Protein AF-A0A948TFH7-F1 (afdb_monomer_lite)

pLDDT: mean 73.13, std 20.04, range [22.73, 95.88]

Secondary structure (DSSP, 8-state):
--------HHHHHHT-SSHHHHHHHHTT--GGG-SEEEE-SSEEEEEE--SSSSPEEEEEE--SS--EEEESS--SSSS-HHHHHHHHHHHH-GGG-EE-PPPHHHHHHHHHHHHHHHHHHHHHHHHHHHHHHHHHHHHHHHHHHHHHHHHHHHHHHHHHHHHHHHHHHHHHHHHHHHHHH-HHHHTTTHHHHHHHHHHHHHHTT-HHHHHHHHTTTS--TTSHHHHHHHHHHHHHHHHHHHHHTTGGGS-HHHHHHHHHHHTPPPPHHHHHHHHHHHTTTPPPPPEEEEEEEEEEEEETTEEEEEEEEEETTTTEEEEEEEEEESSHHHHTTSPPPPPTTEEEEEEEEEPSS-TTS-BEEEEEEEEEEEPPPPTT---------------S-TTS-TTTHHHHHHHHHHHHHHHHHHHTPPPHHHHHHHHHHHHHH-TTS-SS----S--------SS--S------TT-PPP-----SS---TTSS---EE------SS-----EE-SSS-------BTTB------TTTT--

Structure (mmCIF, N/CA/C/O backbone):
data_AF-A0A948TFH7-F1
#
_entry.id   AF-A0A948TFH7-F1
#
loop_
_atom_site.group_PDB
_atom_site.id
_atom_site.type_symbol
_atom_site.label_atom_id
_atom_site.label_alt_id
_atom_site.label_comp_id
_atom_site.label_asym_id
_atom_site.label_entity_id
_atom_site.label_seq_id
_atom_site.pdbx_PDB_ins_code
_atom_site.Cartn_x
_atom_site.Cartn_y
_atom_site.Cartn_z
_atom_site.occupancy
_atom_site.B_iso_or_equiv
_atom_site.auth_seq_id
_atom_site.auth_comp_id
_atom_site.auth_asym_id
_atom_site.auth_atom_id
_atom_site.pdbx_PDB_model_num
ATOM 1 N N . MET A 1 1 ? -53.990 -19.645 54.280 1.00 26.75 1 MET A N 1
ATOM 2 C CA . MET A 1 1 ? -53.167 -19.583 55.508 1.00 26.75 1 MET A CA 1
ATOM 3 C C . MET A 1 1 ? -52.376 -18.294 55.412 1.00 26.75 1 MET A C 1
ATOM 5 O O . MET A 1 1 ? -51.740 -18.104 54.383 1.00 26.75 1 MET A O 1
ATOM 9 N N . GLY A 1 2 ? -52.537 -17.375 56.366 1.00 34.06 2 GLY A N 1
ATOM 10 C CA . GLY A 1 2 ? -51.956 -16.031 56.272 1.00 34.06 2 GLY A CA 1
ATOM 11 C C . GLY A 1 2 ? -50.432 -16.038 56.409 1.00 34.06 2 GLY A C 1
ATOM 12 O O . GLY A 1 2 ? -49.874 -16.880 57.112 1.00 34.06 2 GLY A O 1
ATOM 13 N N . SER A 1 3 ? -49.766 -15.099 55.739 1.00 37.50 3 SER A N 1
ATOM 14 C CA . SER A 1 3 ? -48.335 -14.841 55.902 1.00 37.50 3 SER A CA 1
ATOM 15 C C . SER A 1 3 ? -48.091 -14.106 57.221 1.00 37.50 3 SER A C 1
ATOM 17 O O . SER A 1 3 ? -48.150 -12.881 57.282 1.00 37.50 3 SER A O 1
ATOM 19 N N . GLU A 1 4 ? -47.855 -14.871 58.282 1.00 48.38 4 GLU A N 1
ATOM 20 C CA . GLU A 1 4 ? -47.583 -14.374 59.632 1.00 48.38 4 GLU A CA 1
ATOM 21 C C . GLU A 1 4 ? -46.324 -13.480 59.648 1.00 48.38 4 GLU A C 1
ATOM 23 O O . GLU A 1 4 ? -45.200 -13.963 59.491 1.00 48.38 4 GLU A O 1
ATOM 28 N N . VAL A 1 5 ? -46.513 -12.163 59.806 1.00 57.09 5 VAL A N 1
ATOM 29 C CA . VAL A 1 5 ? -45.439 -11.153 59.742 1.00 57.09 5 VAL A CA 1
ATOM 30 C C . VAL A 1 5 ? -44.583 -11.204 61.013 1.00 57.09 5 VAL A C 1
ATOM 32 O O . VAL A 1 5 ? -44.781 -10.449 61.964 1.00 57.09 5 VAL A O 1
ATOM 35 N N . LYS A 1 6 ? -43.610 -12.118 61.025 1.00 63.22 6 LYS A N 1
ATOM 36 C CA . LYS A 1 6 ? -42.654 -12.329 62.124 1.00 63.22 6 LYS A CA 1
ATOM 37 C C . LYS A 1 6 ? -41.524 -11.298 62.123 1.00 63.22 6 LYS A C 1
ATOM 39 O O .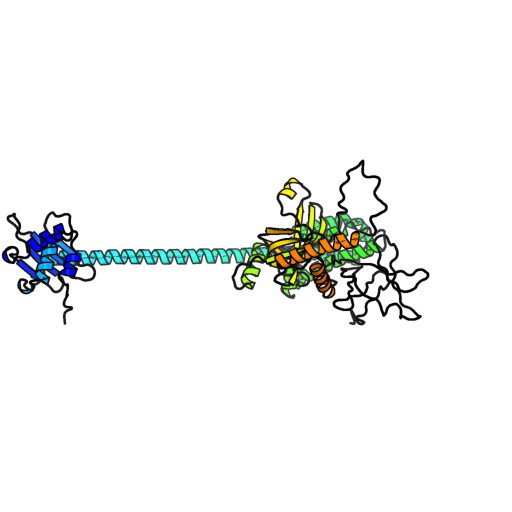 LYS A 1 6 ? -40.368 -11.637 61.904 1.00 63.22 6 LYS A O 1
ATOM 44 N N . LEU A 1 7 ? -41.880 -10.044 62.396 1.00 79.19 7 LEU A N 1
ATOM 45 C CA . LEU A 1 7 ? -40.920 -9.006 62.772 1.00 79.19 7 LEU A CA 1
ATOM 46 C C . LEU A 1 7 ? -40.423 -9.258 64.200 1.00 79.19 7 LEU A C 1
ATOM 48 O O . LEU A 1 7 ? -41.221 -9.429 65.120 1.00 79.19 7 LEU A O 1
ATOM 52 N N . THR A 1 8 ? -39.110 -9.248 64.398 1.00 84.44 8 THR A N 1
ATOM 53 C CA . THR A 1 8 ? -38.482 -9.278 65.725 1.00 84.44 8 THR A CA 1
ATOM 54 C C . THR A 1 8 ? -38.329 -7.865 66.290 1.00 84.44 8 THR A C 1
ATOM 56 O O . THR A 1 8 ? -38.239 -6.893 65.538 1.00 84.44 8 THR A O 1
ATOM 59 N N . SER A 1 9 ? -38.250 -7.724 67.621 1.00 83.38 9 SER A N 1
ATOM 60 C CA . SER A 1 9 ? -38.072 -6.399 68.243 1.00 83.38 9 SER A CA 1
ATOM 61 C C . SER A 1 9 ? -36.801 -5.714 67.713 1.00 83.38 9 SER A C 1
ATOM 63 O O . SER A 1 9 ? -36.864 -4.564 67.294 1.00 83.38 9 SER A O 1
ATOM 65 N N . ASN A 1 10 ? -35.694 -6.454 67.552 1.00 85.94 10 ASN A N 1
ATOM 66 C CA . ASN A 1 10 ? -34.440 -5.960 66.959 1.00 85.94 10 ASN A CA 1
ATOM 67 C C . ASN A 1 10 ? -34.611 -5.343 65.554 1.00 85.94 10 ASN A C 1
ATOM 69 O O . ASN A 1 10 ? -34.015 -4.305 65.263 1.00 85.94 10 ASN A O 1
ATOM 73 N N . GLU A 1 11 ? -35.419 -5.952 64.680 1.00 85.81 11 GLU A N 1
ATOM 74 C CA . GLU A 1 11 ? -35.705 -5.397 63.349 1.00 85.81 11 GLU A CA 1
ATOM 75 C C . GLU A 1 11 ? -36.528 -4.111 63.461 1.00 85.81 11 GLU A C 1
ATOM 77 O O . GLU A 1 11 ? -36.211 -3.122 62.801 1.00 85.81 11 GLU A O 1
ATOM 82 N N . VAL A 1 12 ? -37.512 -4.068 64.363 1.00 87.31 12 VAL A N 1
ATOM 83 C CA . VAL A 1 12 ? -38.279 -2.849 64.660 1.00 87.31 12 VAL A CA 1
ATOM 84 C C . VAL A 1 12 ? -37.384 -1.743 65.236 1.00 87.31 12 VAL A C 1
ATOM 86 O O . VAL A 1 12 ? -37.544 -0.578 64.872 1.00 87.31 12 VAL A O 1
ATOM 89 N N . GLU A 1 13 ? -36.399 -2.075 66.076 1.00 88.75 13 GLU A N 1
ATOM 90 C CA . GLU A 1 13 ? -35.433 -1.103 66.605 1.00 88.75 13 GLU A CA 1
ATOM 91 C C . GLU A 1 13 ? -34.531 -0.523 65.506 1.00 88.75 13 GLU A C 1
ATOM 93 O O . GLU A 1 13 ? -34.182 0.657 65.576 1.00 88.75 13 GLU A O 1
ATOM 98 N N . SER A 1 14 ? -34.218 -1.299 64.459 1.00 88.94 14 SER A N 1
ATOM 99 C CA . SER A 1 14 ? -33.457 -0.816 63.294 1.00 88.94 14 SER A CA 1
ATOM 100 C C . SER A 1 14 ? -34.201 0.252 62.477 1.00 88.94 14 SER A C 1
ATOM 102 O O . SER A 1 14 ? -33.567 1.081 61.826 1.00 88.94 14 SER A O 1
ATOM 104 N N . LEU A 1 15 ? -35.537 0.298 62.574 1.00 88.25 15 LEU A N 1
ATOM 105 C CA . LEU A 1 15 ? -36.373 1.331 61.955 1.00 88.25 15 LEU A CA 1
ATOM 106 C C . LEU A 1 15 ? -36.363 2.657 62.740 1.00 88.25 15 LEU A C 1
ATOM 108 O O . LEU A 1 15 ? -36.973 3.631 62.303 1.00 88.25 15 LEU A O 1
ATOM 112 N N . ALA A 1 16 ? -35.718 2.736 63.909 1.00 89.00 16 ALA A N 1
ATOM 113 C CA . ALA A 1 16 ? -35.682 3.966 64.694 1.00 89.00 16 ALA A CA 1
ATOM 114 C C . ALA A 1 16 ? -34.792 5.040 64.030 1.00 89.00 16 ALA A C 1
ATOM 116 O O . ALA A 1 16 ? -33.622 4.779 63.758 1.00 89.00 16 ALA A O 1
ATOM 117 N N . PRO A 1 17 ? -35.265 6.294 63.859 1.00 88.12 17 PRO A N 1
ATOM 118 C CA . PRO A 1 17 ? -34.472 7.338 63.202 1.00 88.12 17 PRO A CA 1
ATOM 119 C C . PRO A 1 17 ? -33.287 7.819 64.057 1.00 88.12 17 PRO A C 1
ATOM 121 O O . PRO A 1 17 ? -32.384 8.471 63.544 1.00 88.12 17 PRO A O 1
ATOM 124 N N . ASP A 1 18 ? -33.304 7.529 65.364 1.00 90.44 18 ASP A N 1
ATOM 125 C CA . ASP A 1 18 ? -32.166 7.635 66.278 1.00 90.44 18 ASP A CA 1
ATOM 126 C C . ASP A 1 18 ? -32.467 6.944 67.624 1.00 90.44 18 ASP A C 1
ATOM 128 O O . ASP A 1 18 ? -33.623 6.720 68.004 1.00 90.44 18 ASP A O 1
ATOM 132 N N . ALA A 1 19 ? -31.413 6.684 68.404 1.00 90.69 19 ALA A N 1
ATOM 133 C CA . ALA A 1 19 ? -31.504 6.056 69.723 1.00 90.69 19 ALA A CA 1
ATOM 134 C C . ALA A 1 19 ? -32.334 6.858 70.753 1.00 90.69 19 ALA A C 1
ATOM 136 O O . ALA A 1 19 ? -32.895 6.273 71.683 1.00 90.69 19 ALA A O 1
ATOM 137 N N . SER A 1 20 ? -32.464 8.186 70.603 1.00 90.44 20 SER A N 1
ATOM 138 C CA . SER A 1 20 ? -33.317 8.996 71.492 1.00 90.44 20 SER A CA 1
ATOM 139 C C . SER A 1 20 ? -34.804 8.727 71.239 1.00 90.44 20 SER A C 1
ATOM 141 O O . SER A 1 20 ? -35.597 8.641 72.178 1.00 90.44 20 SER A O 1
ATOM 143 N N . SER A 1 21 ? -35.161 8.517 69.972 1.00 90.38 21 SER A N 1
ATOM 144 C CA . SER A 1 21 ? -36.509 8.198 69.509 1.00 90.38 21 SER A CA 1
ATOM 145 C C . SER A 1 21 ? -36.898 6.774 69.903 1.00 90.38 21 SER A C 1
ATOM 147 O O . SER A 1 21 ? -38.015 6.571 70.377 1.00 90.38 21 SER A O 1
ATOM 149 N N . LEU A 1 22 ? -35.955 5.826 69.830 1.00 92.31 22 LEU A N 1
ATOM 150 C CA . LEU A 1 22 ? -36.119 4.462 70.342 1.00 92.31 22 LEU A CA 1
ATOM 151 C C . LEU A 1 22 ? -36.324 4.427 71.864 1.00 92.31 22 LEU A C 1
ATOM 153 O O . LEU A 1 22 ? -37.309 3.869 72.348 1.00 92.31 22 LEU A O 1
ATOM 157 N N . LYS A 1 23 ? -35.458 5.098 72.638 1.00 93.00 23 LYS A N 1
ATOM 158 C CA . LYS A 1 23 ? -35.606 5.204 74.101 1.00 93.00 23 LYS A CA 1
ATOM 159 C C . LYS A 1 23 ? -36.945 5.843 74.494 1.00 93.00 23 LYS A C 1
ATOM 161 O O . LYS A 1 23 ? -37.581 5.413 75.457 1.00 93.00 23 LYS A O 1
ATOM 166 N N . ALA A 1 24 ? -37.397 6.841 73.733 1.00 91.25 24 ALA A N 1
ATOM 167 C CA . ALA A 1 24 ? -38.697 7.473 73.930 1.00 91.25 24 ALA A CA 1
ATOM 168 C C . ALA A 1 24 ? -39.884 6.581 73.510 1.00 91.25 24 ALA A C 1
ATOM 170 O O . ALA A 1 24 ? -40.960 6.731 74.086 1.00 91.25 24 ALA A O 1
ATOM 171 N N . ALA A 1 25 ? -39.701 5.664 72.552 1.00 92.25 25 ALA A N 1
ATOM 172 C CA . ALA A 1 25 ? -40.701 4.678 72.139 1.00 92.25 25 ALA A CA 1
ATOM 173 C C . ALA A 1 25 ? -40.858 3.554 73.175 1.00 92.25 25 ALA A C 1
ATOM 175 O O . ALA A 1 25 ? -41.974 3.321 73.634 1.00 92.25 25 ALA A O 1
ATOM 176 N N . ARG A 1 26 ? -39.755 2.953 73.654 1.00 92.25 26 ARG A N 1
ATOM 177 C CA . ARG A 1 26 ? -39.782 1.975 74.764 1.00 92.25 26 ARG A CA 1
ATOM 178 C C . ARG A 1 26 ? -40.488 2.541 76.009 1.00 92.25 26 ARG A C 1
ATOM 180 O O . ARG A 1 26 ? -41.275 1.859 76.656 1.00 92.25 26 ARG A O 1
ATOM 187 N N . GLY A 1 27 ? -40.318 3.838 76.297 1.00 91.00 27 GLY A N 1
ATOM 188 C CA . GLY A 1 27 ? -41.038 4.551 77.367 1.00 91.00 27 GLY A CA 1
ATOM 189 C C . GLY A 1 27 ? -42.570 4.666 77.203 1.00 91.00 27 GLY A C 1
ATOM 190 O O . GLY A 1 27 ? -43.247 5.200 78.095 1.00 91.00 27 GLY A O 1
ATOM 191 N N . LEU A 1 28 ? -43.130 4.195 76.085 1.00 92.50 28 LEU A N 1
ATOM 192 C CA . LEU A 1 28 ? -44.564 4.131 75.780 1.00 92.50 28 LEU A CA 1
ATOM 193 C C . LEU A 1 28 ? -45.117 2.695 75.736 1.00 92.50 28 LEU A C 1
ATOM 195 O O . LEU A 1 28 ? -46.322 2.546 75.555 1.00 92.50 28 LEU A O 1
ATOM 199 N N . ILE A 1 29 ? -44.292 1.662 75.934 1.00 92.19 29 ILE A N 1
ATOM 200 C CA . ILE A 1 29 ? -44.726 0.255 76.007 1.00 92.19 29 ILE A CA 1
ATOM 201 C C . ILE A 1 29 ? -45.345 0.006 77.390 1.00 92.19 29 ILE A C 1
ATOM 203 O O . ILE A 1 29 ? -44.686 -0.424 78.334 1.00 92.19 29 ILE A O 1
ATOM 207 N N . LYS A 1 30 ? -46.602 0.443 77.543 1.00 91.25 30 LYS A N 1
ATOM 208 C CA . LYS A 1 30 ? -47.438 0.310 78.747 1.00 91.25 30 LYS A CA 1
ATOM 209 C C . LYS A 1 30 ? -48.905 0.336 78.326 1.00 91.25 30 LYS A C 1
ATOM 211 O O . LYS A 1 30 ? -49.364 1.384 77.878 1.00 91.25 30 LYS A O 1
ATOM 216 N N . GLN A 1 31 ? -49.651 -0.746 78.544 1.00 88.31 31 GLN A N 1
ATOM 217 C CA . GLN A 1 31 ? -51.062 -0.876 78.146 1.00 88.31 31 GLN A CA 1
ATOM 218 C C . GLN A 1 31 ? -51.929 0.331 78.568 1.00 88.31 31 GLN A C 1
ATOM 220 O O . GLN A 1 31 ? -52.667 0.885 77.763 1.00 88.31 31 GLN A O 1
ATOM 225 N N . ALA A 1 32 ? -51.743 0.849 79.789 1.00 89.50 32 ALA A N 1
ATOM 226 C CA . ALA A 1 32 ? -52.458 2.027 80.304 1.00 89.50 32 ALA A CA 1
ATOM 227 C C . ALA A 1 32 ? -52.202 3.354 79.545 1.00 89.50 32 ALA A C 1
ATOM 229 O O . ALA A 1 32 ? -52.895 4.341 79.787 1.00 89.50 32 ALA A O 1
ATOM 230 N N . LYS A 1 33 ? -51.211 3.415 78.642 1.00 90.75 33 LYS A N 1
ATOM 231 C CA . LYS A 1 33 ? -50.993 4.548 77.722 1.00 90.75 33 LYS A CA 1
ATOM 232 C C . LYS A 1 33 ? -51.716 4.390 76.384 1.00 90.75 33 LYS A C 1
ATOM 234 O O . LYS A 1 33 ? -51.700 5.340 75.603 1.00 90.75 33 LYS A O 1
ATOM 239 N N . TRP A 1 34 ? -52.342 3.246 76.119 1.00 94.25 34 TRP A N 1
ATOM 240 C CA . TRP A 1 34 ? -52.991 2.946 74.848 1.00 94.25 34 TRP A CA 1
ATOM 241 C C . TRP A 1 34 ? -54.450 2.515 75.047 1.00 94.25 34 TRP A C 1
ATOM 243 O O . TRP A 1 34 ? -54.738 1.321 75.081 1.00 94.25 34 TRP A O 1
ATOM 253 N N . PRO A 1 35 ? -55.402 3.466 75.147 1.00 91.38 35 PRO A N 1
ATOM 254 C CA . PRO A 1 35 ? -56.834 3.154 75.208 1.00 91.38 35 PRO A CA 1
ATOM 255 C C . PRO A 1 35 ? -57.393 2.375 74.003 1.00 91.38 35 PRO A C 1
ATOM 257 O O . PRO A 1 35 ? -58.523 1.901 74.072 1.00 91.38 35 PRO A O 1
ATOM 260 N N . LEU A 1 36 ? -56.635 2.265 72.906 1.00 93.88 36 LEU A N 1
ATOM 261 C CA . LEU A 1 36 ? -56.948 1.434 71.743 1.00 93.88 36 LEU A CA 1
ATOM 262 C C . LEU A 1 36 ? -55.645 0.901 71.127 1.00 93.88 36 LEU A C 1
ATOM 264 O O . LEU A 1 36 ? -54.719 1.686 70.895 1.00 93.88 36 LEU A O 1
ATOM 268 N N . LEU A 1 37 ? -55.616 -0.408 70.857 1.00 95.50 37 LEU A N 1
ATOM 269 C CA . LEU A 1 37 ? -54.600 -1.151 70.102 1.00 95.50 37 LEU A CA 1
ATOM 270 C C . LEU A 1 37 ? -55.327 -2.190 69.240 1.00 95.50 37 LEU A C 1
ATOM 272 O O . LEU A 1 37 ? -55.969 -3.101 69.767 1.00 95.50 37 LEU A O 1
ATOM 276 N N . GLU A 1 38 ? -55.267 -2.031 67.923 1.00 95.12 38 GLU A N 1
ATOM 277 C CA . GLU A 1 38 ? -56.043 -2.818 66.960 1.00 95.12 38 GLU A CA 1
ATOM 278 C C . GLU A 1 38 ? -55.220 -3.119 65.697 1.00 95.12 38 GLU A C 1
ATOM 280 O O . GLU A 1 38 ? -54.237 -2.428 65.404 1.00 95.12 38 GLU A O 1
ATOM 285 N N . TYR A 1 39 ? -55.589 -4.180 64.973 1.00 93.88 39 TYR A N 1
ATOM 286 C CA . TYR A 1 39 ? -54.878 -4.618 63.768 1.00 93.88 39 TYR A CA 1
ATOM 287 C C . TYR A 1 39 ? -55.762 -5.322 62.730 1.00 93.88 39 TYR A C 1
ATOM 289 O O . TYR A 1 39 ? -56.790 -5.924 63.056 1.00 93.88 39 TYR A O 1
ATOM 297 N N . SER A 1 40 ? -55.282 -5.293 61.488 1.00 91.50 40 SER A N 1
ATOM 298 C CA . SER A 1 40 ? -55.693 -6.124 60.354 1.00 91.50 40 SER A CA 1
ATOM 299 C C . SER A 1 40 ? -54.503 -6.967 59.862 1.00 91.50 40 SER A C 1
ATOM 301 O O . SER A 1 40 ? -53.389 -6.842 60.374 1.00 91.50 40 SER A O 1
ATOM 303 N N . ASP A 1 41 ? -54.702 -7.777 58.819 1.00 84.81 41 ASP A N 1
ATOM 304 C CA . ASP A 1 41 ? -53.613 -8.481 58.119 1.00 84.81 41 ASP A CA 1
ATOM 305 C C . ASP A 1 41 ? -52.636 -7.530 57.383 1.00 84.81 41 ASP A C 1
ATOM 307 O O . ASP A 1 41 ? -51.630 -7.977 56.826 1.00 84.81 41 ASP A O 1
ATOM 311 N N . HIS A 1 42 ? -52.934 -6.225 57.317 1.00 85.06 42 HIS A N 1
ATOM 312 C CA . HIS A 1 42 ? -52.191 -5.239 56.520 1.00 85.06 42 HIS A CA 1
ATOM 313 C C . HIS A 1 42 ? -51.725 -4.015 57.320 1.00 85.06 42 HIS A C 1
ATOM 315 O O . HIS A 1 42 ? -50.770 -3.355 56.909 1.00 85.06 42 HIS A O 1
ATOM 321 N N . ALA A 1 43 ? -52.346 -3.709 58.462 1.00 91.38 43 ALA A N 1
ATOM 322 C CA . ALA A 1 43 ? -52.026 -2.522 59.245 1.00 91.38 43 ALA A CA 1
ATOM 323 C C . ALA A 1 43 ? -52.214 -2.700 60.758 1.00 91.38 43 ALA A C 1
ATOM 325 O O . ALA A 1 43 ? -53.043 -3.475 61.229 1.00 91.38 43 ALA A O 1
ATOM 326 N N . LEU A 1 44 ? -51.475 -1.890 61.518 1.00 93.75 44 LEU A N 1
ATOM 327 C CA . LEU A 1 44 ? -51.684 -1.651 62.947 1.00 93.75 44 LEU A CA 1
ATOM 328 C C . LEU A 1 44 ? -52.237 -0.241 63.145 1.00 93.75 44 LEU A C 1
ATOM 330 O O . LEU A 1 44 ? -51.765 0.698 62.496 1.00 93.75 44 LEU A O 1
ATOM 334 N N . TRP A 1 45 ? -53.137 -0.041 64.104 1.00 95.50 45 TRP A N 1
ATOM 335 C CA . TRP A 1 45 ? -53.488 1.296 64.586 1.00 95.50 45 TRP A CA 1
ATOM 336 C C . TRP A 1 45 ? -53.670 1.328 66.102 1.00 95.50 45 TRP A C 1
ATOM 338 O O . TRP A 1 45 ? -53.996 0.340 66.757 1.00 95.50 45 TRP A O 1
ATOM 348 N N . GLY A 1 46 ? -53.410 2.494 66.687 1.00 94.62 46 GLY A N 1
ATOM 349 C CA . GLY A 1 46 ? -53.498 2.666 68.128 1.00 94.62 46 GLY A CA 1
ATOM 350 C C . GLY A 1 46 ? -53.572 4.122 68.557 1.00 94.62 46 GLY A C 1
ATOM 351 O O . GLY A 1 46 ? -53.083 5.031 67.880 1.00 94.62 46 GLY A O 1
ATOM 352 N N . HIS A 1 47 ? -54.184 4.341 69.714 1.00 94.88 47 HIS A N 1
ATOM 353 C CA . HIS A 1 47 ? -54.363 5.658 70.316 1.00 94.88 47 HIS A CA 1
ATOM 354 C C . HIS A 1 47 ? -53.398 5.830 71.490 1.00 94.88 47 HIS A C 1
ATOM 356 O O . HIS A 1 47 ? -53.675 5.366 72.588 1.00 94.88 47 HIS A O 1
ATOM 362 N N . CYS A 1 48 ? -52.274 6.521 71.288 1.00 93.81 48 CYS A N 1
ATOM 363 C CA . CYS A 1 48 ? -51.325 6.814 72.364 1.00 93.81 48 CYS A CA 1
ATOM 364 C C . CYS A 1 48 ? -51.799 8.031 73.169 1.00 93.81 48 CYS A C 1
ATOM 366 O O . CYS A 1 48 ? -51.794 9.159 72.663 1.00 93.81 48 CYS A O 1
ATOM 368 N N . GLN A 1 49 ? -52.144 7.840 74.440 1.00 91.00 49 GLN A N 1
ATOM 369 C CA . GLN A 1 49 ? -52.501 8.929 75.344 1.00 91.00 49 GLN A CA 1
ATOM 370 C C . GLN A 1 49 ? -51.295 9.855 75.572 1.00 91.00 49 GLN A C 1
ATOM 372 O O . GLN A 1 49 ? -50.239 9.441 76.056 1.00 91.00 49 GLN A O 1
ATOM 377 N N . GLY A 1 50 ? -51.455 11.123 75.192 1.00 82.50 50 GLY A N 1
ATOM 378 C CA . GLY A 1 50 ? -50.470 12.182 75.402 1.00 82.50 50 GLY A CA 1
ATOM 379 C C . GLY A 1 50 ? -50.782 13.043 76.628 1.00 82.50 50 GLY A C 1
ATOM 380 O O . GLY A 1 50 ? -51.669 12.737 77.420 1.00 82.50 50 GLY A O 1
ATOM 381 N N . SER A 1 51 ? -50.087 14.174 76.747 1.00 74.06 51 SER A N 1
ATOM 382 C CA . SER A 1 51 ? -50.385 15.234 77.726 1.00 74.06 51 SER A CA 1
ATOM 383 C C . SER A 1 51 ? -51.572 16.133 77.335 1.00 74.06 51 SER A C 1
ATOM 385 O O . SER A 1 51 ? -51.913 17.047 78.078 1.00 74.06 51 SER A O 1
ATOM 387 N N . GLY A 1 52 ? -52.179 15.911 76.164 1.00 77.56 52 GLY A N 1
ATOM 388 C CA . GLY A 1 52 ? -53.358 16.633 75.682 1.00 77.56 52 GLY A CA 1
ATOM 389 C C . GLY A 1 52 ? -54.655 15.839 75.861 1.00 77.56 52 GLY A C 1
ATOM 390 O O . GLY A 1 52 ? -54.632 14.631 76.089 1.00 77.56 52 GLY A O 1
ATOM 391 N N . LYS A 1 53 ? -55.797 16.523 75.702 1.00 77.69 53 LYS A N 1
ATOM 392 C CA . LYS A 1 53 ? -57.144 15.939 75.854 1.00 77.69 53 LYS A CA 1
ATOM 393 C C . LYS A 1 53 ? -57.439 14.791 74.875 1.00 77.69 53 LYS A C 1
ATOM 395 O O . LYS A 1 53 ? -58.185 13.885 75.223 1.00 77.69 53 LYS A O 1
ATOM 400 N N . ASN A 1 54 ? -56.850 14.827 73.679 1.00 85.12 54 ASN A N 1
ATOM 401 C CA . ASN A 1 54 ? -57.062 13.827 72.633 1.00 85.12 54 ASN A CA 1
ATOM 402 C C . ASN A 1 54 ? -55.793 12.960 72.476 1.00 85.12 54 ASN A C 1
ATOM 404 O O . ASN A 1 54 ? -54.696 13.530 72.415 1.00 85.12 54 ASN A O 1
ATOM 408 N N . PRO A 1 55 ? -55.905 11.622 72.371 1.00 90.12 55 PRO A N 1
ATOM 409 C CA . PRO A 1 55 ? -54.779 10.749 72.042 1.00 90.12 55 PRO A CA 1
ATOM 410 C C . PRO A 1 55 ? -54.144 11.058 70.679 1.00 90.12 55 PRO A C 1
ATOM 412 O O . PRO A 1 55 ? -54.799 11.554 69.760 1.00 90.12 55 PRO A O 1
ATOM 415 N N . TYR A 1 56 ? -52.873 10.690 70.515 1.00 91.62 56 TYR A N 1
ATOM 416 C CA . TYR A 1 56 ? -52.241 10.629 69.200 1.00 91.62 56 TYR A CA 1
ATOM 417 C C . TYR A 1 56 ? -52.624 9.326 68.503 1.00 91.62 56 TYR A C 1
ATOM 419 O O . TYR A 1 56 ? -52.311 8.245 69.001 1.00 91.62 56 TYR A O 1
ATOM 427 N N . VAL A 1 57 ? -53.239 9.428 67.327 1.00 93.25 57 VAL A N 1
ATOM 428 C CA . VAL A 1 57 ? -53.465 8.278 66.447 1.00 93.25 57 VAL A CA 1
ATOM 429 C C . VAL A 1 57 ? -52.126 7.921 65.813 1.00 93.25 57 VAL A C 1
ATOM 431 O O . VAL A 1 57 ? -51.508 8.766 65.159 1.00 93.25 57 VAL A O 1
ATOM 434 N N . ALA A 1 58 ? -51.664 6.695 66.020 1.00 93.88 58 ALA A N 1
ATOM 435 C CA . ALA A 1 58 ? -50.552 6.089 65.302 1.00 93.88 58 ALA A CA 1
ATOM 436 C C . ALA A 1 58 ? -51.095 4.966 64.411 1.00 93.88 58 ALA A C 1
ATOM 438 O O . ALA A 1 58 ? -52.045 4.281 64.783 1.00 93.88 58 ALA A O 1
ATOM 439 N N . MET A 1 59 ? -50.509 4.818 63.228 1.00 94.56 59 MET A N 1
ATOM 440 C CA . MET A 1 59 ? -50.844 3.814 62.224 1.00 94.56 59 MET A CA 1
ATOM 441 C C . MET A 1 59 ? -49.540 3.289 61.614 1.00 94.56 59 MET A C 1
ATOM 443 O O . MET A 1 59 ? -48.628 4.081 61.338 1.00 94.56 59 MET A O 1
ATOM 447 N N . VAL A 1 60 ? -49.462 1.978 61.403 1.00 93.06 60 VAL A N 1
ATOM 448 C CA . VAL A 1 60 ? -48.352 1.292 60.728 1.00 93.06 60 VAL A CA 1
ATOM 449 C C . VAL A 1 60 ? -48.927 0.483 59.575 1.00 93.06 60 VAL A C 1
ATOM 451 O O . VAL A 1 60 ? -49.922 -0.209 59.753 1.00 93.06 60 VAL A O 1
ATOM 454 N N . ASP A 1 61 ? -48.304 0.587 58.412 1.00 90.94 61 ASP A N 1
ATOM 455 C CA . ASP A 1 61 ? -48.550 -0.252 57.244 1.00 90.94 61 ASP A CA 1
ATOM 456 C C . ASP A 1 61 ? -47.534 -1.400 57.277 1.00 90.94 61 ASP A C 1
ATOM 458 O O . ASP A 1 61 ? -46.329 -1.142 57.329 1.00 90.94 61 ASP A O 1
ATOM 462 N N . LEU A 1 62 ? -48.023 -2.641 57.301 1.00 87.44 62 LEU A N 1
ATOM 463 C CA . LEU A 1 62 ? -47.220 -3.865 57.373 1.00 87.44 62 LEU A CA 1
ATOM 464 C C . LEU A 1 62 ? -46.905 -4.457 55.988 1.00 87.44 62 LEU A C 1
ATOM 466 O O . LEU A 1 62 ? -46.240 -5.494 55.910 1.00 87.44 62 LEU A O 1
ATOM 470 N N . THR A 1 63 ? -47.371 -3.839 54.896 1.00 81.31 63 THR A N 1
ATOM 471 C CA . THR A 1 63 ? -47.140 -4.357 53.543 1.00 81.31 63 THR A CA 1
ATOM 472 C C . THR A 1 63 ? -45.662 -4.256 53.152 1.00 81.31 63 THR A C 1
ATOM 474 O O . THR A 1 63 ? -45.065 -3.183 53.056 1.00 81.31 63 THR A O 1
ATOM 477 N N . GLN A 1 64 ? -45.049 -5.421 52.942 1.00 65.38 64 GLN A N 1
ATOM 478 C CA . GLN A 1 64 ? -43.655 -5.550 52.520 1.00 65.38 64 GLN A CA 1
ATOM 479 C C . GLN A 1 64 ? -43.485 -5.106 51.052 1.00 65.38 64 GLN A C 1
ATOM 481 O O . GLN A 1 64 ? -44.388 -5.341 50.245 1.00 65.38 64 GLN A O 1
ATOM 486 N N . PRO A 1 65 ? -42.338 -4.512 50.663 1.00 64.00 65 PRO A N 1
ATOM 487 C CA . PRO A 1 65 ? -41.116 -4.326 51.460 1.00 64.00 65 PRO A CA 1
ATOM 488 C C . PRO A 1 65 ? -41.059 -3.027 52.293 1.00 64.00 65 PRO A C 1
ATOM 490 O O . PRO A 1 65 ? -40.206 -2.903 53.167 1.00 64.00 65 PRO A O 1
ATOM 493 N N . ASP A 1 66 ? -41.940 -2.054 52.041 1.00 74.81 66 ASP A N 1
ATOM 494 C CA . ASP A 1 66 ? -41.831 -0.685 52.576 1.00 74.81 66 ASP A CA 1
ATOM 495 C C . ASP A 1 66 ? -42.762 -0.448 53.788 1.00 74.81 66 ASP A C 1
ATOM 497 O O . ASP A 1 66 ? -43.744 0.301 53.682 1.00 74.81 66 ASP A O 1
ATOM 501 N N . ILE A 1 67 ? -42.432 -1.031 54.953 1.00 86.25 67 ILE A N 1
ATOM 502 C CA . ILE A 1 67 ? -43.132 -0.755 56.229 1.00 86.25 67 ILE A CA 1
ATOM 503 C C . ILE A 1 67 ? -43.170 0.760 56.473 1.00 86.25 67 ILE A C 1
ATOM 505 O O . ILE A 1 67 ? -42.131 1.424 56.540 1.00 86.25 67 ILE A O 1
ATOM 509 N N . ALA A 1 68 ? -44.367 1.321 56.644 1.00 88.69 68 ALA A N 1
ATOM 510 C CA . ALA A 1 68 ? -44.552 2.766 56.749 1.00 88.69 68 ALA A CA 1
ATOM 511 C C . ALA A 1 68 ? -45.348 3.185 57.981 1.00 88.69 68 ALA A C 1
ATOM 513 O O . ALA A 1 68 ? -46.139 2.432 58.534 1.00 88.69 68 ALA A O 1
ATOM 514 N N . PHE A 1 69 ? -45.154 4.437 58.399 1.00 91.31 69 PHE A N 1
ATOM 515 C CA . PHE A 1 69 ? -45.681 4.962 59.655 1.00 91.31 69 PHE A CA 1
ATOM 516 C C . PHE A 1 69 ? -46.379 6.304 59.427 1.00 91.31 69 PHE A C 1
ATOM 518 O O . PHE A 1 69 ? -45.800 7.227 58.849 1.00 91.31 69 PHE A O 1
ATOM 525 N N . LYS A 1 70 ? -47.598 6.450 59.949 1.00 91.88 70 LYS A N 1
ATOM 526 C CA . LYS A 1 70 ? -48.358 7.710 59.977 1.00 91.88 70 LYS A CA 1
ATOM 527 C C . LYS A 1 70 ? -48.808 7.974 61.408 1.00 91.88 70 LYS A C 1
ATOM 529 O O . LYS A 1 70 ? -49.329 7.092 62.079 1.00 91.88 70 LYS A O 1
ATOM 534 N N . CYS A 1 71 ? -48.623 9.195 61.901 1.00 93.12 71 CYS A N 1
ATOM 535 C CA . CYS A 1 71 ? -49.081 9.573 63.237 1.00 93.12 71 CYS A CA 1
ATOM 536 C C . CYS A 1 71 ? -49.573 11.021 63.257 1.00 93.12 71 CYS A C 1
ATOM 538 O O . CYS A 1 71 ? -48.986 11.872 62.594 1.00 93.12 71 CYS A O 1
ATOM 540 N N . SER A 1 72 ? -50.610 11.315 64.045 1.00 90.88 72 SER A N 1
ATOM 541 C CA . SER A 1 72 ? -51.155 12.673 64.201 1.00 90.88 72 SER A CA 1
ATOM 542 C C . SER A 1 72 ? -50.298 13.612 65.066 1.00 90.88 72 SER A C 1
ATOM 544 O O . SER A 1 72 ? -50.684 14.755 65.303 1.00 90.88 72 SER A O 1
ATOM 546 N N . CYS A 1 73 ? -49.139 13.165 65.566 1.00 89.69 73 CYS A N 1
ATOM 547 C CA . CYS A 1 73 ? -48.262 14.004 66.382 1.00 89.69 73 CYS A CA 1
ATOM 548 C C . CYS A 1 73 ? -47.381 14.950 65.539 1.00 89.69 73 CYS A C 1
ATOM 550 O O . CYS A 1 73 ? -46.898 14.540 64.484 1.00 89.69 73 CYS A O 1
ATOM 552 N N . PRO A 1 74 ? -47.048 16.159 66.032 1.00 86.44 74 PRO A N 1
ATOM 553 C CA . PRO A 1 74 ? -46.280 17.170 65.289 1.00 86.44 74 PRO A CA 1
ATOM 554 C C . PRO A 1 74 ? -44.763 16.884 65.208 1.00 86.44 74 PRO A C 1
ATOM 556 O O . PRO A 1 74 ? -43.950 17.805 65.137 1.00 86.44 74 PRO A O 1
ATOM 559 N N . SER A 1 75 ? -44.342 15.616 65.267 1.00 86.44 75 SER A N 1
ATOM 560 C CA . SER A 1 75 ? -42.924 15.258 65.168 1.00 86.44 75 SER A CA 1
ATOM 561 C C . SER A 1 75 ? -42.441 15.318 63.720 1.00 86.44 75 SER A C 1
ATOM 563 O O . SER A 1 75 ? -43.140 14.881 62.814 1.00 86.44 75 SER A O 1
ATOM 565 N N . ARG A 1 76 ? -41.215 15.812 63.513 1.00 85.31 76 ARG A N 1
ATOM 566 C CA . ARG A 1 76 ? -40.519 15.769 62.214 1.00 85.31 76 ARG A CA 1
ATOM 567 C C . ARG A 1 76 ? -39.622 14.532 62.048 1.00 85.31 76 ARG A C 1
ATOM 569 O O . ARG A 1 76 ? -38.992 14.390 61.009 1.00 85.31 76 ARG A O 1
ATOM 576 N N . LYS A 1 77 ? -39.546 13.660 63.063 1.00 83.88 77 LYS A N 1
ATOM 577 C CA . LYS A 1 77 ? -38.819 12.384 63.004 1.00 83.88 77 LYS A CA 1
ATOM 578 C C . LYS A 1 77 ? -39.794 11.267 62.637 1.00 83.88 77 LYS A C 1
ATOM 580 O O . LYS A 1 77 ? -40.813 11.111 63.312 1.00 83.88 77 LYS A O 1
ATOM 585 N N . PHE A 1 78 ? -39.468 10.505 61.599 1.00 82.44 78 PHE A N 1
ATOM 586 C CA . PHE A 1 78 ? -40.259 9.386 61.093 1.00 82.44 78 PHE A CA 1
ATOM 587 C C . PHE A 1 78 ? -39.342 8.165 60.924 1.00 82.44 78 PHE A C 1
ATOM 589 O O . PHE A 1 78 ? -38.313 8.320 60.271 1.00 82.44 78 PHE A O 1
ATOM 596 N N . PRO A 1 79 ? -39.680 6.988 61.486 1.00 90.12 79 PRO A N 1
ATOM 597 C CA . PRO A 1 79 ? -40.792 6.708 62.402 1.00 90.12 79 PRO A CA 1
ATOM 598 C C . PRO A 1 79 ? -40.760 7.557 63.682 1.00 90.12 79 PRO A C 1
ATOM 600 O O . PRO A 1 79 ? -39.720 7.743 64.310 1.00 90.12 79 PRO A O 1
ATOM 603 N N . CYS A 1 80 ? -41.908 8.108 64.083 1.00 93.31 80 CYS A N 1
ATOM 604 C CA . CYS A 1 80 ? -41.989 8.881 65.323 1.00 93.31 80 CYS A CA 1
ATOM 605 C C . CYS A 1 80 ? -42.103 7.938 66.530 1.00 93.31 80 CYS A C 1
ATOM 607 O O . CYS A 1 80 ? -42.545 6.797 66.389 1.00 93.31 80 CYS A O 1
ATOM 609 N N . LYS A 1 81 ? -41.806 8.427 67.745 1.00 92.75 81 LYS A N 1
ATOM 610 C CA . LYS A 1 81 ? -41.849 7.591 68.961 1.00 92.75 81 LYS A CA 1
ATOM 611 C C . LYS A 1 81 ? -43.178 6.854 69.190 1.00 92.75 81 LYS A C 1
ATOM 613 O O . LYS A 1 81 ? -43.164 5.808 69.817 1.00 92.75 81 LYS A O 1
ATOM 618 N N . HIS A 1 82 ? -44.309 7.382 68.706 1.00 94.50 82 HIS A N 1
ATOM 619 C CA . HIS A 1 82 ? -45.610 6.713 68.833 1.00 94.50 82 HIS A CA 1
ATOM 620 C C . HIS A 1 82 ? -45.785 5.605 67.783 1.00 94.50 82 HIS A C 1
ATOM 622 O O . HIS A 1 82 ? -46.245 4.530 68.129 1.00 94.50 82 HIS A O 1
ATOM 628 N N . GLY A 1 83 ? -45.388 5.832 66.524 1.00 92.75 83 GLY A N 1
ATOM 629 C CA . GLY A 1 83 ? -45.445 4.802 65.478 1.00 92.75 83 GLY A CA 1
ATOM 630 C C . GLY A 1 83 ? -44.476 3.648 65.748 1.00 92.75 83 GLY A C 1
ATOM 631 O O . GLY A 1 83 ? -44.861 2.489 65.655 1.00 92.75 83 GLY A O 1
ATOM 632 N N . LEU A 1 84 ? -43.254 3.973 66.179 1.00 92.25 84 LEU A N 1
ATOM 633 C CA . LEU A 1 84 ? -42.263 2.988 66.608 1.00 92.25 84 LEU A CA 1
ATOM 634 C C . LEU A 1 84 ? -42.746 2.206 67.841 1.00 92.25 84 LEU A C 1
ATOM 636 O O . LEU A 1 84 ? -42.660 0.985 67.863 1.00 92.25 84 LEU A O 1
ATOM 640 N N . ALA A 1 85 ? -43.322 2.888 68.838 1.00 93.69 85 ALA A N 1
ATOM 641 C CA . ALA A 1 85 ? -43.904 2.211 69.994 1.00 93.69 85 ALA A CA 1
ATOM 642 C C . ALA A 1 85 ? -45.098 1.324 69.617 1.00 93.69 85 ALA A C 1
ATOM 644 O O . ALA A 1 85 ? -45.215 0.245 70.179 1.00 93.69 85 ALA A O 1
ATOM 645 N N . LEU A 1 86 ? -45.968 1.732 68.687 1.00 94.94 86 LEU A N 1
ATOM 646 C CA . LEU A 1 86 ? -47.103 0.913 68.246 1.00 94.94 86 LEU A CA 1
ATOM 647 C C . LEU A 1 86 ? -46.629 -0.435 67.678 1.00 94.94 86 LEU A C 1
ATOM 649 O O . LEU A 1 86 ? -47.152 -1.472 68.071 1.00 94.94 86 LEU A O 1
ATOM 653 N N . LEU A 1 87 ? -45.593 -0.422 66.832 1.00 93.44 87 LEU A N 1
ATOM 654 C CA . LEU A 1 87 ? -45.014 -1.647 66.275 1.00 93.44 87 LEU A CA 1
ATOM 655 C C . LEU A 1 87 ? -44.273 -2.488 67.335 1.00 93.44 87 LEU A C 1
ATOM 657 O O . LEU A 1 87 ? -44.428 -3.705 67.351 1.00 93.44 87 LEU A O 1
ATOM 661 N N . LEU A 1 88 ? -43.549 -1.859 68.272 1.00 92.44 88 LEU A N 1
ATOM 662 C CA . LEU A 1 88 ? -42.917 -2.571 69.397 1.00 92.44 88 LEU A CA 1
ATOM 663 C C . LEU A 1 88 ? -43.949 -3.232 70.327 1.00 92.44 88 LEU A C 1
ATOM 665 O O . LEU A 1 88 ? -43.776 -4.392 70.683 1.00 92.44 88 LEU A O 1
ATOM 669 N N . ASN A 1 89 ? -45.050 -2.547 70.672 1.00 92.56 89 ASN A N 1
ATOM 670 C CA . ASN A 1 89 ? -46.129 -3.153 71.465 1.00 92.56 89 ASN A CA 1
ATOM 671 C C . ASN A 1 89 ? -46.724 -4.374 70.736 1.00 92.56 89 ASN A C 1
ATOM 673 O O . ASN A 1 89 ? -47.060 -5.343 71.400 1.00 92.56 89 ASN A O 1
ATOM 677 N N . PHE A 1 90 ? -46.850 -4.354 69.403 1.00 92.50 90 PHE A N 1
ATOM 678 C 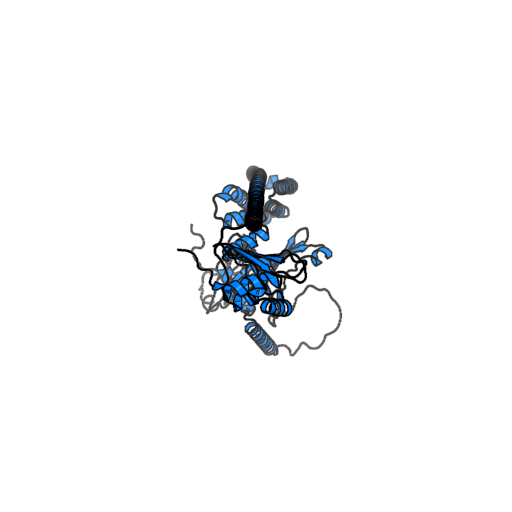CA . PHE A 1 90 ? -47.399 -5.490 68.648 1.00 92.50 90 PHE A CA 1
ATOM 679 C C . PHE A 1 90 ? -46.471 -6.710 68.646 1.00 92.50 90 PHE A C 1
ATOM 681 O O . PHE A 1 90 ? -46.945 -7.835 68.759 1.00 92.50 90 PHE A O 1
ATOM 688 N N . VAL A 1 91 ? -45.156 -6.491 68.557 1.00 91.38 91 VAL A N 1
ATOM 689 C CA . VAL A 1 91 ? -44.151 -7.569 68.562 1.00 91.38 91 VAL A CA 1
ATOM 690 C C . VAL A 1 91 ? -43.892 -8.126 69.968 1.00 91.38 91 VAL A C 1
ATOM 692 O O . VAL A 1 91 ? -43.655 -9.321 70.118 1.00 91.38 91 VAL A O 1
ATOM 695 N N . GLU A 1 92 ? -43.937 -7.286 71.005 1.00 90.25 92 GLU A N 1
ATOM 696 C CA . GLU A 1 92 ? -43.637 -7.696 72.388 1.00 90.25 92 GLU A CA 1
ATOM 697 C C . GLU A 1 92 ? -44.889 -8.140 73.169 1.00 90.25 92 GLU A C 1
ATOM 699 O O . GLU A 1 92 ? -44.789 -8.999 74.048 1.00 90.25 92 GLU A O 1
ATOM 704 N N . HIS A 1 93 ? -46.062 -7.585 72.843 1.00 90.44 93 HIS A N 1
ATOM 705 C CA . HIS A 1 93 ? -47.333 -7.755 73.563 1.00 90.44 93 HIS A CA 1
ATOM 706 C C . HIS A 1 93 ? -48.536 -7.826 72.598 1.00 90.44 93 HIS A C 1
ATOM 708 O O . HIS A 1 93 ? -49.497 -7.054 72.693 1.00 90.44 93 HIS A O 1
ATOM 714 N N . GLN A 1 94 ? -48.487 -8.755 71.637 1.00 87.50 94 GLN A N 1
ATOM 715 C CA . GLN A 1 94 ? -49.560 -8.972 70.654 1.00 87.50 94 GLN A CA 1
ATOM 716 C C . GLN A 1 94 ? -50.928 -9.256 71.315 1.00 87.50 94 GLN A C 1
ATOM 718 O O . GLN A 1 94 ? -51.971 -8.921 70.758 1.00 87.50 94 GLN A O 1
ATOM 723 N N . ASP A 1 95 ? -50.930 -9.805 72.533 1.00 89.62 95 ASP A N 1
ATOM 724 C CA . ASP A 1 95 ? -52.110 -10.055 73.370 1.00 89.62 95 ASP A CA 1
ATOM 725 C C . ASP A 1 95 ? -52.869 -8.780 73.786 1.00 89.62 95 ASP A C 1
ATOM 727 O O . ASP A 1 95 ? -54.041 -8.852 74.161 1.00 89.62 95 ASP A O 1
ATOM 731 N N . TRP A 1 96 ? -52.244 -7.600 73.694 1.00 92.56 96 TRP A N 1
ATOM 732 C CA . TRP A 1 96 ? -52.911 -6.319 73.959 1.00 92.56 96 TRP A CA 1
ATOM 733 C C . TRP A 1 96 ? -53.734 -5.814 72.766 1.00 92.56 96 TRP A C 1
ATOM 735 O O . TRP A 1 96 ? -54.509 -4.869 72.930 1.00 92.56 96 TRP A O 1
ATOM 745 N N . PHE A 1 97 ? -53.577 -6.416 71.582 1.00 93.12 97 PHE A N 1
ATOM 746 C CA . PHE A 1 97 ? -54.209 -5.974 70.341 1.00 93.12 97 PHE A CA 1
ATOM 747 C C . PHE A 1 97 ? -55.468 -6.777 70.017 1.00 93.12 97 PHE A C 1
ATOM 749 O O . PHE A 1 97 ? -55.532 -7.992 70.205 1.00 93.12 97 PHE A O 1
ATOM 756 N N . LYS A 1 98 ? -56.468 -6.102 69.447 1.00 92.94 98 LYS A N 1
ATOM 757 C CA . LYS A 1 98 ? -57.686 -6.743 68.934 1.00 92.94 98 LYS A CA 1
ATOM 758 C C . LYS A 1 98 ? -57.698 -6.735 67.412 1.00 92.94 98 LYS A C 1
ATOM 760 O O . LYS A 1 98 ? -57.438 -5.703 66.800 1.00 92.94 98 LYS A O 1
ATOM 765 N N . SER A 1 99 ? -58.022 -7.874 66.804 1.00 91.69 99 SER A N 1
ATOM 766 C CA . SER A 1 99 ? -58.294 -7.909 65.367 1.00 91.69 99 SER A CA 1
ATOM 767 C C . SER A 1 99 ? -59.612 -7.181 65.099 1.00 91.69 99 SER A C 1
ATOM 769 O O . SER A 1 99 ? -60.608 -7.431 65.785 1.00 91.69 99 SER A O 1
ATOM 771 N N . ALA A 1 100 ? -59.601 -6.248 64.151 1.00 91.00 100 ALA A N 1
ATOM 772 C CA . ALA A 1 100 ? -60.725 -5.371 63.842 1.00 91.00 100 ALA A CA 1
ATOM 773 C C . ALA A 1 100 ? -60.721 -4.997 62.345 1.00 91.00 100 ALA A C 1
ATOM 775 O O . ALA A 1 100 ? -59.668 -5.034 61.707 1.00 91.00 100 ALA A O 1
ATOM 776 N N . PRO A 1 101 ? -61.874 -4.629 61.755 1.00 88.31 101 PRO A N 1
ATOM 777 C CA . PRO A 1 101 ? -61.895 -4.034 60.423 1.00 88.31 101 PRO A CA 1
ATOM 778 C C . PRO A 1 101 ? -61.203 -2.666 60.444 1.00 88.31 101 PRO A C 1
ATOM 780 O O . PRO A 1 101 ? -61.335 -1.907 61.405 1.00 88.31 101 PRO A O 1
ATOM 783 N N . GLU A 1 102 ? -60.486 -2.337 59.372 1.00 89.25 102 GLU A N 1
ATOM 784 C CA . GLU A 1 102 ? -59.749 -1.077 59.278 1.00 89.25 102 GLU A CA 1
ATOM 785 C C . GLU A 1 102 ? -60.695 0.138 59.304 1.00 89.25 102 GLU A C 1
ATOM 787 O O . GLU A 1 102 ? -61.660 0.187 58.534 1.00 89.25 102 GLU A O 1
ATOM 792 N N . PRO A 1 103 ? -60.438 1.153 60.149 1.00 88.94 103 PRO A N 1
ATOM 793 C CA . PRO A 1 103 ? -61.210 2.385 60.128 1.00 88.94 103 PRO A CA 1
ATOM 794 C C . PRO A 1 103 ? -60.831 3.228 58.904 1.00 88.94 103 PRO A C 1
ATOM 796 O O . PRO A 1 103 ? -59.674 3.256 58.485 1.00 88.94 103 PRO A O 1
ATOM 799 N N . GLN A 1 104 ? -61.787 4.000 58.381 1.00 86.75 104 GLN A N 1
ATOM 800 C CA . GLN A 1 104 ? -61.663 4.789 57.143 1.00 86.75 104 GLN A CA 1
ATOM 801 C C . GLN A 1 104 ? -60.334 5.570 57.006 1.00 86.75 104 GLN A C 1
ATOM 803 O O . GLN A 1 104 ? -59.737 5.604 55.933 1.00 86.75 104 GLN A O 1
ATOM 808 N N . ASN A 1 105 ? -59.817 6.158 58.092 1.00 83.31 105 ASN A N 1
ATOM 809 C CA . ASN A 1 105 ? -58.563 6.929 58.100 1.00 83.31 105 ASN A CA 1
ATOM 810 C C . ASN A 1 105 ? -57.265 6.103 57.923 1.00 83.31 105 ASN A C 1
ATOM 812 O O . ASN A 1 105 ? -56.193 6.700 57.719 1.00 83.31 105 ASN A O 1
ATOM 816 N N . VAL A 1 106 ? -57.348 4.776 58.078 1.00 87.06 106 VAL A N 1
ATOM 817 C CA . VAL A 1 106 ? -56.313 3.783 57.747 1.00 87.06 106 VAL A CA 1
ATOM 818 C C . VAL A 1 106 ? -56.454 3.408 56.274 1.00 87.06 106 VAL A C 1
ATOM 820 O O . VAL A 1 106 ? -55.509 3.622 55.519 1.00 87.06 106 VAL A O 1
ATOM 823 N N . THR A 1 107 ? -57.645 2.991 55.839 1.00 86.81 107 THR A N 1
ATOM 824 C CA . THR A 1 107 ? -57.923 2.582 54.451 1.00 86.81 107 THR A CA 1
ATOM 825 C C . THR A 1 107 ? -57.573 3.685 53.442 1.00 86.81 107 THR A C 1
ATOM 827 O O . THR A 1 107 ? -56.724 3.480 52.577 1.00 86.81 107 THR A O 1
ATOM 830 N N . GLU A 1 108 ? -58.059 4.919 53.649 1.00 88.06 108 GLU A N 1
ATOM 831 C CA . GLU A 1 108 ? -57.722 6.096 52.821 1.00 88.06 108 GLU A CA 1
ATOM 832 C C . GLU A 1 108 ? -56.211 6.401 52.749 1.00 88.06 108 GLU A C 1
ATOM 834 O O . GLU A 1 108 ? -55.744 7.115 51.856 1.00 88.06 108 GLU A O 1
ATOM 839 N N . TRP A 1 109 ? -55.425 5.925 53.718 1.00 87.88 109 TRP A N 1
ATOM 840 C CA . TRP A 1 109 ? -53.975 6.097 53.739 1.00 87.88 109 TRP A CA 1
ATOM 841 C C . TRP A 1 109 ? -53.237 4.983 53.001 1.00 87.88 109 TRP A C 1
ATOM 843 O O . TRP A 1 109 ? -52.299 5.296 52.261 1.00 87.88 109 TRP A O 1
ATOM 853 N N . LEU A 1 110 ? -53.675 3.732 53.159 1.00 86.06 110 LEU A N 1
ATOM 854 C CA . LEU A 1 110 ? -53.144 2.580 52.430 1.00 86.06 110 LEU A CA 1
ATOM 855 C C . LEU A 1 110 ? -53.441 2.712 50.928 1.00 86.06 110 LEU A C 1
ATOM 857 O O . LEU A 1 110 ? -52.507 2.687 50.124 1.00 86.06 110 LEU A O 1
ATOM 861 N N . ASP A 1 111 ? -54.686 3.025 50.553 1.00 85.81 111 ASP A N 1
ATOM 862 C CA . ASP A 1 111 ? -55.092 3.303 49.165 1.00 85.81 111 ASP A CA 1
ATOM 863 C C . ASP A 1 111 ? -54.224 4.400 48.535 1.00 85.81 111 ASP A C 1
ATOM 865 O O . ASP A 1 111 ? -53.706 4.281 47.420 1.00 85.81 111 ASP A O 1
ATOM 869 N N . LYS A 1 112 ? -53.999 5.485 49.288 1.00 84.50 112 LYS A N 1
ATOM 870 C CA . LYS A 1 112 ? -53.168 6.610 48.854 1.00 84.50 112 LYS A CA 1
ATOM 871 C C . LYS A 1 112 ? -51.681 6.256 48.778 1.00 84.50 112 LYS A C 1
ATOM 873 O O . LYS A 1 112 ? -50.960 6.914 48.027 1.00 84.50 112 LYS A O 1
ATOM 878 N N . ARG A 1 113 ? -51.192 5.246 49.502 1.00 84.88 113 ARG A N 1
ATOM 879 C CA . ARG A 1 113 ? -49.834 4.708 49.320 1.00 84.88 113 ARG A CA 1
ATOM 880 C C . ARG A 1 113 ? -49.758 3.839 48.068 1.00 84.88 113 ARG A C 1
ATOM 882 O O . ARG A 1 113 ? -48.946 4.150 47.196 1.00 84.88 113 ARG A O 1
ATOM 889 N N . ALA A 1 114 ? -50.652 2.862 47.916 1.00 79.38 114 ALA A N 1
ATOM 890 C CA . ALA A 1 114 ? -50.714 1.978 46.750 1.00 79.38 114 ALA A CA 1
ATOM 891 C C . ALA A 1 114 ? -50.823 2.762 45.426 1.00 79.38 114 ALA A C 1
ATOM 893 O O . ALA A 1 114 ? -50.008 2.584 44.516 1.00 79.38 114 ALA A O 1
ATOM 894 N N . ALA A 1 115 ? -51.746 3.727 45.350 1.00 78.94 115 ALA A N 1
ATOM 895 C CA . ALA A 1 115 ? -51.948 4.560 44.163 1.00 78.94 115 ALA A CA 1
ATOM 896 C C . ALA A 1 115 ? -50.755 5.483 43.832 1.00 78.94 115 ALA A C 1
ATOM 898 O O . ALA A 1 115 ? -50.610 5.910 42.685 1.00 78.94 115 ALA A O 1
ATOM 899 N N . ASN A 1 116 ? -49.898 5.812 44.807 1.00 79.00 116 ASN A N 1
ATOM 900 C CA . ASN A 1 116 ? -48.668 6.575 44.570 1.00 79.00 116 ASN A CA 1
ATOM 901 C C . ASN A 1 116 ? -47.486 5.671 44.190 1.00 79.00 116 ASN A C 1
ATOM 903 O O . ASN A 1 116 ? -46.682 6.074 43.350 1.00 79.00 116 ASN A O 1
ATOM 907 N N . ALA A 1 117 ? -47.402 4.455 44.738 1.00 73.25 117 ALA A N 1
ATOM 908 C CA . ALA A 1 117 ? -46.410 3.458 44.336 1.00 73.25 117 ALA A CA 1
ATOM 909 C C . ALA A 1 117 ? -46.584 3.070 42.857 1.00 73.25 117 ALA A C 1
ATOM 911 O O . ALA A 1 117 ? -45.645 3.203 42.074 1.00 73.25 117 ALA A O 1
ATOM 912 N N . GLN A 1 118 ? -47.809 2.735 42.435 1.00 73.69 118 GLN A N 1
ATOM 913 C CA . GLN A 1 118 ? -48.123 2.416 41.033 1.00 73.69 118 GLN A CA 1
ATOM 914 C C . GLN A 1 118 ? -47.764 3.567 40.073 1.00 73.69 118 GLN A C 1
ATOM 916 O O . GLN A 1 118 ? -47.138 3.343 39.038 1.00 73.69 118 GLN A O 1
ATOM 921 N N . LYS A 1 119 ? -48.080 4.818 40.442 1.00 73.62 119 LYS A N 1
ATOM 922 C CA . LYS A 1 119 ? -47.732 6.015 39.648 1.00 73.62 119 LYS A CA 1
ATOM 923 C C . LYS A 1 119 ? -46.236 6.333 39.632 1.00 73.62 119 LYS A C 1
ATOM 925 O O . LYS A 1 119 ? -45.779 7.009 38.710 1.00 73.62 119 LYS A O 1
ATOM 930 N N . LYS A 1 120 ? -45.476 5.898 40.641 1.00 71.88 120 LYS A N 1
ATOM 931 C CA . LYS A 1 120 ? -44.010 5.973 40.636 1.00 71.88 120 LYS A CA 1
ATOM 932 C C . LYS A 1 120 ? -43.453 4.943 39.654 1.00 71.88 120 LYS A C 1
ATOM 934 O O . LYS A 1 120 ? -42.656 5.332 38.808 1.00 71.88 120 LYS A O 1
ATOM 939 N N . GLU A 1 121 ? -43.946 3.705 39.704 1.00 69.62 121 GLU A N 1
ATOM 940 C CA . GLU A 1 121 ? -43.421 2.609 38.884 1.00 69.62 121 GLU A CA 1
ATOM 941 C C . GLU A 1 121 ? -43.720 2.773 37.388 1.00 69.62 121 GLU A C 1
ATOM 943 O O . GLU A 1 121 ? -42.833 2.658 36.545 1.00 69.62 121 GLU A O 1
ATOM 948 N N . GLN A 1 122 ? -44.941 3.191 37.042 1.00 69.00 122 GLN A N 1
ATOM 949 C CA . GLN A 1 122 ? -45.283 3.562 35.663 1.00 69.00 122 GLN A CA 1
ATOM 950 C C . GLN A 1 122 ? -44.342 4.652 35.113 1.00 69.00 122 GLN A C 1
ATOM 952 O O . GLN A 1 122 ? -43.975 4.626 33.941 1.00 69.00 122 GLN A O 1
ATOM 957 N N . ARG A 1 123 ? -43.884 5.582 35.966 1.00 70.62 123 ARG A N 1
ATOM 958 C CA . ARG A 1 123 ? -42.963 6.668 35.592 1.00 70.62 123 ARG A CA 1
ATOM 959 C C . ARG A 1 123 ? -41.483 6.270 35.570 1.00 70.62 123 ARG A C 1
ATOM 961 O O . ARG A 1 123 ? -40.715 6.983 34.920 1.00 70.62 123 ARG A O 1
ATOM 968 N N . SER A 1 124 ? -41.056 5.200 36.246 1.00 66.75 124 SER A N 1
ATOM 969 C CA . SER A 1 124 ? -39.740 4.580 36.007 1.00 66.75 124 SER A CA 1
ATOM 970 C C . SER A 1 124 ? -39.764 3.815 34.692 1.00 66.75 124 SER A C 1
ATOM 972 O O . SER A 1 124 ? -38.923 4.078 33.833 1.00 66.75 124 SER A O 1
ATOM 974 N N . GLN A 1 125 ? -40.763 2.955 34.497 1.00 66.94 125 GLN A N 1
ATOM 975 C CA . GLN A 1 125 ? -40.871 2.115 33.309 1.00 66.94 125 GLN A CA 1
ATOM 976 C C . GLN A 1 125 ? -40.995 2.950 32.023 1.00 66.94 125 GLN A C 1
ATOM 978 O O . GLN A 1 125 ? -40.174 2.796 31.121 1.00 66.94 125 GLN A O 1
ATOM 983 N N . GLU A 1 126 ? -41.882 3.956 31.983 1.00 74.56 126 GLU A N 1
ATOM 984 C CA . GLU A 1 126 ? -41.972 4.896 30.851 1.00 74.56 126 GLU A CA 1
ATOM 985 C C . GLU A 1 126 ? -40.636 5.578 30.512 1.00 74.56 126 GLU A C 1
ATOM 987 O O . GLU A 1 126 ? -40.375 5.871 29.345 1.00 74.56 126 GLU A O 1
ATOM 992 N N . LYS A 1 127 ? -39.799 5.883 31.513 1.00 69.69 127 LYS A N 1
ATOM 993 C CA . LYS A 1 127 ? -38.486 6.507 31.289 1.00 69.69 127 LYS A CA 1
ATOM 994 C C . LYS A 1 127 ? -37.472 5.511 30.743 1.00 69.69 127 LYS A C 1
ATOM 996 O O . LYS A 1 127 ? -36.700 5.883 29.865 1.00 69.69 127 LYS A O 1
ATOM 1001 N N . ILE A 1 128 ? -37.480 4.276 31.242 1.00 70.94 128 ILE A N 1
ATOM 1002 C CA . ILE A 1 128 ? -36.619 3.190 30.760 1.00 70.94 128 ILE A CA 1
ATOM 1003 C C . ILE A 1 128 ? -36.958 2.868 29.301 1.00 70.94 128 ILE A C 1
ATOM 1005 O O . ILE A 1 128 ? -36.055 2.797 28.470 1.00 70.94 128 ILE A O 1
ATOM 1009 N N . ASP A 1 129 ? -38.241 2.769 28.961 1.00 75.19 129 ASP A N 1
ATOM 1010 C CA . ASP A 1 129 ? -38.674 2.433 27.602 1.00 75.19 129 ASP A CA 1
ATOM 1011 C C . ASP A 1 129 ? -38.442 3.590 26.620 1.00 75.19 129 ASP A C 1
ATOM 1013 O O . ASP A 1 129 ? -37.957 3.367 25.511 1.00 75.19 129 ASP A O 1
ATOM 1017 N N . LYS A 1 130 ? -38.657 4.847 27.043 1.00 74.75 130 LYS A N 1
ATOM 1018 C CA . LYS A 1 130 ? -38.265 6.028 26.249 1.00 74.75 130 LYS A CA 1
ATOM 1019 C C . LYS A 1 130 ? -36.745 6.122 26.059 1.00 74.75 130 LYS A C 1
ATOM 1021 O O . LYS A 1 130 ? -36.308 6.532 24.987 1.00 74.75 130 LYS A O 1
ATOM 1026 N N . ALA A 1 131 ? -35.941 5.722 27.047 1.00 66.75 131 ALA A N 1
ATOM 1027 C CA . ALA A 1 131 ? -34.483 5.680 26.923 1.00 66.75 131 ALA A CA 1
ATOM 1028 C C . ALA A 1 131 ? -34.007 4.564 25.975 1.00 66.75 131 ALA A C 1
ATOM 1030 O O . ALA A 1 131 ? -33.148 4.819 25.133 1.00 66.75 131 ALA A O 1
ATOM 1031 N N . LYS A 1 132 ? -34.600 3.363 26.048 1.00 71.44 132 LYS A N 1
ATOM 1032 C CA . LYS A 1 132 ? -34.334 2.261 25.106 1.00 71.44 132 LYS A CA 1
ATOM 1033 C C . LYS A 1 132 ? -34.697 2.642 23.672 1.00 71.44 132 LYS A C 1
ATOM 1035 O O . LYS A 1 132 ? -33.835 2.576 22.804 1.00 71.44 132 LYS A O 1
ATOM 1040 N N . ALA A 1 133 ? -35.912 3.142 23.444 1.00 75.19 133 ALA A N 1
ATOM 1041 C CA . ALA A 1 133 ? -36.359 3.559 22.114 1.00 75.19 133 ALA A CA 1
ATOM 1042 C C . ALA A 1 133 ? -35.517 4.717 21.539 1.00 75.19 133 ALA A C 1
ATOM 1044 O O . ALA A 1 133 ? -35.305 4.791 20.329 1.00 75.19 133 ALA A O 1
ATOM 1045 N N . ALA A 1 134 ? -35.003 5.618 22.387 1.00 71.75 134 ALA A N 1
ATOM 1046 C CA . ALA A 1 134 ? -34.056 6.648 21.965 1.00 71.75 134 ALA A CA 1
ATOM 1047 C C . ALA A 1 134 ? -32.684 6.063 21.578 1.00 71.75 134 ALA A C 1
ATOM 1049 O O . ALA A 1 134 ? -32.102 6.503 20.587 1.00 71.75 134 ALA A O 1
ATOM 1050 N N . LEU A 1 135 ? -32.188 5.064 22.319 1.00 68.00 135 LEU A N 1
ATOM 1051 C CA . LEU A 1 135 ? -30.924 4.381 22.033 1.00 68.00 135 LEU A CA 1
ATOM 1052 C C . LEU A 1 135 ? -30.998 3.553 20.741 1.00 68.00 135 LEU A C 1
ATOM 1054 O O . LEU A 1 135 ? -30.143 3.723 19.876 1.00 68.00 135 LEU A O 1
ATOM 1058 N N . GLU A 1 136 ? -32.039 2.736 20.566 1.00 73.25 136 GLU A N 1
ATOM 1059 C CA . GLU A 1 136 ? -32.268 1.963 19.335 1.00 73.25 136 GLU A CA 1
ATOM 1060 C C . GLU A 1 136 ? -32.388 2.885 18.117 1.00 73.25 136 GLU A C 1
ATOM 1062 O O . GLU A 1 136 ? -31.763 2.645 17.085 1.00 73.25 136 GLU A O 1
ATOM 1067 N N . LYS A 1 137 ? -33.129 3.995 18.240 1.00 73.69 137 LYS A N 1
ATOM 1068 C CA . LYS A 1 137 ? -33.274 4.969 17.152 1.00 73.69 137 LYS A CA 1
ATOM 1069 C C . LYS A 1 137 ? -31.965 5.699 16.834 1.00 73.69 137 LYS A C 1
ATOM 1071 O O . LYS A 1 137 ? -31.719 6.005 15.669 1.00 73.69 137 LYS A O 1
ATOM 1076 N N . ALA A 1 138 ? -31.114 5.956 17.829 1.00 65.75 138 ALA A N 1
ATOM 1077 C CA . ALA A 1 138 ? -29.777 6.507 17.610 1.00 65.75 138 ALA A CA 1
ATOM 1078 C C . ALA A 1 138 ? -28.843 5.495 16.920 1.00 65.75 138 ALA A C 1
ATOM 1080 O O . ALA A 1 138 ? -28.117 5.867 16.000 1.00 65.75 138 ALA A O 1
ATOM 1081 N N . GLN A 1 139 ? -28.904 4.216 17.306 1.00 64.81 139 GLN A N 1
ATOM 1082 C CA . GLN A 1 139 ? -28.148 3.130 16.672 1.00 64.81 139 GLN A CA 1
ATOM 1083 C C . GLN A 1 139 ? -28.582 2.914 15.214 1.00 64.81 139 GLN A C 1
ATOM 1085 O O . GLN A 1 139 ? -27.734 2.896 14.326 1.00 64.81 139 GLN A O 1
ATOM 1090 N N . GLN A 1 140 ? -29.890 2.856 14.943 1.00 67.88 140 GLN A N 1
ATOM 1091 C CA . GLN A 1 140 ? -30.432 2.759 13.582 1.00 67.88 140 GLN A CA 1
ATOM 1092 C C . GLN A 1 140 ? -30.049 3.970 12.720 1.00 67.88 140 GLN A C 1
ATOM 1094 O O . GLN A 1 140 ? -29.666 3.795 11.567 1.00 67.88 140 GLN A O 1
ATOM 1099 N N . ALA A 1 141 ? -30.090 5.190 13.269 1.00 65.94 141 ALA A N 1
ATOM 1100 C CA . ALA A 1 141 ? -29.664 6.390 12.547 1.00 65.94 141 ALA A CA 1
ATOM 1101 C C . ALA A 1 141 ? -28.155 6.385 12.233 1.00 65.94 141 ALA A C 1
ATOM 1103 O O . ALA A 1 141 ? -27.761 6.768 11.133 1.00 65.94 141 ALA A O 1
ATOM 1104 N N . ALA A 1 142 ? -27.313 5.918 13.161 1.00 62.97 142 ALA A N 1
ATOM 1105 C CA . ALA A 1 142 ? -25.877 5.761 12.930 1.00 62.97 142 ALA A CA 1
ATOM 1106 C C . ALA A 1 142 ? -25.579 4.688 11.868 1.00 62.97 142 ALA A C 1
ATOM 1108 O O . ALA A 1 142 ? -24.753 4.911 10.983 1.00 62.97 142 ALA A O 1
ATOM 1109 N N . GLN A 1 143 ? -26.294 3.560 11.906 1.00 63.50 143 GLN A N 1
ATOM 1110 C CA . GLN A 1 143 ? -26.157 2.489 10.922 1.00 63.50 143 GLN A CA 1
ATOM 1111 C C . GLN A 1 143 ? -26.610 2.937 9.522 1.00 63.50 143 GLN A C 1
ATOM 1113 O O . GLN A 1 143 ? -25.858 2.781 8.565 1.00 63.50 143 GLN A O 1
ATOM 1118 N N . GLN A 1 144 ? -27.770 3.592 9.399 1.00 63.75 144 GLN A N 1
ATOM 1119 C CA . GLN A 1 144 ? -28.242 4.152 8.124 1.00 63.75 144 GLN A CA 1
ATOM 1120 C C . GLN A 1 144 ? -27.313 5.250 7.582 1.00 63.75 144 GLN A C 1
ATOM 1122 O O . GLN A 1 144 ? -27.131 5.361 6.370 1.00 63.75 144 GLN A O 1
ATOM 1127 N N . ALA A 1 145 ? -26.680 6.042 8.456 1.00 58.06 145 ALA A N 1
ATOM 1128 C CA . ALA A 1 145 ? -25.663 7.007 8.045 1.00 58.06 145 ALA A CA 1
ATOM 1129 C C . ALA A 1 145 ? -24.398 6.318 7.499 1.00 58.06 145 ALA A C 1
ATOM 1131 O O . ALA A 1 145 ? -23.864 6.762 6.483 1.00 58.06 145 ALA A O 1
ATOM 1132 N N . ALA A 1 146 ? -23.947 5.222 8.118 1.00 59.00 146 ALA A N 1
ATOM 1133 C CA . ALA A 1 146 ? -22.824 4.424 7.622 1.00 59.00 146 ALA A CA 1
ATOM 1134 C C . ALA A 1 146 ? -23.154 3.734 6.284 1.00 59.00 146 ALA A C 1
ATOM 1136 O O . ALA A 1 146 ? -22.387 3.843 5.328 1.00 59.00 146 ALA A O 1
ATOM 1137 N N . GLU A 1 147 ? -24.324 3.101 6.170 1.00 58.66 147 GLU A N 1
ATOM 1138 C CA . GLU A 1 147 ? -24.810 2.474 4.933 1.00 58.66 147 GLU A CA 1
ATOM 1139 C C . GLU A 1 147 ? -24.943 3.502 3.795 1.00 58.66 147 GLU A C 1
ATOM 1141 O O . GLU A 1 147 ? -24.465 3.266 2.684 1.00 58.66 147 GLU A O 1
ATOM 1146 N N . GLY A 1 148 ? -25.493 4.688 4.080 1.00 54.56 148 GLY A N 1
ATOM 1147 C CA . GLY A 1 148 ? -25.570 5.801 3.130 1.00 54.56 148 GLY A CA 1
ATOM 1148 C C . GLY A 1 148 ? -24.197 6.327 2.694 1.00 54.56 148 GLY A C 1
ATOM 1149 O O . GLY A 1 148 ? -24.006 6.638 1.517 1.00 54.56 148 GLY A O 1
ATOM 1150 N N . GLN A 1 149 ? -23.210 6.371 3.596 1.00 57.72 149 GLN A N 1
ATOM 1151 C CA . GLN A 1 149 ? -21.825 6.723 3.254 1.00 57.72 149 GLN A CA 1
ATOM 1152 C C . GLN A 1 149 ? -21.157 5.654 2.376 1.00 57.72 149 GLN A C 1
ATOM 1154 O O . GLN A 1 149 ? -20.483 6.006 1.408 1.00 57.72 149 GLN A O 1
ATOM 1159 N N . VAL A 1 150 ? -21.382 4.362 2.640 1.00 58.88 150 VAL A N 1
ATOM 1160 C CA . VAL A 1 150 ? -20.882 3.253 1.801 1.00 58.88 150 VAL A CA 1
ATOM 1161 C C . VAL A 1 150 ? -21.518 3.280 0.403 1.00 58.88 150 VAL A C 1
ATOM 1163 O O . VAL A 1 150 ? -20.815 3.135 -0.603 1.00 58.88 150 VAL A O 1
ATOM 1166 N N . GLN A 1 151 ? -22.823 3.544 0.305 1.00 57.00 151 GLN A N 1
ATOM 1167 C CA . GLN A 1 151 ? -23.517 3.704 -0.980 1.00 57.00 151 GLN A CA 1
ATOM 1168 C C . GLN A 1 151 ? -23.033 4.947 -1.748 1.00 57.00 151 GLN A C 1
ATOM 1170 O O . GLN A 1 151 ? -22.756 4.869 -2.944 1.00 57.00 151 GLN A O 1
ATOM 1175 N N . ALA A 1 152 ? -22.831 6.084 -1.074 1.00 58.50 152 ALA A N 1
ATOM 1176 C CA . ALA A 1 152 ? -22.270 7.282 -1.700 1.00 58.50 152 ALA A CA 1
ATOM 1177 C C . ALA A 1 152 ? -20.813 7.079 -2.164 1.00 58.50 152 ALA A C 1
ATOM 1179 O O . ALA A 1 152 ? -20.443 7.525 -3.255 1.00 58.50 152 ALA A O 1
ATOM 1180 N N . LYS A 1 153 ? -19.991 6.368 -1.376 1.00 59.12 153 LYS A N 1
ATOM 1181 C CA . LYS A 1 153 ? -18.604 6.023 -1.724 1.00 59.12 153 LYS A CA 1
ATOM 1182 C C . LYS A 1 153 ? -18.554 5.105 -2.947 1.00 59.12 153 LYS A C 1
ATOM 1184 O O . LYS A 1 153 ? -17.857 5.430 -3.904 1.00 59.12 153 LYS A O 1
ATOM 1189 N N . SER A 1 154 ? -19.341 4.027 -2.975 1.00 61.59 154 SER A N 1
ATOM 1190 C CA . SER A 1 154 ? -19.411 3.110 -4.129 1.00 61.59 154 SER A CA 1
ATOM 1191 C C . SER A 1 154 ? -19.940 3.790 -5.399 1.00 61.59 154 SER A C 1
ATOM 1193 O O . SER A 1 154 ? -19.300 3.695 -6.444 1.00 61.59 154 SER A O 1
ATOM 1195 N N . ALA A 1 155 ? -21.012 4.586 -5.321 1.00 65.88 155 ALA A N 1
ATOM 1196 C CA . ALA A 1 155 ? -21.506 5.360 -6.468 1.00 65.88 155 ALA A CA 1
ATOM 1197 C C . ALA A 1 155 ? -20.489 6.403 -6.986 1.00 65.88 155 ALA A C 1
ATOM 1199 O O . ALA A 1 155 ? -20.501 6.756 -8.168 1.00 65.88 155 ALA A O 1
ATOM 1200 N N . THR A 1 156 ? -19.597 6.893 -6.120 1.00 71.62 156 THR A N 1
ATOM 1201 C CA . THR A 1 156 ? -18.487 7.784 -6.499 1.00 71.62 156 THR A CA 1
ATOM 1202 C C . THR A 1 156 ? -17.334 7.013 -7.150 1.00 71.62 156 THR A C 1
ATOM 1204 O O . THR A 1 156 ? -16.754 7.508 -8.117 1.00 71.62 156 THR A O 1
ATOM 1207 N N . LEU A 1 157 ? -17.035 5.796 -6.681 1.00 74.44 157 LEU A N 1
ATOM 1208 C CA . LEU A 1 157 ? -16.048 4.901 -7.296 1.00 74.44 157 LEU A CA 1
ATOM 1209 C C . LEU A 1 157 ? -16.475 4.490 -8.712 1.00 74.44 157 LEU A C 1
ATOM 1211 O O . LEU A 1 157 ? -15.719 4.742 -9.643 1.00 74.44 157 LEU A O 1
ATOM 1215 N N . VAL A 1 158 ? -17.716 4.030 -8.909 1.00 78.94 158 VAL A N 1
ATOM 1216 C CA . VAL A 1 158 ? -18.239 3.656 -10.242 1.00 78.94 158 VAL A CA 1
ATOM 1217 C C . VAL A 1 158 ? -18.164 4.828 -11.231 1.00 78.94 158 VAL A C 1
ATOM 1219 O O . VAL A 1 158 ? -17.711 4.668 -12.364 1.00 78.94 158 VAL A O 1
ATOM 1222 N N . LYS A 1 159 ? -18.531 6.047 -10.805 1.00 84.31 159 LYS A N 1
ATOM 1223 C CA . LYS A 1 159 ? -18.385 7.260 -11.638 1.00 84.31 159 LYS A CA 1
ATOM 1224 C C . LYS A 1 159 ? -16.927 7.584 -11.967 1.00 84.31 159 LYS A C 1
ATOM 1226 O O . LYS A 1 159 ? -16.649 8.089 -13.054 1.00 84.31 159 LYS A O 1
ATOM 1231 N N . ARG A 1 160 ? -15.999 7.317 -11.044 1.00 86.19 160 ARG A N 1
ATOM 1232 C CA . ARG A 1 160 ? -14.561 7.484 -11.277 1.00 86.19 160 ARG A CA 1
ATOM 1233 C C . ARG A 1 160 ? -14.039 6.445 -12.268 1.00 86.19 160 ARG A C 1
ATOM 1235 O O . ARG A 1 160 ? -13.293 6.812 -13.165 1.00 86.19 160 ARG A O 1
ATOM 1242 N N . GLU A 1 161 ? -14.416 5.183 -12.116 1.00 87.62 161 GLU A N 1
ATOM 1243 C CA . GLU A 1 161 ? -13.955 4.081 -12.964 1.00 87.62 161 GLU A CA 1
ATOM 1244 C C . GLU A 1 161 ? -14.480 4.221 -14.400 1.00 87.62 161 GLU A C 1
ATOM 1246 O O . GLU A 1 161 ? -13.707 4.050 -15.341 1.00 87.62 161 GLU A O 1
ATOM 1251 N N . ALA A 1 162 ? -15.725 4.681 -14.580 1.00 89.19 162 ALA A N 1
ATOM 1252 C CA . ALA A 1 162 ? -16.254 5.077 -15.887 1.00 89.19 162 ALA A CA 1
ATOM 1253 C C . ALA A 1 162 ? -15.460 6.240 -16.520 1.00 89.19 162 ALA A C 1
ATOM 1255 O O . ALA A 1 162 ? -15.047 6.149 -17.673 1.00 89.19 162 ALA A O 1
ATOM 1256 N N . ALA A 1 163 ? -15.169 7.305 -15.760 1.00 92.81 163 ALA A N 1
ATOM 1257 C CA . ALA A 1 163 ? -14.365 8.425 -16.262 1.00 92.81 163 ALA A CA 1
ATOM 1258 C C . ALA A 1 163 ? -12.936 7.999 -16.656 1.00 92.81 163 ALA A C 1
ATOM 1260 O O . ALA A 1 163 ? -12.411 8.474 -17.664 1.00 92.81 163 ALA A O 1
ATOM 1261 N N . ILE A 1 164 ? -12.329 7.081 -15.893 1.00 93.81 164 ILE A N 1
ATOM 1262 C CA . ILE A 1 164 ? -11.029 6.471 -16.205 1.00 93.81 164 ILE A CA 1
ATOM 1263 C C . ILE A 1 164 ? -11.114 5.669 -17.510 1.00 9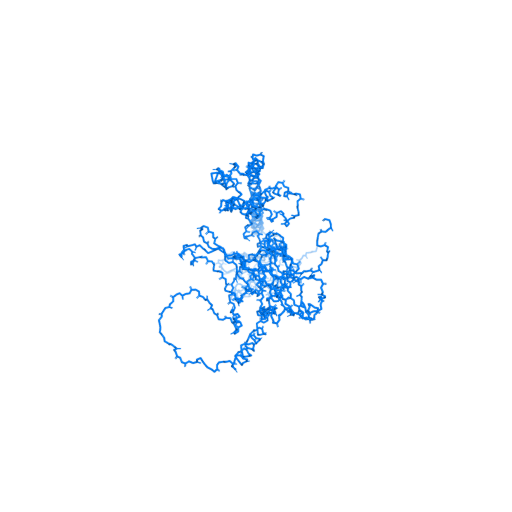3.81 164 ILE A C 1
ATOM 1265 O O . ILE A 1 164 ? -10.239 5.821 -18.363 1.00 93.81 164 ILE A O 1
ATOM 1269 N N . ALA A 1 165 ? -12.158 4.851 -17.685 1.00 93.56 165 ALA A N 1
ATOM 1270 C CA . ALA A 1 165 ? -12.368 4.048 -18.888 1.00 93.56 165 ALA A CA 1
ATOM 1271 C C . ALA A 1 165 ? -12.515 4.920 -20.150 1.00 93.56 165 ALA A C 1
ATOM 1273 O O . ALA A 1 165 ? -11.857 4.643 -21.152 1.00 93.56 165 ALA A O 1
ATOM 1274 N N . ASP A 1 166 ? -13.271 6.023 -20.085 1.00 93.75 166 ASP A N 1
ATOM 1275 C CA . ASP A 1 166 ? -13.390 7.001 -21.180 1.00 93.75 166 ASP A CA 1
ATOM 1276 C C . ASP A 1 166 ? -12.028 7.611 -21.570 1.00 93.75 166 ASP A C 1
ATOM 1278 O O . ASP A 1 166 ? -11.700 7.736 -22.754 1.00 93.75 166 ASP A O 1
ATOM 1282 N N . GLY A 1 167 ? -11.209 7.985 -20.578 1.00 94.50 167 GLY A N 1
ATOM 1283 C CA . GLY A 1 167 ? -9.858 8.509 -20.814 1.00 94.50 167 GLY A CA 1
ATOM 1284 C C . GLY A 1 167 ? -8.904 7.462 -21.402 1.00 94.50 167 GLY A C 1
ATOM 1285 O O . GLY A 1 167 ? -8.093 7.773 -22.276 1.00 94.50 167 GLY A O 1
ATOM 1286 N N . ILE A 1 168 ? -9.033 6.208 -20.961 1.00 95.50 168 ILE A N 1
ATOM 1287 C CA . ILE A 1 168 ? -8.293 5.052 -21.481 1.00 95.50 168 ILE A CA 1
ATOM 1288 C C . ILE A 1 168 ? -8.700 4.721 -22.922 1.00 95.50 168 ILE A C 1
ATOM 1290 O O . ILE A 1 168 ? -7.829 4.406 -23.734 1.00 95.50 168 ILE A O 1
ATOM 1294 N N . ALA A 1 169 ? -9.980 4.846 -23.277 1.00 95.38 169 ALA A N 1
ATOM 1295 C CA . ALA A 1 169 ? -10.464 4.624 -24.636 1.00 95.38 169 ALA A CA 1
ATOM 1296 C C . ALA A 1 169 ? -9.868 5.636 -25.634 1.00 95.38 169 ALA A C 1
ATOM 1298 O O . ALA A 1 169 ? -9.363 5.230 -26.684 1.00 95.38 169 ALA A O 1
ATOM 1299 N N . GLU A 1 170 ? -9.842 6.932 -25.292 1.00 94.88 170 GLU A N 1
ATOM 1300 C CA . GLU A 1 170 ? -9.206 7.968 -26.125 1.00 94.88 170 GLU A CA 1
ATOM 1301 C C . GLU A 1 170 ? -7.691 7.732 -26.265 1.00 94.88 170 GLU A C 1
ATOM 1303 O O . GLU A 1 170 ? -7.149 7.757 -27.374 1.00 94.88 170 GLU A O 1
ATOM 1308 N N . LEU A 1 171 ? -7.013 7.421 -25.154 1.00 95.56 171 LEU A N 1
ATOM 1309 C CA . LEU A 1 171 ? -5.591 7.070 -25.132 1.00 95.56 171 LEU A CA 1
ATOM 1310 C C . LEU A 1 171 ? -5.283 5.866 -26.037 1.00 95.56 171 LEU A C 1
ATOM 1312 O O . LEU A 1 171 ? -4.342 5.908 -26.829 1.00 95.56 171 LEU A O 1
ATOM 1316 N N . LYS A 1 172 ? -6.071 4.790 -25.943 1.00 95.12 172 LYS A N 1
ATOM 1317 C CA . LYS A 1 172 ? -5.870 3.566 -26.732 1.00 95.12 172 LYS A CA 1
ATOM 1318 C C . LYS A 1 172 ? -6.224 3.735 -28.206 1.00 95.12 172 LYS A C 1
ATOM 1320 O O . LYS A 1 172 ? -5.654 3.017 -29.027 1.00 95.12 172 LYS A O 1
ATOM 1325 N N . LEU A 1 173 ? -7.117 4.662 -28.556 1.00 93.69 173 LEU A N 1
ATOM 1326 C CA . LEU A 1 173 ? -7.345 5.050 -29.948 1.00 93.69 173 LEU A CA 1
ATOM 1327 C C . LEU A 1 173 ? -6.097 5.737 -30.519 1.00 93.69 173 LEU A C 1
ATOM 1329 O O . LEU A 1 173 ? -5.565 5.270 -31.524 1.00 93.69 173 LEU A O 1
ATOM 1333 N N . TRP A 1 174 ? -5.562 6.747 -29.823 1.00 92.94 174 TRP A N 1
ATOM 1334 C CA . TRP A 1 174 ? -4.326 7.424 -30.235 1.00 92.94 174 TRP A CA 1
ATOM 1335 C C . TRP A 1 174 ? -3.138 6.457 -30.341 1.00 92.94 174 TRP A C 1
ATOM 1337 O O . TRP A 1 174 ? -2.473 6.435 -31.371 1.00 92.94 174 TRP A O 1
ATOM 1347 N N . LEU A 1 175 ? -2.923 5.580 -29.351 1.00 92.88 175 LEU A N 1
ATOM 1348 C CA . LEU A 1 175 ? -1.852 4.569 -29.390 1.00 92.88 175 LEU A CA 1
ATOM 1349 C C . LEU A 1 175 ? -1.956 3.639 -30.615 1.00 92.88 175 LEU A C 1
ATOM 1351 O O . LEU A 1 175 ? -0.936 3.284 -31.206 1.00 92.88 175 LEU A O 1
ATOM 1355 N N . LYS A 1 176 ? -3.174 3.265 -31.033 1.00 91.00 176 LYS A N 1
ATOM 1356 C CA . LYS A 1 176 ? -3.400 2.487 -32.264 1.00 91.00 176 LYS A CA 1
ATOM 1357 C C . LYS A 1 176 ? -3.126 3.312 -33.520 1.00 91.00 176 LYS A C 1
ATOM 1359 O O . LYS A 1 176 ? -2.523 2.794 -34.458 1.00 91.00 176 LYS A O 1
ATOM 1364 N N . ASP A 1 177 ? -3.508 4.586 -33.537 1.00 88.75 177 ASP A N 1
ATOM 1365 C CA . ASP A 1 177 ? -3.199 5.490 -34.647 1.00 88.75 177 ASP A CA 1
ATOM 1366 C C . ASP A 1 177 ? -1.693 5.768 -34.777 1.00 88.75 177 ASP A C 1
ATOM 1368 O O . ASP A 1 177 ? -1.188 5.818 -35.898 1.00 88.75 177 ASP A O 1
ATOM 1372 N N . CYS A 1 178 ? -0.935 5.818 -33.676 1.00 86.12 178 CYS A N 1
ATOM 1373 C CA . CYS A 1 178 ? 0.531 5.890 -33.711 1.00 86.12 178 CYS A CA 1
ATOM 1374 C C . CYS A 1 178 ? 1.177 4.698 -34.428 1.00 86.12 178 CYS A C 1
ATOM 1376 O O . CYS A 1 178 ? 2.175 4.869 -35.130 1.00 86.12 178 CYS A O 1
ATOM 1378 N N . LEU A 1 179 ? 0.604 3.500 -34.281 1.00 85.50 179 LEU A N 1
ATOM 1379 C CA . LEU A 1 179 ? 1.052 2.301 -34.993 1.00 85.50 179 LEU A CA 1
ATOM 1380 C C . LEU A 1 179 ? 0.570 2.292 -36.454 1.00 85.50 179 LEU A C 1
ATOM 1382 O O . LEU A 1 179 ? 1.330 1.916 -37.341 1.00 85.50 179 LEU A O 1
ATOM 1386 N N . ARG A 1 180 ? -0.665 2.746 -36.717 1.00 86.31 180 ARG A N 1
ATOM 1387 C CA . ARG A 1 180 ? -1.290 2.772 -38.055 1.00 86.31 180 ARG A CA 1
ATOM 1388 C C . ARG A 1 180 ? -0.683 3.811 -39.002 1.00 86.31 180 ARG A C 1
ATOM 1390 O O . ARG A 1 180 ? -0.564 3.546 -40.193 1.00 86.31 180 ARG A O 1
ATOM 1397 N N . ILE A 1 181 ? -0.355 4.994 -38.486 1.00 84.19 181 ILE A N 1
ATOM 1398 C CA . ILE A 1 181 ? 0.243 6.112 -39.238 1.00 84.19 181 ILE A CA 1
ATOM 1399 C C . ILE A 1 181 ? 1.779 5.987 -39.250 1.00 84.19 181 ILE A C 1
ATOM 1401 O O . ILE A 1 181 ? 2.442 6.465 -40.166 1.00 84.19 181 ILE A O 1
ATOM 1405 N N . GLY A 1 182 ? 2.343 5.293 -38.259 1.00 81.69 182 GLY A N 1
ATOM 1406 C CA . GLY A 1 182 ? 3.776 5.087 -38.097 1.00 81.69 182 GLY A CA 1
ATOM 1407 C C . GLY A 1 182 ? 4.403 6.116 -37.156 1.00 81.69 182 GLY A C 1
ATOM 1408 O O . GLY A 1 182 ? 4.229 7.330 -37.299 1.00 81.69 182 GLY A O 1
ATOM 1409 N N . LEU A 1 183 ? 5.193 5.617 -36.201 1.00 75.00 183 LEU A N 1
ATOM 1410 C CA . LEU A 1 183 ? 5.789 6.407 -35.116 1.00 75.00 183 LEU A CA 1
ATOM 1411 C C . LEU A 1 183 ? 6.558 7.638 -35.627 1.00 75.00 183 LEU A C 1
ATOM 1413 O O . LEU A 1 183 ? 6.444 8.714 -35.045 1.00 75.00 183 LEU A O 1
ATOM 1417 N N . MET A 1 184 ? 7.281 7.505 -36.746 1.00 73.06 184 MET A N 1
ATOM 1418 C CA . MET A 1 184 ? 8.077 8.581 -37.356 1.00 73.06 184 MET A CA 1
ATOM 1419 C C . MET A 1 184 ? 7.259 9.802 -37.800 1.00 73.06 184 MET A C 1
ATOM 1421 O O . MET A 1 184 ? 7.802 10.903 -37.835 1.00 73.06 184 MET A O 1
ATOM 1425 N N . GLN A 1 185 ? 5.972 9.641 -38.120 1.00 72.12 185 GLN A N 1
ATOM 1426 C CA . GLN A 1 185 ? 5.108 10.763 -38.494 1.00 72.12 185 GLN A CA 1
ATOM 1427 C C . GLN A 1 185 ? 4.483 11.421 -37.254 1.00 72.12 185 GLN A C 1
ATOM 1429 O O . GLN A 1 185 ? 4.466 12.648 -37.152 1.00 72.12 185 GLN A O 1
ATOM 1434 N N . VAL A 1 186 ? 4.069 10.627 -36.256 1.00 71.25 186 VAL A N 1
ATOM 1435 C CA . VAL A 1 186 ? 3.567 11.146 -34.965 1.00 71.25 186 VAL A CA 1
ATOM 1436 C C . VAL A 1 186 ? 4.651 11.890 -34.178 1.00 71.25 186 VAL A C 1
ATOM 1438 O O . VAL A 1 186 ? 4.350 12.845 -33.465 1.00 71.25 186 VAL A O 1
ATOM 1441 N N . MET A 1 187 ? 5.925 11.528 -34.355 1.00 71.19 187 MET A N 1
ATOM 1442 C CA . MET A 1 187 ? 7.078 12.209 -33.750 1.00 71.19 187 MET A CA 1
ATOM 1443 C C . MET A 1 187 ? 7.062 13.736 -33.913 1.00 71.19 187 MET A C 1
ATOM 1445 O O . MET A 1 187 ? 7.467 14.435 -32.987 1.00 71.19 187 MET A O 1
ATOM 1449 N N . GLN A 1 188 ? 6.531 14.258 -35.025 1.00 77.19 188 GLN A N 1
ATOM 1450 C CA . GLN A 1 188 ? 6.428 15.702 -35.276 1.00 77.19 188 GLN A CA 1
ATOM 1451 C C . GLN A 1 188 ? 5.438 16.422 -34.341 1.00 77.19 188 GLN A C 1
ATOM 1453 O O . GLN A 1 188 ? 5.606 17.607 -34.071 1.00 77.19 188 GLN A O 1
ATOM 1458 N N . GLN A 1 189 ? 4.417 15.720 -33.834 1.00 82.12 189 GLN A N 1
ATOM 1459 C CA . GLN A 1 189 ? 3.383 16.274 -32.946 1.00 82.12 189 GLN A CA 1
ATOM 1460 C C . GLN A 1 189 ? 3.388 15.654 -31.538 1.00 82.12 189 GLN A C 1
ATOM 1462 O O . GLN A 1 189 ? 2.565 16.044 -30.702 1.00 82.12 189 GLN A O 1
ATOM 1467 N N . ARG A 1 190 ? 4.346 14.757 -31.234 1.00 82.94 190 ARG A N 1
ATOM 1468 C CA . ARG A 1 190 ? 4.480 14.041 -29.949 1.00 82.94 190 ARG A CA 1
ATOM 1469 C C . ARG A 1 190 ? 4.216 14.938 -28.747 1.00 82.94 190 ARG A C 1
ATOM 1471 O O . ARG A 1 190 ? 3.412 14.584 -27.893 1.00 82.94 190 ARG A O 1
ATOM 1478 N N . VAL A 1 191 ? 4.946 16.049 -28.631 1.00 85.62 191 VAL A N 1
ATOM 1479 C CA . VAL A 1 191 ? 4.950 16.858 -27.401 1.00 85.62 191 VAL A CA 1
ATOM 1480 C C . VAL A 1 191 ? 3.578 17.491 -27.165 1.00 85.62 191 VAL A C 1
ATOM 1482 O O . VAL A 1 191 ? 3.088 17.482 -26.037 1.00 85.62 191 VAL A O 1
ATOM 1485 N N . SER A 1 192 ? 2.917 17.975 -28.220 1.00 89.81 192 SER A N 1
ATOM 1486 C CA . SER A 1 192 ? 1.533 18.456 -28.162 1.00 89.81 192 SER A CA 1
ATOM 1487 C C . SER A 1 192 ? 0.546 17.347 -27.788 1.00 89.81 192 SER A C 1
ATOM 1489 O O . SER A 1 192 ? -0.266 17.557 -26.888 1.00 89.81 192 SER A O 1
ATOM 1491 N N . ASP A 1 193 ? 0.639 16.169 -28.410 1.00 90.25 193 ASP A N 1
ATOM 1492 C CA . ASP A 1 193 ? -0.281 15.056 -28.148 1.00 90.25 193 ASP A CA 1
ATOM 1493 C C . ASP A 1 193 ? -0.118 14.467 -26.744 1.00 90.25 193 ASP A C 1
ATOM 1495 O O . ASP A 1 193 ? -1.106 14.319 -26.029 1.00 90.25 193 ASP A O 1
ATOM 1499 N N . ILE A 1 194 ? 1.113 14.211 -26.298 1.00 92.25 194 ILE A N 1
ATOM 1500 C CA . ILE A 1 194 ? 1.394 13.726 -24.940 1.00 92.25 194 ILE A CA 1
ATOM 1501 C C . ILE A 1 194 ? 0.924 14.751 -23.899 1.00 92.25 194 ILE A C 1
ATOM 1503 O O . ILE A 1 194 ? 0.264 14.384 -22.929 1.00 92.25 194 ILE A O 1
ATOM 1507 N N . ASN A 1 195 ? 1.162 16.052 -24.109 1.00 93.12 195 ASN A N 1
ATOM 1508 C CA . ASN A 1 195 ? 0.637 17.090 -23.214 1.00 93.12 195 ASN A CA 1
ATOM 1509 C C . ASN A 1 195 ? -0.907 17.156 -23.217 1.00 93.12 195 ASN A C 1
ATOM 1511 O O . ASN A 1 195 ? -1.500 17.431 -22.172 1.00 93.12 195 ASN A O 1
ATOM 1515 N N . ARG A 1 196 ? -1.567 16.917 -24.360 1.00 95.31 196 ARG A N 1
ATOM 1516 C CA . ARG A 1 196 ? -3.037 16.889 -24.490 1.00 95.31 196 ARG A CA 1
ATOM 1517 C C . ARG A 1 196 ? -3.635 15.671 -23.780 1.00 95.31 196 ARG A C 1
ATOM 1519 O O . ARG A 1 196 ? -4.539 15.822 -22.961 1.00 95.31 196 ARG A O 1
ATOM 1526 N N . LEU A 1 197 ? -3.099 14.485 -24.053 1.00 95.12 197 LEU A N 1
ATOM 1527 C CA . LEU A 1 197 ? -3.583 13.211 -23.526 1.00 95.12 197 LEU A CA 1
ATOM 1528 C C . LEU A 1 197 ? -3.272 13.043 -22.035 1.00 95.12 197 LEU A C 1
ATOM 1530 O O . LEU A 1 197 ? -4.144 12.602 -21.295 1.00 95.12 197 LEU A O 1
ATOM 1534 N N . SER A 1 198 ? -2.105 13.473 -21.541 1.00 95.12 198 SER A N 1
ATOM 1535 C CA . SER A 1 198 ? -1.834 13.462 -20.095 1.00 95.12 198 SER A CA 1
ATOM 1536 C C . SER A 1 198 ? -2.790 14.378 -19.322 1.00 95.12 198 SER A C 1
ATOM 1538 O O . SER A 1 198 ? -3.269 13.979 -18.264 1.00 95.12 198 SER A O 1
ATOM 1540 N N . LYS A 1 199 ? -3.142 15.564 -19.847 1.00 95.12 199 LYS A N 1
ATOM 1541 C CA . LYS A 1 199 ? -4.190 16.411 -19.237 1.00 95.12 199 LYS A CA 1
ATOM 1542 C C . LYS A 1 199 ? -5.534 15.684 -19.203 1.00 95.12 199 LYS A C 1
ATOM 1544 O O . LYS A 1 199 ? -6.114 15.530 -18.133 1.00 95.12 199 LYS A O 1
ATOM 1549 N N . ARG A 1 200 ? -5.956 15.135 -20.347 1.00 95.19 200 ARG A N 1
ATOM 1550 C CA . ARG A 1 200 ? -7.192 14.352 -20.482 1.00 95.19 200 ARG A CA 1
ATOM 1551 C C . ARG A 1 200 ? -7.259 13.168 -19.506 1.00 95.19 200 ARG A C 1
ATOM 1553 O O . ARG A 1 200 ? -8.317 12.922 -18.936 1.00 95.19 200 ARG A O 1
ATOM 1560 N N . LEU A 1 201 ? -6.141 12.478 -19.269 1.00 95.88 201 LEU A N 1
ATOM 1561 C CA . LEU A 1 201 ? -6.022 11.385 -18.297 1.00 95.88 201 LEU A CA 1
ATOM 1562 C C . LEU A 1 201 ? -6.111 11.870 -16.838 1.00 95.88 201 LEU A C 1
ATOM 1564 O O . LEU A 1 201 ? -6.731 11.201 -16.012 1.00 95.88 201 LEU A O 1
ATOM 1568 N N . VAL A 1 202 ? -5.559 13.043 -16.506 1.00 94.00 202 VAL A N 1
ATOM 1569 C CA . VAL A 1 202 ? -5.743 13.674 -15.182 1.00 94.00 202 VAL A CA 1
ATOM 1570 C C . VAL A 1 202 ? -7.207 14.075 -14.965 1.00 94.00 202 VAL A C 1
ATOM 1572 O O . VAL A 1 202 ? -7.774 13.780 -13.908 1.00 94.00 202 VAL A O 1
ATOM 1575 N N . ASP A 1 203 ? -7.856 14.665 -15.973 1.00 93.88 203 ASP A N 1
ATOM 1576 C CA . ASP A 1 203 ? -9.284 15.005 -15.930 1.00 93.88 203 ASP A CA 1
ATOM 1577 C C . ASP A 1 203 ? -10.142 13.748 -15.710 1.00 93.88 203 ASP A C 1
ATOM 1579 O O . ASP A 1 203 ? -10.991 13.732 -14.811 1.00 93.88 203 ASP A O 1
ATOM 1583 N N . ALA A 1 204 ? -9.820 12.674 -16.440 1.00 94.19 204 ALA A N 1
ATOM 1584 C CA . ALA A 1 204 ? -10.361 11.317 -16.332 1.00 94.19 204 ALA A CA 1
ATOM 1585 C C . ALA A 1 204 ? -9.978 10.559 -15.040 1.00 94.19 204 ALA A C 1
ATOM 1587 O O . ALA A 1 204 ? -10.376 9.415 -14.866 1.00 94.19 204 ALA A O 1
ATOM 1588 N N . LYS A 1 205 ? -9.249 11.175 -14.098 1.00 93.69 205 LYS A N 1
ATOM 1589 C CA . LYS A 1 205 ? -8.862 10.597 -12.789 1.00 93.69 205 LYS A CA 1
ATOM 1590 C C . LYS A 1 205 ? -7.883 9.410 -12.849 1.00 93.69 205 LYS A C 1
ATOM 1592 O O . LYS A 1 205 ? -7.795 8.652 -11.874 1.00 93.69 205 LYS A O 1
ATOM 1597 N N . ALA A 1 206 ? -7.092 9.330 -13.921 1.00 94.12 206 ALA A N 1
ATOM 1598 C CA . ALA A 1 206 ? -5.996 8.384 -14.158 1.00 94.12 206 ALA A CA 1
ATOM 1599 C C . ALA A 1 206 ? -4.592 9.060 -14.119 1.00 94.12 206 ALA A C 1
ATOM 1601 O O . ALA A 1 206 ? -3.847 9.016 -15.104 1.00 94.12 206 ALA A O 1
ATOM 1602 N N . PRO A 1 207 ? -4.196 9.735 -13.015 1.00 92.12 207 PRO A N 1
ATOM 1603 C CA . PRO A 1 207 ? -2.992 10.570 -12.987 1.00 92.12 207 PRO A CA 1
ATOM 1604 C C . PRO A 1 207 ? -1.674 9.782 -13.056 1.00 92.12 207 PRO A C 1
ATOM 1606 O O . PRO A 1 207 ? -0.685 10.312 -13.556 1.00 92.12 207 PRO A O 1
ATOM 1609 N N . ALA A 1 208 ? -1.627 8.526 -12.596 1.00 90.00 208 ALA A N 1
ATOM 1610 C CA . ALA A 1 208 ? -0.400 7.731 -12.692 1.00 90.00 208 ALA A CA 1
ATOM 1611 C C . ALA A 1 208 ? -0.145 7.289 -14.143 1.00 90.00 208 ALA A C 1
ATOM 1613 O O . ALA A 1 208 ? 0.982 7.386 -14.625 1.00 90.00 208 ALA A O 1
ATOM 1614 N N . LEU A 1 209 ? -1.205 6.939 -14.881 1.00 92.56 209 LEU A N 1
ATOM 1615 C CA . LEU A 1 209 ? -1.126 6.669 -16.319 1.00 92.56 209 LEU A CA 1
ATOM 1616 C C . LEU A 1 209 ? -0.781 7.939 -17.123 1.00 92.56 209 LEU A C 1
ATOM 1618 O O . LEU A 1 209 ? -0.019 7.874 -18.086 1.00 92.56 209 LEU A O 1
ATOM 1622 N N . ALA A 1 210 ? -1.268 9.110 -16.691 1.00 93.38 210 ALA A N 1
ATOM 1623 C CA . ALA A 1 210 ? -0.888 10.402 -17.268 1.00 93.38 210 ALA A CA 1
ATOM 1624 C C . ALA A 1 210 ? 0.614 10.705 -17.119 1.00 93.38 210 ALA A C 1
ATOM 1626 O O . ALA A 1 210 ? 1.231 11.186 -18.074 1.00 93.38 210 ALA A O 1
ATOM 1627 N N . ASN A 1 211 ? 1.193 10.406 -15.949 1.00 89.75 211 ASN A N 1
ATOM 1628 C CA . ASN A 1 211 ? 2.628 10.539 -15.680 1.00 89.75 211 ASN A CA 1
ATOM 1629 C C . ASN A 1 211 ? 3.445 9.515 -16.484 1.00 89.75 211 ASN A C 1
ATOM 1631 O O . ASN A 1 211 ? 4.431 9.889 -17.111 1.00 89.75 211 ASN A O 1
ATOM 1635 N N . MET A 1 212 ? 2.982 8.263 -16.565 1.00 89.75 212 MET A N 1
ATOM 1636 C CA . MET A 1 212 ? 3.610 7.216 -17.383 1.00 89.75 212 MET A CA 1
ATOM 1637 C C . MET A 1 212 ? 3.631 7.573 -18.880 1.00 89.75 212 MET A C 1
ATOM 1639 O O . MET A 1 212 ? 4.551 7.186 -19.599 1.00 89.75 212 MET A O 1
ATOM 1643 N N . LEU A 1 213 ? 2.660 8.359 -19.358 1.00 93.00 213 LEU A N 1
ATOM 1644 C CA . LEU A 1 213 ? 2.690 8.935 -20.705 1.00 93.00 213 LEU A CA 1
ATOM 1645 C C . LEU A 1 213 ? 3.641 10.146 -20.818 1.00 93.00 213 LEU A C 1
ATOM 1647 O O . LEU A 1 213 ? 4.276 10.306 -21.858 1.00 93.00 213 LEU A O 1
ATOM 1651 N N . GLN A 1 214 ? 3.796 10.971 -19.772 1.00 90.94 214 GLN A N 1
ATOM 1652 C CA . GLN A 1 214 ? 4.813 12.039 -19.753 1.00 90.94 214 GLN A CA 1
ATOM 1653 C C . GLN A 1 214 ? 6.244 11.476 -19.753 1.00 90.94 214 GLN A C 1
ATOM 1655 O O . GLN A 1 214 ? 7.087 12.057 -20.425 1.00 90.94 214 GLN A O 1
ATOM 1660 N N . GLU A 1 215 ? 6.518 10.327 -19.119 1.00 87.19 215 GLU A N 1
ATOM 1661 C CA . GLU A 1 215 ? 7.814 9.618 -19.233 1.00 87.19 215 GLU A CA 1
ATOM 1662 C C . GLU A 1 215 ? 8.223 9.385 -20.707 1.00 87.19 215 GLU A C 1
ATOM 1664 O O . GLU A 1 215 ? 9.405 9.382 -21.035 1.00 87.19 215 GLU A O 1
ATOM 1669 N N . ALA A 1 216 ? 7.257 9.238 -21.626 1.00 88.50 216 ALA A N 1
ATOM 1670 C CA . ALA A 1 216 ? 7.510 9.014 -23.052 1.00 88.50 216 ALA A CA 1
ATOM 1671 C C . ALA A 1 216 ? 7.856 10.296 -23.846 1.00 88.50 216 ALA A C 1
ATOM 1673 O O . ALA A 1 216 ? 8.174 10.232 -25.036 1.00 88.50 216 ALA A O 1
ATOM 1674 N N . LYS A 1 217 ? 7.751 11.474 -23.227 1.00 87.25 217 LYS A N 1
ATOM 1675 C CA . LYS A 1 217 ? 7.929 12.782 -23.872 1.00 87.25 217 LYS A CA 1
ATOM 1676 C C . LYS A 1 217 ? 9.390 13.063 -24.197 1.00 87.25 217 LYS A C 1
ATOM 1678 O O . LYS A 1 217 ? 9.704 13.350 -25.354 1.00 87.25 217 LYS A O 1
ATOM 1683 N N . ASP A 1 218 ? 10.244 12.897 -23.192 1.00 82.31 218 ASP A N 1
ATOM 1684 C CA . ASP A 1 218 ? 11.626 13.389 -23.165 1.00 82.31 218 ASP A CA 1
ATOM 1685 C C . ASP A 1 218 ? 12.646 12.373 -23.735 1.00 82.31 218 ASP A C 1
ATOM 1687 O O . ASP A 1 218 ? 13.846 12.627 -23.755 1.00 82.31 218 ASP A O 1
ATOM 1691 N N . ILE A 1 219 ? 12.170 11.229 -24.245 1.00 85.00 219 ILE A N 1
ATOM 1692 C CA . ILE A 1 219 ? 12.982 10.168 -24.866 1.00 85.00 219 ILE A CA 1
ATOM 1693 C C . ILE A 1 219 ? 13.490 10.606 -26.253 1.00 85.00 219 ILE A C 1
ATOM 1695 O O . ILE A 1 219 ? 12.694 10.679 -27.199 1.00 85.00 219 ILE A O 1
ATOM 1699 N N . ASP A 1 220 ? 14.797 10.832 -26.425 1.00 83.06 220 ASP A N 1
ATOM 1700 C CA . ASP A 1 220 ? 15.364 11.206 -27.731 1.00 83.06 220 ASP A CA 1
ATOM 1701 C C . ASP A 1 220 ? 15.288 10.068 -28.761 1.00 83.06 220 ASP A C 1
ATOM 1703 O O . ASP A 1 220 ? 16.029 9.091 -28.723 1.00 83.06 220 ASP A O 1
ATOM 1707 N N . CYS A 1 221 ? 14.428 10.247 -29.757 1.00 83.25 221 CYS A N 1
ATOM 1708 C CA . CYS A 1 221 ? 14.224 9.302 -30.849 1.00 83.25 221 CYS A CA 1
ATOM 1709 C C . CYS A 1 221 ? 14.966 9.664 -32.141 1.00 83.25 221 CYS A C 1
ATOM 1711 O O . CYS A 1 221 ? 14.621 9.134 -33.201 1.00 83.25 221 CYS A O 1
ATOM 1713 N N . SER A 1 222 ? 15.989 10.524 -32.076 1.00 82.56 222 SER A N 1
ATOM 1714 C CA . SER A 1 222 ? 16.993 10.637 -33.141 1.00 82.56 222 SER A CA 1
ATOM 1715 C C . SER A 1 222 ? 17.749 9.309 -33.319 1.00 82.56 222 SER A C 1
ATOM 1717 O O . SER A 1 222 ? 17.950 8.836 -34.445 1.00 82.56 222 SER A O 1
ATOM 1719 N N . THR A 1 223 ? 18.052 8.640 -32.203 1.00 83.62 223 THR A N 1
ATOM 1720 C CA . THR A 1 223 ? 18.740 7.347 -32.129 1.00 83.62 223 THR A CA 1
ATOM 1721 C C . THR A 1 223 ? 17.812 6.158 -32.412 1.00 83.62 223 THR A C 1
ATOM 1723 O O . THR A 1 223 ? 16.588 6.248 -32.299 1.00 83.62 223 THR A O 1
ATOM 1726 N N . ASN A 1 224 ? 18.390 5.004 -32.769 1.00 77.12 224 ASN A N 1
ATOM 1727 C CA . ASN A 1 224 ? 17.634 3.744 -32.830 1.00 77.12 224 ASN A CA 1
ATOM 1728 C C . ASN A 1 224 ? 17.152 3.290 -31.446 1.00 77.12 224 ASN A C 1
ATOM 1730 O O . ASN A 1 224 ? 16.082 2.690 -31.359 1.00 77.12 224 ASN A O 1
ATOM 1734 N N . GLU A 1 225 ? 17.915 3.579 -30.390 1.00 77.25 225 GLU A N 1
ATOM 1735 C CA . GLU A 1 225 ? 17.620 3.060 -29.057 1.00 77.25 225 GLU A CA 1
ATOM 1736 C C . GLU A 1 225 ? 16.512 3.842 -28.359 1.00 77.25 225 GLU A C 1
ATOM 1738 O O . GLU A 1 225 ? 15.533 3.249 -27.921 1.00 77.25 225 GLU A O 1
ATOM 1743 N N . GLY A 1 226 ? 16.526 5.175 -28.403 1.00 80.88 226 GLY A N 1
ATOM 1744 C CA . GLY A 1 226 ? 15.385 5.942 -27.905 1.00 80.88 226 GLY A CA 1
ATOM 1745 C C . GLY A 1 226 ? 14.088 5.641 -28.670 1.00 80.88 226 GLY A C 1
ATOM 1746 O O . GLY A 1 226 ? 13.013 5.648 -28.074 1.00 80.88 226 GLY A O 1
ATOM 1747 N N . ARG A 1 227 ? 14.153 5.259 -29.959 1.00 82.94 227 ARG A N 1
ATOM 1748 C CA . ARG A 1 227 ? 12.975 4.742 -30.692 1.00 82.94 227 ARG A CA 1
ATOM 1749 C C . ARG A 1 227 ? 12.437 3.432 -30.100 1.00 82.94 227 ARG A C 1
ATOM 1751 O O . ARG A 1 227 ? 11.216 3.275 -30.034 1.00 82.94 227 ARG A O 1
ATOM 1758 N N . ARG A 1 228 ? 13.309 2.526 -29.638 1.00 81.69 228 ARG A N 1
ATOM 1759 C CA . ARG A 1 228 ? 12.929 1.306 -28.898 1.00 81.69 228 ARG A CA 1
ATOM 1760 C C . ARG A 1 228 ? 12.356 1.664 -27.530 1.00 81.69 228 ARG A C 1
ATOM 1762 O O . ARG A 1 228 ? 11.216 1.296 -27.251 1.00 81.69 228 ARG A O 1
ATOM 1769 N N . GLN A 1 229 ? 13.073 2.472 -26.750 1.00 81.00 229 GLN A N 1
ATOM 1770 C CA . GLN A 1 229 ? 12.663 2.951 -25.428 1.00 81.00 229 GLN A CA 1
ATOM 1771 C C . GLN A 1 229 ? 11.288 3.648 -25.461 1.00 81.00 229 GLN A C 1
ATOM 1773 O O . GLN A 1 229 ? 10.452 3.421 -24.588 1.00 81.00 229 GLN A O 1
ATOM 1778 N N . TYR A 1 230 ? 11.002 4.438 -26.502 1.00 86.50 230 TYR A N 1
ATOM 1779 C CA . TYR A 1 230 ? 9.704 5.088 -26.698 1.00 86.50 230 TYR A CA 1
ATOM 1780 C C . TYR A 1 230 ? 8.586 4.095 -27.024 1.00 86.50 230 TYR A C 1
ATOM 1782 O O . TYR A 1 230 ? 7.526 4.154 -26.401 1.00 86.50 230 TYR A O 1
ATOM 1790 N N . LEU A 1 231 ? 8.809 3.155 -27.950 1.00 87.12 231 LEU A N 1
ATOM 1791 C CA . LEU A 1 231 ? 7.832 2.102 -28.253 1.00 87.12 231 LEU A CA 1
ATOM 1792 C C . LEU A 1 231 ? 7.550 1.233 -27.017 1.00 87.12 231 LEU A C 1
ATOM 1794 O O . LEU A 1 231 ? 6.391 0.950 -26.714 1.00 87.12 231 LEU A O 1
ATOM 1798 N N . LYS A 1 232 ? 8.590 0.873 -26.261 1.00 85.56 232 LYS A N 1
ATOM 1799 C CA . LYS A 1 232 ? 8.505 0.199 -24.960 1.00 85.56 232 LYS A CA 1
ATOM 1800 C C . LYS A 1 232 ? 7.677 1.002 -23.955 1.00 85.56 232 LYS A C 1
ATOM 1802 O O . LYS A 1 232 ? 6.792 0.438 -23.313 1.00 85.56 232 LYS A O 1
ATOM 1807 N N . GLN A 1 233 ? 7.896 2.311 -23.848 1.00 88.25 233 GLN A N 1
ATOM 1808 C CA . GLN A 1 233 ? 7.141 3.154 -22.922 1.00 88.25 233 GLN A CA 1
ATOM 1809 C C . GLN A 1 233 ? 5.663 3.274 -23.319 1.00 88.25 233 GLN A C 1
ATOM 1811 O O . GLN A 1 233 ? 4.783 3.103 -22.475 1.00 88.25 233 GLN A O 1
ATOM 1816 N N . LEU A 1 234 ? 5.368 3.477 -24.608 1.00 91.44 234 LEU A N 1
ATOM 1817 C CA . LEU A 1 234 ? 3.995 3.431 -25.118 1.00 91.44 234 LEU A CA 1
ATOM 1818 C C . LEU A 1 234 ? 3.353 2.045 -24.920 1.00 91.44 234 LEU A C 1
ATOM 1820 O O . LEU A 1 234 ? 2.151 1.961 -24.673 1.00 91.44 234 LEU A O 1
ATOM 1824 N N . SER A 1 235 ? 4.142 0.967 -24.956 1.00 91.06 235 SER A N 1
ATOM 1825 C CA . SER A 1 235 ? 3.680 -0.399 -24.675 1.00 91.06 235 SER A CA 1
ATOM 1826 C C . SER A 1 235 ? 3.370 -0.613 -23.188 1.00 91.06 235 SER A C 1
ATOM 1828 O O . SER A 1 235 ? 2.318 -1.170 -22.882 1.00 91.06 235 SER A O 1
ATOM 1830 N N . ARG A 1 236 ? 4.190 -0.096 -22.254 1.00 91.00 236 ARG A N 1
ATOM 1831 C CA . ARG A 1 236 ? 3.867 -0.027 -20.808 1.00 91.00 236 ARG A CA 1
ATOM 1832 C C . ARG A 1 236 ? 2.517 0.659 -20.586 1.00 91.00 236 ARG A C 1
ATOM 1834 O O . ARG A 1 236 ? 1.639 0.094 -19.935 1.00 91.00 236 ARG A O 1
ATOM 1841 N N . VAL A 1 237 ? 2.334 1.837 -21.187 1.00 93.75 237 VAL A N 1
ATOM 1842 C CA . VAL A 1 237 ? 1.082 2.609 -21.121 1.00 93.75 237 VAL A CA 1
ATOM 1843 C C . VAL A 1 237 ? -0.094 1.809 -21.704 1.00 93.75 237 VAL A C 1
ATOM 1845 O O . VAL A 1 237 ? -1.144 1.722 -21.068 1.00 93.75 237 VAL A O 1
ATOM 1848 N N . TYR A 1 238 ? 0.074 1.172 -22.869 1.00 94.62 238 TYR A N 1
ATOM 1849 C CA . TYR A 1 238 ? -0.966 0.351 -23.505 1.00 94.62 238 TYR A CA 1
ATOM 1850 C C . TYR A 1 238 ? -1.366 -0.873 -22.669 1.00 94.62 238 TYR A C 1
ATOM 1852 O O . TYR A 1 238 ? -2.554 -1.206 -22.598 1.00 94.62 238 TYR A O 1
ATOM 1860 N N . LEU A 1 239 ? -0.395 -1.543 -22.039 1.00 94.25 239 LEU A N 1
ATOM 1861 C CA . LEU A 1 239 ? -0.630 -2.705 -21.183 1.00 94.25 239 LEU A CA 1
ATOM 1862 C C . LEU A 1 239 ? -1.420 -2.307 -19.935 1.00 94.25 239 LEU A C 1
ATOM 1864 O O . LEU A 1 239 ? -2.484 -2.874 -19.709 1.00 94.25 239 LEU A O 1
ATOM 1868 N N . VAL A 1 240 ? -0.990 -1.282 -19.191 1.00 93.31 240 VAL A N 1
ATOM 1869 C CA . VAL A 1 240 ? -1.724 -0.790 -18.005 1.00 93.31 240 VAL A CA 1
ATOM 1870 C C . VAL A 1 240 ? -3.145 -0.349 -18.375 1.00 93.31 240 VAL A C 1
ATOM 1872 O O . VAL A 1 240 ? -4.105 -0.737 -17.709 1.00 93.31 240 VAL A O 1
ATOM 1875 N N . ALA A 1 241 ? -3.297 0.385 -19.481 1.00 94.12 241 ALA A N 1
ATOM 1876 C CA . ALA A 1 241 ? -4.599 0.805 -19.996 1.00 94.12 241 ALA A CA 1
ATOM 1877 C C . ALA A 1 241 ? -5.511 -0.389 -20.358 1.00 94.12 241 ALA A C 1
ATOM 1879 O O . ALA A 1 241 ? -6.709 -0.364 -20.089 1.00 94.12 241 ALA A O 1
ATOM 1880 N N . SER A 1 242 ? -4.954 -1.457 -20.938 1.00 93.94 242 SER A N 1
ATOM 1881 C CA . SER A 1 242 ? -5.710 -2.657 -21.335 1.00 93.94 242 SER A CA 1
ATOM 1882 C C . SER A 1 242 ? -5.987 -3.625 -20.183 1.00 93.94 242 SER A C 1
ATOM 1884 O O . SER A 1 242 ? -6.976 -4.354 -20.229 1.00 93.94 242 SER A O 1
ATOM 1886 N N . SER A 1 243 ? -5.151 -3.629 -19.144 1.00 93.12 243 SER A N 1
ATOM 1887 C CA . SER A 1 243 ? -5.398 -4.384 -17.914 1.00 93.12 243 SER A CA 1
ATOM 1888 C C . SER A 1 243 ? -6.522 -3.761 -17.085 1.00 93.12 243 SER A C 1
ATOM 1890 O O . SER A 1 243 ? -7.289 -4.495 -16.469 1.00 93.12 243 SER A O 1
ATOM 1892 N N . PHE A 1 244 ? -6.691 -2.431 -17.119 1.00 93.25 244 PHE A N 1
ATOM 1893 C CA . PHE A 1 244 ? -7.811 -1.761 -16.446 1.00 93.25 244 PHE A CA 1
ATOM 1894 C C . PHE A 1 244 ? -9.178 -2.192 -17.001 1.00 93.25 244 PHE A C 1
ATOM 1896 O O . PHE A 1 244 ? -10.061 -2.541 -16.224 1.00 93.25 244 PHE A O 1
ATOM 1903 N N . GLU A 1 245 ? -9.331 -2.275 -18.328 1.00 89.62 245 GLU A N 1
ATOM 1904 C CA . GLU A 1 245 ? -10.559 -2.770 -18.989 1.00 89.62 245 GLU A CA 1
ATOM 1905 C C . GLU A 1 245 ? -10.953 -4.203 -18.588 1.00 89.62 245 GLU A C 1
ATOM 1907 O O . GLU A 1 245 ? -12.099 -4.601 -18.769 1.00 89.62 245 GLU A O 1
ATOM 1912 N N . ARG A 1 246 ? -10.003 -4.997 -18.080 1.00 89.44 246 ARG A N 1
ATOM 1913 C CA . ARG A 1 246 ? -10.201 -6.403 -17.690 1.00 89.44 246 ARG A CA 1
ATOM 1914 C C . ARG A 1 246 ? -10.142 -6.616 -16.181 1.00 89.44 246 ARG A C 1
ATOM 1916 O O . ARG A 1 246 ? -10.215 -7.759 -15.734 1.00 89.44 246 ARG A O 1
ATOM 1923 N N . ARG A 1 247 ? -10.004 -5.539 -15.402 1.00 90.50 247 ARG A N 1
ATOM 1924 C CA . ARG A 1 247 ? -9.663 -5.572 -13.976 1.00 90.50 247 ARG A CA 1
ATOM 1925 C C . ARG A 1 247 ? -10.573 -6.498 -13.168 1.00 90.50 247 ARG A C 1
ATOM 1927 O O . ARG A 1 247 ? -10.064 -7.333 -12.435 1.00 90.50 247 ARG A O 1
ATOM 1934 N N . GLU A 1 248 ? -11.886 -6.415 -13.364 1.00 88.31 248 GLU A N 1
ATOM 1935 C CA . GLU A 1 248 ? -12.886 -7.225 -12.645 1.00 88.31 248 GLU A CA 1
ATOM 1936 C C . GLU A 1 248 ? -12.727 -8.746 -12.849 1.00 88.31 248 GLU A C 1
ATOM 1938 O O . GLU A 1 248 ? -13.151 -9.526 -12.002 1.00 88.31 248 GLU A O 1
ATOM 1943 N N . SER A 1 249 ? -12.089 -9.179 -13.945 1.00 89.81 249 SER A N 1
ATOM 1944 C CA . SER A 1 249 ? -11.828 -10.599 -14.245 1.00 89.81 249 SER A CA 1
ATOM 1945 C C . SER A 1 249 ? -10.522 -11.147 -13.649 1.00 89.81 249 SER A C 1
ATOM 1947 O O . SER A 1 249 ? -10.207 -12.321 -13.835 1.00 89.81 249 SER A O 1
ATOM 1949 N N . LEU A 1 250 ? -9.749 -10.306 -12.955 1.00 90.88 250 LEU A N 1
ATOM 1950 C CA . LEU A 1 250 ? -8.455 -10.648 -12.360 1.00 90.88 250 LEU A CA 1
ATOM 1951 C C . LEU A 1 250 ? -8.573 -10.810 -10.837 1.00 90.88 250 LEU A C 1
ATOM 1953 O O . LEU A 1 250 ? -9.567 -10.410 -10.230 1.00 90.88 250 LEU A O 1
ATOM 1957 N N . THR A 1 251 ? -7.554 -11.400 -10.210 1.00 89.75 251 THR A N 1
ATOM 1958 C CA . THR A 1 251 ? -7.539 -11.648 -8.759 1.00 89.75 251 THR A CA 1
ATOM 1959 C C . THR A 1 251 ? -7.484 -10.334 -7.955 1.00 89.75 251 THR A C 1
ATOM 1961 O O . THR A 1 251 ? -7.044 -9.316 -8.499 1.00 89.75 251 THR A O 1
ATOM 1964 N N . PRO A 1 252 ? -7.907 -10.305 -6.674 1.00 86.62 252 PRO A N 1
ATOM 1965 C CA . PRO A 1 252 ? -7.946 -9.076 -5.869 1.00 86.62 252 PRO A CA 1
ATOM 1966 C C . PRO A 1 252 ? -6.604 -8.330 -5.795 1.00 86.62 252 PRO A C 1
ATOM 1968 O O . PRO A 1 252 ? -6.572 -7.102 -5.827 1.00 86.62 252 PRO A O 1
ATOM 1971 N N . GLU A 1 253 ? -5.491 -9.062 -5.791 1.00 85.00 253 GLU A N 1
ATOM 1972 C CA . GLU A 1 253 ? -4.123 -8.533 -5.773 1.00 85.00 253 GLU A CA 1
ATOM 1973 C C . GLU A 1 253 ? -3.838 -7.737 -7.053 1.00 85.00 253 GLU A C 1
ATOM 1975 O O . GLU A 1 253 ? -3.389 -6.589 -7.002 1.00 85.00 253 GLU A O 1
ATOM 1980 N N . TRP A 1 254 ? -4.177 -8.315 -8.210 1.00 87.38 254 TRP A N 1
ATOM 1981 C CA . TRP A 1 254 ? -4.093 -7.640 -9.505 1.00 87.38 254 TRP A CA 1
ATOM 1982 C C . TRP A 1 254 ? -5.100 -6.495 -9.626 1.00 87.38 254 TRP A C 1
ATOM 1984 O O . TRP A 1 254 ? -4.769 -5.460 -10.205 1.00 87.38 254 TRP A O 1
ATOM 1994 N N . GLN A 1 255 ? -6.300 -6.619 -9.051 1.00 90.12 255 GLN A N 1
ATOM 1995 C CA . GLN A 1 255 ? -7.276 -5.528 -9.025 1.00 90.12 255 GLN A CA 1
ATOM 1996 C C . GLN A 1 255 ? -6.754 -4.303 -8.271 1.00 90.12 255 GLN A C 1
ATOM 1998 O O . GLN A 1 255 ? -6.961 -3.174 -8.733 1.00 90.12 255 GLN A O 1
ATOM 2003 N N . SER A 1 256 ? -6.071 -4.506 -7.145 1.00 87.75 256 SER A N 1
ATOM 2004 C CA . SER A 1 256 ? -5.438 -3.436 -6.371 1.00 87.75 256 SER A CA 1
ATOM 2005 C C . SER A 1 256 ? -4.195 -2.877 -7.066 1.00 87.75 256 SER A C 1
ATOM 2007 O O . SER A 1 256 ? -4.043 -1.658 -7.153 1.00 87.75 256 SER A O 1
ATOM 2009 N N . GLU A 1 257 ? -3.353 -3.733 -7.647 1.00 87.38 257 GLU A N 1
ATOM 2010 C CA . GLU A 1 257 ? -2.147 -3.309 -8.369 1.00 87.38 257 GLU A CA 1
ATOM 2011 C C . GLU A 1 257 ? -2.478 -2.500 -9.637 1.00 87.38 257 GLU A C 1
ATOM 2013 O O . GLU A 1 257 ? -1.907 -1.436 -9.872 1.00 87.38 257 GLU A O 1
ATOM 2018 N N . ILE A 1 258 ? -3.473 -2.919 -10.424 1.00 90.94 258 ILE A N 1
ATOM 2019 C CA . ILE A 1 258 ? -3.927 -2.174 -11.611 1.00 90.94 258 ILE A CA 1
ATOM 2020 C C . ILE A 1 258 ? -4.578 -0.843 -11.206 1.00 90.94 258 ILE A C 1
ATOM 2022 O O . ILE A 1 258 ? -4.337 0.181 -11.850 1.00 90.94 258 ILE A O 1
ATOM 2026 N N . ALA A 1 259 ? -5.351 -0.820 -10.115 1.00 89.88 259 ALA A N 1
ATOM 2027 C CA . ALA A 1 259 ? -5.898 0.419 -9.561 1.00 89.88 259 ALA A CA 1
ATOM 2028 C C . ALA A 1 259 ? -4.773 1.403 -9.174 1.00 89.88 259 ALA A C 1
ATOM 2030 O O . ALA A 1 259 ? -4.820 2.578 -9.560 1.00 89.88 259 ALA A O 1
ATOM 2031 N N . ARG A 1 260 ? -3.714 0.911 -8.513 1.00 88.25 260 ARG A N 1
ATOM 2032 C CA . ARG A 1 260 ? -2.505 1.674 -8.164 1.00 88.25 260 ARG A CA 1
ATOM 2033 C C . ARG A 1 260 ? -1.784 2.217 -9.402 1.00 88.25 260 ARG A C 1
ATOM 2035 O O . ARG A 1 260 ? -1.475 3.408 -9.439 1.00 88.25 260 ARG A O 1
ATOM 2042 N N . LEU A 1 261 ? -1.556 1.382 -10.420 1.00 89.19 261 LEU A N 1
ATOM 2043 C CA . LEU A 1 261 ? -0.850 1.742 -11.661 1.00 89.19 261 LEU A CA 1
ATOM 2044 C C . LEU A 1 261 ? -1.589 2.791 -12.508 1.00 89.19 261 LEU A C 1
ATOM 2046 O O . LEU A 1 261 ? -0.949 3.585 -13.197 1.00 89.19 261 LEU A O 1
ATOM 2050 N N . VAL A 1 262 ? -2.923 2.837 -12.439 1.00 91.31 262 VAL A N 1
ATOM 2051 C CA . VAL A 1 262 ? -3.737 3.876 -13.098 1.00 91.31 262 VAL A CA 1
ATOM 2052 C C . VAL A 1 262 ? -3.826 5.162 -12.257 1.00 91.31 262 VAL A C 1
ATOM 2054 O O . VAL A 1 262 ? -3.929 6.264 -12.806 1.00 91.31 262 VAL A O 1
ATOM 2057 N N . GLY A 1 263 ? -3.688 5.061 -10.932 1.00 88.06 263 GLY A N 1
ATOM 2058 C CA . GLY A 1 263 ? -3.648 6.199 -10.003 1.00 88.06 263 GLY A CA 1
ATOM 2059 C C . GLY A 1 263 ? -4.894 6.342 -9.126 1.00 88.06 263 GLY A C 1
ATOM 2060 O O . GLY A 1 263 ? -5.234 7.452 -8.702 1.00 88.06 263 GLY A O 1
ATOM 2061 N N . ILE A 1 264 ? -5.597 5.241 -8.862 1.00 88.69 264 ILE A N 1
ATOM 2062 C CA . ILE A 1 264 ? -6.608 5.145 -7.806 1.00 88.69 264 ILE A CA 1
ATOM 2063 C C . ILE A 1 264 ? -5.862 4.906 -6.477 1.00 88.69 264 ILE A C 1
ATOM 2065 O O . ILE A 1 264 ? -5.166 3.900 -6.354 1.00 88.69 264 ILE A O 1
ATOM 2069 N N . PRO A 1 265 ? -5.945 5.822 -5.493 1.00 84.12 265 PRO A N 1
ATOM 2070 C CA . PRO A 1 265 ? -5.268 5.667 -4.213 1.00 84.12 265 PRO A CA 1
ATOM 2071 C C . PRO A 1 265 ? -6.119 4.851 -3.233 1.00 84.12 265 PRO A C 1
ATOM 2073 O O . PRO A 1 265 ? -7.309 5.125 -3.072 1.00 84.12 265 PRO A O 1
ATOM 2076 N N . THR A 1 266 ? -5.491 3.918 -2.521 1.00 86.81 266 THR A N 1
ATOM 2077 C CA . THR A 1 266 ? -6.049 3.320 -1.299 1.00 86.81 266 THR A CA 1
ATOM 2078 C C . THR A 1 266 ? -5.839 4.296 -0.128 1.00 86.81 266 THR A C 1
ATOM 2080 O O . THR A 1 266 ? -4.694 4.706 0.087 1.00 86.81 266 THR A O 1
ATOM 2083 N N . PRO A 1 267 ? -6.885 4.705 0.616 1.00 87.75 267 PRO A N 1
ATOM 2084 C CA . PRO A 1 267 ? -6.738 5.542 1.813 1.00 87.75 267 PRO A CA 1
ATOM 2085 C C . PRO A 1 267 ? -5.958 4.827 2.928 1.00 87.75 267 PRO A C 1
ATOM 2087 O O . PRO A 1 267 ? -6.056 3.604 3.051 1.00 87.75 267 PRO A O 1
ATOM 2090 N N . LYS A 1 268 ? -5.227 5.569 3.775 1.00 88.56 268 LYS A N 1
ATOM 2091 C CA . LYS A 1 268 ? -4.480 4.985 4.910 1.00 88.56 268 LYS A CA 1
ATOM 2092 C C . LYS A 1 268 ? -5.407 4.212 5.850 1.00 88.56 268 LYS A C 1
ATOM 2094 O O . LYS A 1 268 ? -5.094 3.111 6.287 1.00 88.56 268 LYS A O 1
ATOM 2099 N N . GLU A 1 269 ? -6.564 4.799 6.120 1.00 88.06 269 GLU A N 1
ATOM 2100 C CA . GLU A 1 269 ? -7.605 4.315 7.021 1.00 88.06 269 GLU A CA 1
ATOM 2101 C C . GLU A 1 269 ? -8.172 2.972 6.542 1.00 88.06 269 GLU A C 1
ATOM 2103 O O . GLU A 1 269 ? -8.494 2.102 7.344 1.00 88.06 269 GLU A O 1
ATOM 2108 N N . GLU A 1 270 ? -8.245 2.784 5.222 1.00 87.25 270 GLU A N 1
ATOM 2109 C CA . GLU A 1 270 ? -8.722 1.558 4.581 1.00 87.25 270 GLU A CA 1
ATOM 2110 C C . GLU A 1 270 ? -7.677 0.435 4.659 1.00 87.25 270 GLU A C 1
ATOM 2112 O O . GLU A 1 270 ? -8.028 -0.711 4.931 1.00 87.25 270 GLU A O 1
ATOM 2117 N N . VAL A 1 271 ? -6.389 0.775 4.513 1.00 88.12 271 VAL A N 1
ATOM 2118 C CA . VAL A 1 271 ? -5.263 -0.158 4.707 1.00 88.12 271 VAL A CA 1
ATOM 2119 C C . VAL A 1 271 ? -5.169 -0.612 6.169 1.00 88.12 271 VAL A C 1
ATOM 2121 O O . VAL A 1 271 ? -5.066 -1.810 6.434 1.00 88.12 271 VAL A O 1
ATOM 2124 N N . MET A 1 272 ? -5.273 0.317 7.126 1.00 88.38 272 MET A N 1
ATOM 2125 C CA . MET A 1 272 ? -5.262 -0.007 8.559 1.00 88.38 272 MET A CA 1
ATOM 2126 C C . MET A 1 272 ? -6.477 -0.849 8.969 1.00 88.38 272 MET A C 1
ATOM 2128 O O . MET A 1 272 ? -6.317 -1.843 9.673 1.00 88.38 272 MET A O 1
ATOM 2132 N N . ALA A 1 273 ? -7.679 -0.516 8.483 1.00 86.12 273 ALA A N 1
ATOM 2133 C CA . ALA A 1 273 ? -8.882 -1.305 8.752 1.00 86.12 273 ALA A CA 1
ATOM 2134 C C . ALA A 1 273 ? -8.791 -2.729 8.174 1.00 86.12 273 ALA A C 1
ATOM 2136 O O . ALA A 1 273 ? -9.140 -3.689 8.861 1.00 86.12 273 ALA A O 1
ATOM 2137 N N . ALA A 1 274 ? -8.281 -2.892 6.947 1.00 84.94 274 ALA A N 1
ATOM 2138 C CA . ALA A 1 274 ? -8.081 -4.210 6.342 1.00 84.94 274 ALA A CA 1
ATOM 2139 C C . ALA A 1 274 ? -7.085 -5.068 7.144 1.00 84.94 274 ALA A C 1
ATOM 2141 O O . ALA A 1 274 ? -7.352 -6.240 7.412 1.00 84.94 274 ALA A O 1
ATOM 2142 N N . ALA A 1 275 ? -5.975 -4.475 7.590 1.00 85.25 275 ALA A N 1
ATOM 2143 C CA . ALA A 1 275 ? -4.987 -5.149 8.427 1.00 85.25 275 ALA A CA 1
ATOM 2144 C C . ALA A 1 275 ? -5.528 -5.504 9.827 1.00 85.25 275 ALA A C 1
ATOM 2146 O O . ALA A 1 275 ? -5.273 -6.602 10.313 1.00 85.25 275 ALA A O 1
ATOM 2147 N N . MET A 1 276 ? -6.328 -4.630 10.449 1.00 84.81 276 MET A N 1
ATOM 2148 C CA . MET A 1 276 ? -7.008 -4.914 11.721 1.00 84.81 276 MET A CA 1
ATOM 2149 C C . MET A 1 276 ? -7.991 -6.090 11.591 1.00 84.81 276 MET A C 1
ATOM 2151 O O . MET A 1 276 ? -8.052 -6.941 12.476 1.00 84.81 276 MET A O 1
ATOM 2155 N N . VAL A 1 277 ? -8.730 -6.184 10.478 1.00 84.62 277 VAL A N 1
ATOM 2156 C CA . VAL A 1 277 ? -9.611 -7.332 10.190 1.00 84.62 277 VAL A CA 1
ATOM 2157 C C . VAL A 1 277 ? -8.803 -8.617 9.978 1.00 84.62 277 VAL A C 1
ATOM 2159 O O . VAL A 1 277 ? -9.176 -9.656 10.522 1.00 84.62 277 VAL A O 1
ATOM 2162 N N . ALA A 1 278 ? -7.679 -8.555 9.255 1.00 83.31 278 ALA A N 1
ATOM 2163 C CA . ALA A 1 278 ? -6.773 -9.695 9.092 1.00 83.31 278 ALA A CA 1
ATOM 2164 C C . ALA A 1 278 ? -6.171 -10.159 10.435 1.00 83.31 278 ALA A C 1
ATOM 2166 O O . ALA A 1 278 ? -6.052 -11.358 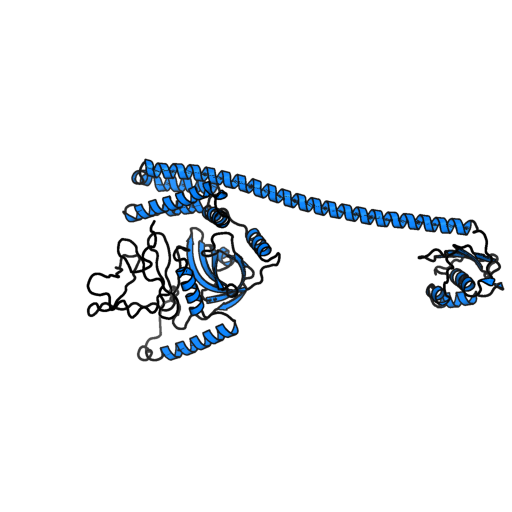10.679 1.00 83.31 278 ALA A O 1
ATOM 2167 N N . ASN A 1 279 ? -5.882 -9.223 11.343 1.00 82.81 279 ASN A N 1
ATOM 2168 C CA . ASN A 1 279 ? -5.404 -9.467 12.706 1.00 82.81 279 ASN A CA 1
ATOM 2169 C C . ASN A 1 279 ? -6.547 -9.784 13.703 1.00 82.81 279 ASN A C 1
ATOM 2171 O O . ASN A 1 279 ? -6.517 -9.384 14.866 1.00 82.81 279 ASN A O 1
ATOM 2175 N N . GLY A 1 280 ? -7.609 -10.459 13.247 1.00 83.56 280 GLY A N 1
ATOM 2176 C CA . GLY A 1 280 ? -8.710 -10.933 14.098 1.00 83.56 280 GLY A CA 1
ATOM 2177 C C . GLY A 1 280 ? -9.542 -9.839 14.784 1.00 83.56 280 GLY A C 1
ATOM 2178 O O . GLY A 1 280 ? -10.225 -10.122 15.767 1.00 83.56 280 GLY A O 1
ATOM 2179 N N . GLY A 1 281 ? -9.483 -8.594 14.303 1.00 78.75 281 GLY A N 1
ATOM 2180 C CA . GLY A 1 281 ? -10.108 -7.431 14.939 1.00 78.75 281 GLY A CA 1
ATOM 2181 C C . GLY A 1 281 ? -9.256 -6.767 16.028 1.00 78.75 281 GLY A C 1
ATOM 2182 O O . GLY A 1 281 ? -9.773 -5.922 16.758 1.00 78.75 281 GLY A O 1
ATOM 2183 N N . GLN A 1 282 ? -7.975 -7.126 16.158 1.00 77.69 282 GLN A N 1
ATOM 2184 C CA . GLN A 1 282 ? -7.023 -6.477 17.065 1.00 77.69 282 GLN A CA 1
ATOM 2185 C C . GLN A 1 282 ? -6.140 -5.472 16.312 1.00 77.69 282 GLN A C 1
ATOM 2187 O O . GLN A 1 282 ? -5.805 -5.675 15.145 1.00 77.69 282 GLN A O 1
ATOM 2192 N N . ASP A 1 283 ? -5.736 -4.388 16.981 1.00 83.19 283 ASP A N 1
ATOM 2193 C CA . ASP A 1 283 ? -4.760 -3.444 16.418 1.00 83.19 283 ASP A CA 1
ATOM 2194 C C . ASP A 1 283 ? -3.408 -4.137 16.172 1.00 83.19 283 ASP A C 1
ATOM 2196 O O . ASP A 1 283 ? -3.040 -5.089 16.867 1.00 83.19 283 ASP A O 1
ATOM 2200 N N . VAL A 1 284 ? -2.674 -3.672 15.164 1.00 87.50 284 VAL A N 1
ATOM 2201 C CA . VAL A 1 284 ? -1.375 -4.235 14.788 1.00 87.50 284 VAL A CA 1
ATOM 2202 C C . VAL A 1 284 ? -0.345 -3.823 15.836 1.00 87.50 284 VAL A C 1
ATOM 2204 O O . VAL A 1 284 ? -0.115 -2.638 16.071 1.00 87.50 284 VAL A O 1
ATOM 2207 N N . ALA A 1 285 ? 0.284 -4.807 16.478 1.00 87.75 285 ALA A N 1
ATOM 2208 C CA . ALA A 1 285 ? 1.359 -4.549 17.427 1.00 87.75 285 ALA A CA 1
ATOM 2209 C C . ALA A 1 285 ? 2.568 -3.907 16.711 1.00 87.75 285 ALA A C 1
ATOM 2211 O O . ALA A 1 285 ? 2.919 -4.354 15.615 1.00 87.75 285 ALA A O 1
ATOM 2212 N N . PRO A 1 286 ? 3.233 -2.897 17.306 1.00 90.62 286 PRO A N 1
ATOM 2213 C CA . PRO A 1 286 ? 4.491 -2.393 16.774 1.00 90.62 286 PRO A CA 1
ATOM 2214 C C . PRO A 1 286 ? 5.562 -3.490 16.755 1.00 90.62 286 PRO A C 1
ATOM 2216 O O . PRO A 1 286 ? 5.738 -4.205 17.743 1.00 90.62 286 PRO A O 1
ATOM 2219 N N . GLU A 1 287 ? 6.305 -3.591 15.657 1.00 89.88 287 GLU A N 1
ATOM 2220 C CA . GLU A 1 287 ? 7.459 -4.483 15.528 1.00 89.88 287 GLU A CA 1
ATOM 2221 C C . GLU A 1 287 ? 8.732 -3.700 15.196 1.00 89.88 287 GLU A C 1
ATOM 2223 O O . GLU A 1 287 ? 8.682 -2.562 14.722 1.00 89.88 287 GLU A O 1
ATOM 2228 N N . THR A 1 288 ? 9.885 -4.325 15.426 1.00 88.69 288 THR A N 1
ATOM 2229 C CA . THR A 1 288 ? 11.177 -3.759 15.038 1.00 88.69 288 THR A CA 1
ATOM 2230 C C . THR A 1 288 ? 11.399 -3.922 13.533 1.00 88.69 288 THR A C 1
ATOM 2232 O O . THR A 1 288 ? 11.284 -5.021 12.984 1.00 88.69 288 THR A O 1
ATOM 2235 N N . VAL A 1 289 ? 11.760 -2.823 12.875 1.00 89.31 289 VAL A N 1
ATOM 2236 C CA . VAL A 1 289 ? 11.997 -2.723 11.432 1.00 89.31 289 VAL A CA 1
ATOM 2237 C C . VAL A 1 289 ? 13.373 -2.097 11.182 1.00 89.31 289 VAL A C 1
ATOM 2239 O O . VAL A 1 289 ? 13.756 -1.131 11.845 1.00 89.31 289 VAL A O 1
ATOM 2242 N N . LEU A 1 290 ? 14.112 -2.643 10.214 1.00 84.56 290 LEU A N 1
ATOM 2243 C CA . LEU A 1 290 ? 15.434 -2.171 9.781 1.00 84.56 290 LEU A CA 1
ATOM 2244 C C . LEU A 1 290 ? 15.357 -1.589 8.361 1.00 84.56 290 LEU A C 1
ATOM 2246 O O . LEU A 1 290 ? 14.815 -2.234 7.467 1.00 84.56 290 LEU A O 1
ATOM 2250 N N . VAL A 1 291 ? 15.930 -0.403 8.128 1.00 83.69 291 VAL A N 1
ATO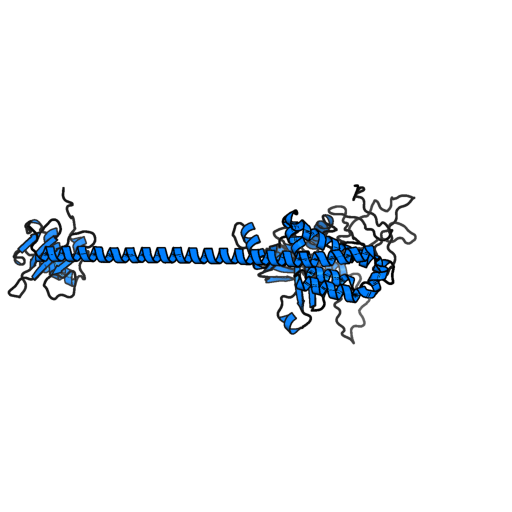M 2251 C CA . VAL A 1 291 ? 16.105 0.164 6.776 1.00 83.69 291 VAL A CA 1
ATOM 2252 C C . VAL A 1 291 ? 17.340 -0.443 6.107 1.00 83.69 291 VAL A C 1
ATOM 2254 O O . VAL A 1 291 ? 18.470 -0.101 6.459 1.00 83.69 291 VAL A O 1
ATOM 2257 N N . CYS A 1 292 ? 17.129 -1.304 5.112 1.00 75.31 292 CYS A N 1
ATOM 2258 C CA . CYS A 1 292 ? 18.194 -1.984 4.373 1.00 75.31 292 CYS A CA 1
ATOM 2259 C C . CYS A 1 292 ? 18.700 -1.170 3.172 1.00 75.31 292 CYS A C 1
ATOM 2261 O O . CYS A 1 292 ? 19.895 -1.181 2.893 1.00 75.31 292 CYS A O 1
ATOM 2263 N N . ALA A 1 293 ? 17.818 -0.438 2.482 1.00 74.75 293 ALA A N 1
ATOM 2264 C CA . ALA A 1 293 ? 18.186 0.418 1.351 1.00 74.75 293 ALA A CA 1
ATOM 2265 C C . ALA A 1 293 ? 17.220 1.600 1.172 1.00 74.75 293 ALA A C 1
ATOM 2267 O O . ALA A 1 293 ? 16.087 1.566 1.653 1.00 74.75 293 ALA A O 1
ATOM 2268 N N . ASP A 1 294 ? 17.643 2.617 0.421 1.00 80.19 294 ASP A N 1
ATOM 2269 C CA . ASP A 1 294 ? 16.790 3.705 -0.066 1.00 80.19 294 ASP A CA 1
ATOM 2270 C C . ASP A 1 294 ? 17.068 3.985 -1.549 1.00 80.19 294 ASP A C 1
ATOM 2272 O O . ASP A 1 294 ? 18.219 3.989 -1.983 1.00 80.19 294 ASP A O 1
ATOM 2276 N N . TRP A 1 295 ? 16.007 4.229 -2.316 1.00 80.81 295 TRP A N 1
ATOM 2277 C CA . TRP A 1 295 ? 16.063 4.616 -3.722 1.00 80.81 295 TRP A CA 1
ATOM 2278 C C . TRP A 1 295 ? 15.388 5.985 -3.928 1.00 80.81 295 TRP A C 1
ATOM 2280 O O . TRP A 1 295 ? 14.162 6.053 -4.097 1.00 80.81 295 TRP A O 1
ATOM 2290 N N . PRO A 1 296 ? 16.163 7.087 -3.901 1.00 82.69 296 PRO A N 1
ATOM 2291 C CA . PRO A 1 296 ? 15.667 8.427 -4.186 1.00 82.69 296 PRO A CA 1
ATOM 2292 C C . PRO A 1 296 ? 15.537 8.675 -5.697 1.00 82.69 296 PRO A C 1
ATOM 2294 O O . PRO A 1 296 ? 16.509 8.576 -6.444 1.00 82.69 296 PRO A O 1
ATOM 2297 N N . TYR A 1 297 ? 14.355 9.091 -6.154 1.00 77.38 297 TYR A N 1
ATOM 2298 C CA . TYR A 1 297 ? 14.116 9.519 -7.534 1.00 77.38 297 TYR A CA 1
ATOM 2299 C C . TYR A 1 297 ? 13.363 10.854 -7.595 1.00 77.38 297 TYR A C 1
ATOM 2301 O O . TYR A 1 297 ? 12.383 11.093 -6.884 1.00 77.38 297 TYR A O 1
ATOM 2309 N N . LYS A 1 298 ? 13.846 11.759 -8.452 1.00 79.12 298 LYS A N 1
ATOM 2310 C CA . LYS A 1 298 ? 13.304 13.117 -8.589 1.00 79.12 298 LYS A CA 1
ATOM 2311 C C . LYS A 1 298 ? 12.005 13.121 -9.393 1.00 79.12 298 LYS A C 1
ATOM 2313 O O . LYS A 1 298 ? 11.879 12.437 -10.404 1.00 79.12 298 LYS A O 1
ATOM 2318 N N . VAL A 1 299 ? 11.071 13.964 -8.970 1.00 78.88 299 VAL A N 1
ATOM 2319 C CA . VAL A 1 299 ? 9.853 14.341 -9.698 1.00 78.88 299 VAL A CA 1
ATOM 2320 C C . VAL A 1 299 ? 9.724 15.869 -9.701 1.00 78.88 299 VAL A C 1
ATOM 2322 O O . VAL A 1 299 ? 10.420 16.558 -8.959 1.00 78.88 299 VAL A O 1
ATOM 2325 N N . ALA A 1 300 ? 8.832 16.431 -10.521 1.00 73.69 300 ALA A N 1
ATOM 2326 C CA . ALA A 1 300 ? 8.754 17.885 -10.742 1.00 73.69 300 ALA A CA 1
ATOM 2327 C C . ALA A 1 300 ? 8.670 18.740 -9.453 1.00 73.69 300 ALA A C 1
ATOM 2329 O O . ALA A 1 300 ? 9.205 19.846 -9.410 1.00 73.69 300 ALA A O 1
ATOM 2330 N N . ASN A 1 301 ? 8.039 18.215 -8.395 1.00 81.88 301 ASN A N 1
ATOM 2331 C CA . ASN A 1 301 ? 7.749 18.951 -7.160 1.00 81.88 301 ASN A CA 1
ATOM 2332 C C . ASN A 1 301 ? 8.565 18.487 -5.930 1.00 81.88 301 ASN A C 1
ATOM 2334 O O . ASN A 1 301 ? 8.359 19.027 -4.841 1.00 81.88 301 ASN A O 1
ATOM 2338 N N . GLY A 1 302 ? 9.454 17.495 -6.059 1.00 87.81 302 GLY A N 1
ATOM 2339 C CA . GLY A 1 302 ? 10.193 16.916 -4.927 1.00 87.81 302 GLY A CA 1
ATOM 2340 C C . GLY A 1 302 ? 10.970 15.645 -5.278 1.00 87.81 302 GLY A C 1
ATOM 2341 O O . GLY A 1 302 ? 11.093 15.282 -6.447 1.00 87.81 302 GLY A O 1
ATOM 2342 N N . THR A 1 303 ? 11.432 14.929 -4.259 1.00 86.81 303 THR A N 1
ATOM 2343 C CA . THR A 1 303 ? 12.064 13.607 -4.385 1.00 86.81 303 THR A CA 1
ATOM 2344 C C . THR A 1 303 ? 11.168 12.556 -3.737 1.00 86.81 303 THR A C 1
ATOM 2346 O O . THR A 1 303 ? 10.753 12.706 -2.589 1.00 86.81 303 THR A O 1
ATOM 2349 N N . ASN A 1 304 ? 10.868 11.480 -4.462 1.00 88.06 304 ASN A N 1
ATOM 2350 C CA . ASN A 1 304 ? 10.299 10.273 -3.872 1.00 88.06 304 ASN A CA 1
ATOM 2351 C C . ASN A 1 304 ? 11.441 9.379 -3.387 1.00 88.06 304 ASN A C 1
ATOM 2353 O O . ASN A 1 304 ? 12.382 9.130 -4.133 1.00 88.06 304 ASN A O 1
ATOM 2357 N N . HIS A 1 305 ? 11.323 8.862 -2.173 1.00 87.94 305 HIS A N 1
ATOM 2358 C CA . HIS A 1 305 ? 12.227 7.886 -1.579 1.00 87.94 305 HIS A CA 1
ATOM 2359 C C . HIS A 1 305 ? 11.485 6.560 -1.463 1.00 87.94 305 HIS A C 1
ATOM 2361 O O . HIS A 1 305 ? 10.417 6.500 -0.845 1.00 87.94 305 HIS A O 1
ATOM 2367 N N . LYS A 1 306 ? 12.022 5.509 -2.082 1.00 87.50 306 LYS A N 1
ATOM 2368 C CA . LYS A 1 306 ? 11.514 4.143 -1.948 1.00 87.50 306 LYS A CA 1
ATOM 2369 C C . LYS A 1 306 ? 12.478 3.362 -1.061 1.00 87.50 306 LYS A C 1
ATOM 2371 O O . LYS A 1 306 ? 13.535 2.930 -1.512 1.00 87.50 306 LYS A O 1
ATOM 2376 N N . GLN A 1 307 ? 12.103 3.217 0.204 1.00 86.69 307 GLN A N 1
ATOM 2377 C CA . GLN A 1 307 ? 12.905 2.544 1.217 1.00 86.69 307 GLN A CA 1
ATOM 2378 C C . GLN A 1 307 ? 12.565 1.054 1.241 1.00 86.69 307 GLN A C 1
ATOM 2380 O O . GLN A 1 307 ? 11.388 0.687 1.219 1.00 86.69 307 GLN A O 1
ATOM 2385 N N . TYR A 1 308 ? 13.586 0.206 1.317 1.00 84.75 308 TYR A N 1
ATOM 2386 C CA . TYR A 1 308 ? 13.442 -1.240 1.460 1.00 84.75 308 TYR A CA 1
ATOM 2387 C C . TYR A 1 308 ? 13.739 -1.596 2.907 1.00 84.75 308 TYR A C 1
ATOM 2389 O O . TYR A 1 308 ? 14.839 -1.340 3.406 1.00 84.75 308 TYR A O 1
ATOM 2397 N N . CYS A 1 309 ? 12.734 -2.143 3.578 1.00 87.06 309 CYS A N 1
ATOM 2398 C CA . CYS A 1 309 ? 12.747 -2.377 5.009 1.00 87.06 309 CYS A CA 1
ATOM 2399 C C . CYS A 1 309 ? 12.582 -3.868 5.304 1.00 87.06 309 CYS A C 1
ATOM 2401 O O . CYS A 1 309 ? 11.746 -4.528 4.686 1.00 87.06 309 CYS A O 1
ATOM 2403 N N . TYR A 1 310 ? 13.341 -4.380 6.270 1.00 85.44 310 TYR A N 1
ATOM 2404 C CA . TYR A 1 310 ? 13.213 -5.746 6.769 1.00 85.44 310 TYR A CA 1
ATOM 2405 C C . TYR A 1 310 ? 12.381 -5.764 8.055 1.00 85.44 310 TYR A C 1
ATOM 2407 O O . TYR A 1 310 ? 12.685 -5.033 9.004 1.00 85.44 310 TYR A O 1
ATOM 2415 N N . ARG A 1 311 ? 11.329 -6.589 8.081 1.00 89.06 311 ARG A N 1
ATOM 2416 C CA . ARG A 1 311 ? 10.462 -6.826 9.247 1.00 89.06 311 ARG A CA 1
ATOM 2417 C C . ARG A 1 311 ? 11.039 -7.964 10.077 1.00 89.06 311 ARG A C 1
ATOM 2419 O O . ARG A 1 311 ? 11.066 -9.102 9.614 1.00 89.06 311 ARG A O 1
ATOM 2426 N N . LEU A 1 312 ? 11.498 -7.690 11.297 1.00 83.25 312 LEU A N 1
ATOM 2427 C CA . LEU A 1 312 ? 12.230 -8.696 12.074 1.00 83.25 312 LEU A CA 1
ATOM 2428 C C . LEU A 1 312 ? 11.335 -9.835 12.577 1.00 83.25 312 LEU A C 1
ATOM 2430 O O . LEU A 1 312 ? 11.792 -10.975 12.629 1.00 83.25 312 LEU A O 1
ATOM 2434 N N . ALA A 1 313 ? 10.079 -9.546 12.934 1.00 84.31 313 ALA A N 1
ATOM 2435 C CA . ALA A 1 313 ? 9.165 -10.560 13.460 1.00 84.31 313 ALA A CA 1
ATOM 2436 C C . ALA A 1 313 ? 8.601 -11.471 12.356 1.00 84.31 313 ALA A C 1
ATOM 2438 O O . ALA A 1 313 ? 8.350 -12.646 12.606 1.00 84.31 313 ALA A O 1
ATOM 2439 N N . GLN A 1 314 ? 8.424 -10.932 11.144 1.00 83.44 314 GLN A N 1
ATOM 2440 C CA . GLN A 1 314 ? 7.881 -11.654 9.983 1.00 83.44 314 GLN A CA 1
ATOM 2441 C C . GLN A 1 314 ? 8.960 -12.215 9.035 1.00 83.44 314 GLN A C 1
ATOM 2443 O O . GLN A 1 314 ? 8.646 -13.022 8.168 1.00 83.44 314 GLN A O 1
ATOM 2448 N N . GLN A 1 315 ? 10.223 -11.797 9.192 1.00 81.75 315 GLN A N 1
ATOM 2449 C CA . GLN A 1 315 ? 11.366 -12.163 8.338 1.00 81.75 315 GLN A CA 1
ATOM 2450 C C . GLN A 1 315 ? 11.174 -11.848 6.838 1.00 81.75 315 GLN A C 1
ATOM 2452 O O . GLN A 1 315 ? 11.705 -12.540 5.971 1.00 81.75 315 GLN A O 1
ATOM 2457 N N . GLU A 1 316 ? 10.442 -10.775 6.520 1.00 80.69 316 GLU A N 1
ATOM 2458 C CA . GLU A 1 316 ? 10.108 -10.380 5.143 1.00 80.69 316 GLU A CA 1
ATOM 2459 C C . GLU A 1 316 ? 10.596 -8.969 4.768 1.00 80.69 316 GLU A C 1
ATOM 2461 O O . GLU A 1 316 ? 10.854 -8.119 5.629 1.00 80.69 316 GLU A O 1
ATOM 2466 N N . PHE A 1 317 ? 10.672 -8.711 3.459 1.00 82.00 317 PHE A N 1
ATOM 2467 C CA . PHE A 1 317 ? 10.989 -7.400 2.891 1.00 82.00 317 PHE A CA 1
ATOM 2468 C C . PHE A 1 317 ? 9.740 -6.649 2.458 1.00 82.00 317 PHE A C 1
ATOM 2470 O O . PHE A 1 317 ? 8.874 -7.189 1.773 1.00 82.00 317 PHE A O 1
ATOM 2477 N N . VAL A 1 318 ? 9.690 -5.366 2.807 1.00 87.25 318 VAL A N 1
ATOM 2478 C CA . VAL A 1 318 ? 8.580 -4.466 2.488 1.00 87.25 318 VAL A CA 1
ATOM 2479 C C . VAL A 1 318 ? 9.093 -3.140 1.931 1.00 87.25 318 VAL A C 1
ATOM 2481 O O . VAL A 1 318 ? 10.200 -2.707 2.259 1.00 87.25 318 VAL A O 1
ATOM 2484 N N . THR A 1 319 ? 8.290 -2.464 1.105 1.00 88.88 319 THR A N 1
ATOM 2485 C CA . THR A 1 319 ? 8.642 -1.134 0.573 1.00 88.88 319 THR A CA 1
ATOM 2486 C C . THR A 1 319 ? 7.861 -0.011 1.238 1.00 88.88 319 THR A C 1
ATOM 2488 O O . THR A 1 319 ? 6.633 0.054 1.157 1.00 88.88 319 THR A O 1
ATOM 2491 N N . TYR A 1 320 ? 8.584 0.926 1.851 1.00 91.00 320 TYR A N 1
ATOM 2492 C CA . TYR A 1 320 ? 8.030 2.191 2.325 1.00 91.00 320 TYR A CA 1
ATOM 2493 C C . TYR A 1 320 ? 8.279 3.301 1.298 1.00 91.00 320 TYR A C 1
ATOM 2495 O O . TYR A 1 320 ? 9.314 3.326 0.636 1.00 91.00 320 TYR A O 1
ATOM 2503 N N . PHE A 1 321 ? 7.324 4.218 1.145 1.00 89.38 321 PHE A N 1
ATOM 2504 C CA . PHE A 1 321 ? 7.411 5.316 0.180 1.00 89.38 321 PHE A CA 1
ATOM 2505 C C . PHE A 1 321 ? 7.213 6.657 0.882 1.00 89.38 321 PHE A C 1
ATOM 2507 O O . PHE A 1 321 ? 6.101 6.965 1.314 1.00 89.38 321 PHE A O 1
ATOM 2514 N N . THR A 1 322 ? 8.267 7.468 0.908 1.00 90.12 322 THR A N 1
ATOM 2515 C CA . THR A 1 322 ? 8.265 8.838 1.440 1.00 90.12 322 THR A CA 1
ATOM 2516 C C . THR A 1 322 ? 8.359 9.837 0.286 1.00 90.12 322 THR A C 1
ATOM 2518 O O . THR A 1 322 ? 9.044 9.577 -0.701 1.00 90.12 322 THR A O 1
ATOM 2521 N N . PHE A 1 323 ? 7.713 10.998 0.397 1.00 89.75 323 PHE A N 1
ATOM 2522 C CA . PHE A 1 323 ? 7.873 12.103 -0.554 1.00 89.75 323 PHE A CA 1
ATOM 2523 C C . PHE A 1 323 ? 8.387 13.348 0.168 1.00 89.75 323 PHE A C 1
ATOM 2525 O O . PHE A 1 323 ? 7.750 13.824 1.105 1.00 89.75 323 PHE A O 1
ATOM 2532 N N . VAL A 1 324 ? 9.516 13.883 -0.297 1.00 91.12 324 VAL A N 1
ATOM 2533 C CA . VAL A 1 324 ? 10.159 15.091 0.232 1.00 91.12 324 VAL A CA 1
ATOM 2534 C C . VAL A 1 324 ? 9.961 16.235 -0.775 1.00 91.12 324 VAL A C 1
ATOM 2536 O O . VAL A 1 324 ? 10.547 16.192 -1.860 1.00 91.12 324 VAL A O 1
ATOM 2539 N N . PRO A 1 325 ? 9.133 17.256 -0.474 1.00 89.81 325 PRO A N 1
ATOM 2540 C CA . PRO A 1 325 ? 8.925 18.405 -1.356 1.00 89.81 325 PRO A CA 1
ATOM 2541 C C . PRO A 1 325 ? 10.205 19.214 -1.623 1.00 89.81 325 PRO A C 1
ATOM 2543 O O . PRO A 1 325 ? 11.026 19.399 -0.730 1.00 89.81 325 PRO A O 1
ATOM 2546 N N . ASN A 1 326 ? 10.314 19.819 -2.811 1.00 87.81 326 ASN A N 1
ATOM 2547 C CA . ASN A 1 326 ? 11.420 20.732 -3.158 1.00 87.81 326 ASN A CA 1
ATOM 2548 C C . ASN A 1 326 ? 11.445 22.028 -2.311 1.00 87.81 326 ASN A C 1
ATOM 2550 O O . ASN A 1 326 ? 12.461 22.718 -2.263 1.00 87.81 326 ASN A O 1
ATOM 2554 N N . ASN A 1 327 ? 10.333 22.398 -1.664 1.00 89.38 327 ASN A N 1
ATOM 2555 C CA . ASN A 1 327 ? 10.265 23.560 -0.774 1.00 89.38 327 ASN A CA 1
ATOM 2556 C C . ASN A 1 327 ? 10.753 23.173 0.630 1.00 89.38 327 ASN A C 1
ATOM 2558 O O . ASN A 1 327 ? 10.073 22.417 1.318 1.00 89.38 327 ASN A O 1
ATOM 2562 N N . ALA A 1 328 ? 11.866 23.758 1.083 1.00 80.44 328 ALA A N 1
ATOM 2563 C CA . ALA A 1 328 ? 12.480 23.477 2.383 1.00 80.44 328 ALA A CA 1
ATOM 2564 C C . ALA A 1 328 ? 11.532 23.631 3.594 1.00 80.44 328 ALA A C 1
ATOM 2566 O O . ALA A 1 328 ? 11.624 22.847 4.535 1.00 80.44 328 ALA A O 1
ATOM 2567 N N . GLN A 1 329 ? 10.590 24.584 3.574 1.00 81.88 329 GLN A N 1
ATOM 2568 C CA . GLN A 1 329 ? 9.611 24.744 4.662 1.00 81.88 329 GLN A CA 1
ATOM 2569 C C . GLN A 1 329 ? 8.578 23.609 4.681 1.00 81.88 329 GLN A C 1
ATOM 2571 O O . GLN A 1 329 ? 8.192 23.145 5.748 1.00 81.88 329 GLN A O 1
ATOM 2576 N N . ALA A 1 330 ? 8.159 23.131 3.505 1.00 80.06 330 ALA A N 1
ATOM 2577 C CA . ALA A 1 330 ? 7.270 21.975 3.393 1.00 80.06 330 ALA A CA 1
ATOM 2578 C C . ALA A 1 330 ? 8.018 20.658 3.670 1.00 80.06 330 ALA A C 1
ATOM 2580 O O . ALA A 1 330 ? 7.453 19.749 4.271 1.00 80.06 330 ALA A O 1
ATOM 2581 N N . ALA A 1 331 ? 9.299 20.572 3.298 1.00 78.25 331 ALA A N 1
ATOM 2582 C CA . ALA A 1 331 ? 10.169 19.444 3.620 1.00 78.25 331 ALA A CA 1
ATOM 2583 C C . ALA A 1 331 ? 10.310 19.250 5.138 1.00 78.25 331 ALA A C 1
ATOM 2585 O O . ALA A 1 331 ? 10.206 18.127 5.610 1.00 78.25 331 ALA A O 1
ATOM 2586 N N . GLN A 1 332 ? 10.445 20.332 5.914 1.00 77.12 332 GLN A N 1
ATOM 2587 C CA . GLN A 1 332 ? 10.475 20.284 7.385 1.00 77.12 332 GLN A CA 1
ATOM 2588 C C . GLN A 1 332 ? 9.147 19.846 8.037 1.00 77.12 332 GLN A C 1
ATOM 2590 O O . GLN A 1 332 ? 9.134 19.545 9.227 1.00 77.12 332 GLN A O 1
ATOM 2595 N N . GLN A 1 333 ? 8.038 19.821 7.289 1.00 78.12 333 GLN A N 1
ATOM 2596 C CA . GLN A 1 333 ? 6.702 19.456 7.786 1.00 78.12 333 GLN A CA 1
ATOM 2597 C C . GLN A 1 333 ? 6.247 18.048 7.370 1.00 78.12 333 GLN A C 1
ATOM 2599 O O . GLN A 1 333 ? 5.189 17.603 7.814 1.00 78.12 333 GLN A O 1
ATOM 2604 N N . VAL A 1 334 ? 7.019 17.338 6.541 1.00 82.56 334 VAL A N 1
ATOM 2605 C CA . VAL A 1 334 ? 6.757 15.934 6.190 1.00 82.56 334 VAL A CA 1
ATOM 2606 C C . VAL A 1 334 ? 7.687 14.993 6.949 1.00 82.56 334 VAL A C 1
ATOM 2608 O O . VAL A 1 334 ? 8.790 15.365 7.358 1.00 82.56 334 VAL A O 1
ATOM 2611 N N . GLU A 1 335 ? 7.261 13.740 7.104 1.00 82.31 335 GLU A N 1
ATOM 2612 C CA . GLU A 1 335 ? 8.169 12.678 7.527 1.00 82.31 335 GLU A CA 1
ATOM 2613 C C . GLU A 1 335 ? 9.381 12.594 6.595 1.00 82.31 335 GLU A C 1
ATOM 2615 O O . GLU A 1 335 ? 9.241 12.590 5.372 1.00 82.31 335 GLU A O 1
ATOM 2620 N N . GLN A 1 336 ? 10.570 12.472 7.181 1.00 85.06 336 GLN A N 1
ATOM 2621 C CA . GLN A 1 336 ? 11.786 12.219 6.417 1.00 85.06 336 GLN A CA 1
ATOM 2622 C C . GLN A 1 336 ? 11.945 10.716 6.124 1.00 85.06 336 GLN A C 1
ATOM 2624 O O . GLN A 1 336 ? 11.462 9.873 6.900 1.00 85.06 336 GLN A O 1
ATOM 2629 N N . PRO A 1 337 ? 12.640 10.351 5.029 1.00 86.88 337 PRO A N 1
ATOM 2630 C CA . PRO A 1 337 ? 13.195 9.011 4.888 1.00 86.88 337 PRO A CA 1
ATOM 2631 C C . PRO A 1 337 ? 14.171 8.747 6.044 1.00 86.88 337 PRO A C 1
ATOM 2633 O O . PRO A 1 337 ? 14.935 9.627 6.444 1.00 86.88 337 PRO A O 1
ATOM 2636 N N . LEU A 1 338 ? 14.134 7.540 6.605 1.00 85.69 338 LEU A N 1
ATOM 2637 C CA . LEU A 1 338 ? 15.088 7.137 7.641 1.00 85.69 338 LEU A CA 1
ATOM 2638 C C . LEU A 1 338 ? 16.411 6.708 6.983 1.00 85.69 338 LEU A C 1
ATOM 2640 O O . LEU A 1 338 ? 16.371 6.112 5.906 1.00 85.69 338 LEU A O 1
ATOM 2644 N N . PRO A 1 339 ? 17.583 6.990 7.580 1.00 80.38 339 PRO A N 1
ATOM 2645 C CA . PRO A 1 339 ? 18.858 6.621 6.974 1.00 80.38 339 PRO A CA 1
ATOM 2646 C C . PRO A 1 339 ? 19.023 5.097 6.905 1.00 80.38 339 PRO A C 1
ATOM 2648 O O . PRO A 1 339 ? 18.511 4.368 7.752 1.00 80.38 339 PRO A O 1
ATOM 2651 N N . ILE A 1 340 ? 19.791 4.617 5.926 1.00 78.81 340 ILE A N 1
ATOM 2652 C CA . ILE A 1 340 ? 20.172 3.201 5.824 1.00 78.81 340 ILE A CA 1
ATOM 2653 C C . ILE A 1 340 ? 20.870 2.764 7.128 1.00 78.81 340 ILE A C 1
ATOM 2655 O O . ILE A 1 340 ? 21.669 3.516 7.698 1.00 78.81 340 ILE A O 1
ATOM 2659 N N . GLY A 1 341 ? 20.514 1.580 7.632 1.00 72.81 341 GLY A N 1
ATOM 2660 C CA . GLY A 1 341 ? 20.922 1.080 8.949 1.00 72.81 341 GLY A CA 1
ATOM 2661 C C . GLY A 1 341 ? 20.087 1.606 10.127 1.00 72.81 341 GLY A C 1
ATOM 2662 O O . GLY A 1 341 ? 20.351 1.226 11.266 1.00 72.81 341 GLY A O 1
ATOM 2663 N N . ALA A 1 342 ? 19.086 2.470 9.915 1.00 80.94 342 ALA A N 1
ATOM 2664 C CA . ALA A 1 342 ? 18.163 2.870 10.981 1.00 80.94 342 ALA A CA 1
ATOM 2665 C C . ALA A 1 342 ? 17.292 1.692 11.434 1.00 80.94 342 ALA A C 1
ATOM 2667 O O . ALA A 1 342 ? 16.712 0.987 10.605 1.00 80.94 342 ALA A O 1
ATOM 2668 N N . VAL A 1 343 ? 17.153 1.540 12.751 1.00 82.38 343 VAL A N 1
ATOM 2669 C CA . VAL A 1 343 ? 16.283 0.548 13.390 1.00 82.38 343 VAL A CA 1
ATOM 2670 C C . VAL A 1 343 ? 15.244 1.272 14.228 1.00 82.38 343 VAL A C 1
ATOM 2672 O O . VAL A 1 343 ? 15.566 2.146 15.039 1.00 82.38 343 VAL A O 1
ATOM 2675 N N . PHE A 1 344 ? 13.981 0.932 14.010 1.00 87.00 344 PHE A N 1
ATOM 2676 C CA . PHE A 1 344 ? 12.846 1.628 14.596 1.00 87.00 344 PHE A CA 1
ATOM 2677 C C . PHE A 1 344 ? 11.709 0.657 14.916 1.00 87.00 344 PHE A C 1
ATOM 2679 O O . PHE A 1 344 ? 11.540 -0.357 14.245 1.00 87.00 344 PHE A O 1
ATOM 2686 N N . SER A 1 345 ? 10.923 0.981 15.940 1.00 89.31 345 SER A N 1
ATOM 2687 C CA . SER A 1 345 ? 9.621 0.349 16.162 1.00 89.31 345 SER A CA 1
ATOM 2688 C C . SER A 1 345 ? 8.593 1.005 15.245 1.00 89.31 345 SER A C 1
ATOM 2690 O O . SER A 1 345 ? 8.613 2.232 15.121 1.00 89.31 345 SER A O 1
ATOM 2692 N N . ALA A 1 346 ? 7.703 0.236 14.620 1.00 92.50 346 ALA A N 1
ATOM 2693 C CA . ALA A 1 346 ? 6.552 0.766 13.887 1.00 92.50 346 ALA A CA 1
ATOM 2694 C C . ALA A 1 346 ? 5.410 -0.249 13.798 1.00 92.50 346 ALA A C 1
ATOM 2696 O O . ALA A 1 346 ? 5.638 -1.459 13.776 1.00 92.50 346 ALA A O 1
ATOM 2697 N N . LYS A 1 347 ? 4.180 0.248 13.652 1.00 93.38 347 LYS A N 1
ATOM 2698 C CA . LYS A 1 347 ? 3.051 -0.559 13.172 1.00 93.38 347 LYS A CA 1
ATOM 2699 C C . LYS A 1 347 ? 3.141 -0.664 11.653 1.00 93.38 347 LYS A C 1
ATOM 2701 O O . LYS A 1 347 ? 3.253 0.358 10.972 1.00 93.38 347 LYS A O 1
ATOM 2706 N N . VAL A 1 348 ? 3.126 -1.890 11.131 1.00 92.69 348 VAL A N 1
ATOM 2707 C CA . VAL A 1 348 ? 3.378 -2.178 9.711 1.00 92.69 348 VAL A CA 1
ATOM 2708 C C . VAL A 1 348 ? 2.111 -2.707 9.046 1.00 92.69 348 VAL A C 1
ATOM 2710 O O . VAL A 1 348 ? 1.683 -3.832 9.301 1.00 92.69 348 VAL A O 1
ATOM 2713 N N . TYR A 1 349 ? 1.522 -1.898 8.166 1.00 92.12 349 TYR A N 1
ATOM 2714 C CA . TYR A 1 349 ? 0.256 -2.198 7.500 1.00 92.12 349 TYR A CA 1
ATOM 2715 C C . TYR A 1 349 ? 0.476 -2.395 5.984 1.00 92.12 349 TYR A C 1
ATOM 2717 O O . TYR A 1 349 ? 0.776 -1.420 5.286 1.00 92.12 349 TYR A O 1
ATOM 2725 N N . PRO A 1 350 ? 0.360 -3.620 5.434 1.00 89.50 350 PRO A N 1
ATOM 2726 C CA . PRO A 1 350 ? 0.562 -3.868 4.006 1.00 89.50 350 PRO A CA 1
ATOM 2727 C C . PRO A 1 350 ? -0.604 -3.335 3.161 1.00 89.50 350 PRO A C 1
ATOM 2729 O O . PRO A 1 350 ? -1.772 -3.587 3.454 1.00 89.50 350 PRO A O 1
ATOM 2732 N N . TYR A 1 351 ? -0.290 -2.622 2.078 1.00 89.06 351 TYR A N 1
ATOM 2733 C CA . TYR A 1 351 ? -1.265 -2.270 1.044 1.00 89.06 351 TYR A CA 1
ATOM 2734 C C . TYR A 1 351 ? -1.677 -3.532 0.266 1.00 89.06 351 TYR A C 1
ATOM 2736 O O . TYR A 1 351 ? -0.818 -4.368 -0.024 1.00 89.06 351 TYR A O 1
ATOM 2744 N N . PRO A 1 352 ? -2.949 -3.653 -0.156 1.00 84.56 352 PRO A N 1
ATOM 2745 C CA . PRO A 1 352 ? -3.366 -4.735 -1.039 1.00 84.56 352 PRO A CA 1
ATOM 2746 C C . PRO A 1 352 ? -2.702 -4.585 -2.418 1.00 84.56 352 PRO A C 1
ATOM 2748 O O . PRO A 1 352 ? -2.614 -3.482 -2.966 1.00 84.56 352 PRO A O 1
ATOM 2751 N N . GLY A 1 353 ? -2.225 -5.696 -2.976 1.00 81.31 353 GLY A N 1
ATOM 2752 C CA . GLY A 1 353 ? -1.419 -5.734 -4.196 1.00 81.31 353 GLY A CA 1
ATOM 2753 C C . GLY A 1 353 ? -0.665 -7.058 -4.318 1.00 81.31 353 GLY A C 1
ATOM 2754 O O . GLY A 1 353 ? -0.968 -8.014 -3.606 1.00 81.31 353 GLY A O 1
ATOM 2755 N N . LEU A 1 354 ? 0.323 -7.119 -5.212 1.00 76.50 354 LEU A N 1
ATOM 2756 C CA . LEU A 1 354 ? 1.154 -8.314 -5.394 1.00 76.50 354 LEU A CA 1
ATOM 2757 C C . LEU A 1 354 ? 2.121 -8.526 -4.209 1.00 76.50 354 LEU A C 1
ATOM 2759 O O . LEU A 1 354 ? 2.724 -7.557 -3.743 1.00 76.50 354 LEU A O 1
ATOM 2763 N N . PRO A 1 355 ? 2.367 -9.779 -3.777 1.00 64.69 355 PRO A N 1
ATOM 2764 C CA . PRO A 1 355 ? 3.239 -10.091 -2.637 1.00 64.69 355 PRO A CA 1
ATOM 2765 C C . PRO A 1 355 ? 4.748 -10.001 -2.947 1.00 64.69 355 PRO A C 1
ATOM 2767 O O . PRO A 1 355 ? 5.564 -10.329 -2.093 1.00 64.69 355 PRO A O 1
ATOM 2770 N N . GLN A 1 356 ? 5.131 -9.603 -4.166 1.00 65.38 356 GLN A N 1
ATOM 2771 C CA . GLN A 1 356 ? 6.506 -9.717 -4.677 1.00 65.38 356 GLN A CA 1
ATOM 2772 C C . GLN A 1 356 ? 7.477 -8.634 -4.179 1.00 65.38 356 GLN A C 1
ATOM 2774 O O . GLN A 1 356 ? 8.674 -8.871 -4.215 1.00 65.38 356 GLN A O 1
ATOM 2779 N N . VAL A 1 357 ? 6.971 -7.483 -3.718 1.00 65.75 357 VAL A N 1
ATOM 2780 C CA . VAL A 1 357 ? 7.500 -6.717 -2.570 1.00 65.75 357 VAL A CA 1
ATOM 2781 C C . VAL A 1 357 ? 6.310 -5.913 -2.025 1.00 65.75 357 VAL A C 1
ATOM 2783 O O . VAL A 1 357 ? 5.938 -4.907 -2.641 1.00 65.75 357 VAL A O 1
ATOM 2786 N N . PRO A 1 358 ? 5.650 -6.309 -0.922 1.00 78.06 358 PRO A N 1
ATOM 2787 C CA . PRO A 1 358 ? 4.472 -5.591 -0.451 1.00 78.06 358 PRO A CA 1
ATOM 2788 C C . PRO A 1 358 ? 4.837 -4.154 -0.059 1.00 78.06 358 PRO A C 1
ATOM 2790 O O . PRO A 1 358 ? 5.755 -3.892 0.726 1.00 78.06 358 PRO A O 1
ATOM 2793 N N . ARG A 1 359 ? 4.101 -3.190 -0.618 1.00 87.81 359 ARG A N 1
ATOM 2794 C CA . ARG A 1 359 ? 4.162 -1.795 -0.175 1.00 87.81 359 ARG A CA 1
ATOM 2795 C C . ARG A 1 359 ? 3.504 -1.696 1.196 1.00 87.81 359 ARG A C 1
ATOM 2797 O O . ARG A 1 359 ? 2.397 -2.196 1.368 1.00 87.81 359 ARG A O 1
ATOM 2804 N N . VAL A 1 360 ? 4.119 -0.989 2.137 1.00 91.94 360 VAL A N 1
ATOM 2805 C CA . VAL A 1 360 ? 3.565 -0.779 3.484 1.00 91.94 360 VAL A CA 1
ATOM 2806 C C . VAL A 1 360 ? 3.261 0.685 3.775 1.00 91.94 360 VAL A C 1
ATOM 2808 O O . VAL A 1 360 ? 3.898 1.607 3.260 1.00 91.94 360 VAL A O 1
ATOM 2811 N N . LEU A 1 361 ? 2.270 0.887 4.636 1.00 91.94 361 LEU A N 1
ATOM 2812 C CA . LEU A 1 361 ? 2.148 2.047 5.501 1.00 91.94 361 LEU A CA 1
ATOM 2813 C C . LEU A 1 361 ? 2.874 1.724 6.814 1.00 91.94 361 LEU A C 1
ATOM 2815 O O . LEU A 1 361 ? 2.713 0.634 7.362 1.00 91.94 361 LEU A O 1
ATOM 2819 N N . LEU A 1 362 ? 3.659 2.678 7.307 1.00 91.00 362 LEU A N 1
ATOM 2820 C CA . LEU A 1 362 ? 4.297 2.628 8.617 1.00 91.00 362 LEU A CA 1
ATOM 2821 C C . LEU A 1 362 ? 3.695 3.734 9.482 1.00 91.00 362 LEU A C 1
ATOM 2823 O O . LEU A 1 362 ? 3.673 4.888 9.054 1.00 91.00 362 LEU A O 1
ATOM 2827 N N . GLU A 1 363 ? 3.234 3.398 10.683 1.00 88.75 363 GLU A N 1
ATOM 2828 C CA . GLU A 1 363 ? 2.795 4.377 11.689 1.00 88.75 363 GLU A CA 1
ATOM 2829 C C . GLU A 1 363 ? 3.538 4.145 13.017 1.00 88.75 363 GLU A C 1
ATOM 2831 O O . GLU A 1 363 ? 4.203 3.124 13.198 1.00 88.75 363 GLU A O 1
ATOM 2836 N N . GLU A 1 364 ? 3.473 5.117 13.934 1.00 84.94 364 GLU A N 1
ATOM 2837 C CA . GLU A 1 364 ? 4.164 5.080 15.239 1.00 84.94 364 GLU A CA 1
ATOM 2838 C C . GLU A 1 364 ? 5.688 4.820 15.134 1.00 84.94 364 GLU A C 1
ATOM 2840 O O . GLU A 1 364 ? 6.271 4.138 15.974 1.00 84.94 364 GLU A O 1
ATOM 2845 N N . ARG A 1 365 ? 6.351 5.376 14.103 1.00 86.38 365 ARG A N 1
ATOM 2846 C CA . ARG A 1 365 ? 7.794 5.189 13.850 1.00 86.38 365 ARG A CA 1
ATOM 2847 C C . ARG A 1 365 ? 8.663 5.793 14.967 1.00 86.38 365 ARG A C 1
ATOM 2849 O O . ARG A 1 365 ? 8.976 6.983 14.942 1.00 86.38 365 ARG A O 1
ATOM 2856 N N . VAL A 1 366 ? 9.106 4.968 15.916 1.00 83.88 366 VAL A N 1
ATOM 2857 C CA . VAL A 1 366 ? 10.022 5.353 17.005 1.00 83.88 366 VAL A CA 1
ATOM 2858 C C . VAL A 1 366 ? 11.421 4.817 16.716 1.00 83.88 366 VAL A C 1
ATOM 2860 O O . VAL A 1 366 ? 11.657 3.612 16.800 1.00 83.88 366 VAL A O 1
ATOM 2863 N N . LEU A 1 367 ? 12.363 5.710 16.397 1.00 81.75 367 LEU A N 1
ATOM 2864 C CA . LEU A 1 367 ? 13.770 5.361 16.182 1.00 81.75 367 LEU A CA 1
ATOM 2865 C C . LEU A 1 367 ? 14.382 4.788 17.472 1.00 81.75 367 LEU A C 1
ATOM 2867 O O . LEU A 1 367 ? 14.484 5.488 18.477 1.00 81.75 367 LEU A O 1
ATOM 2871 N N . GLN A 1 368 ? 14.801 3.523 17.429 1.00 77.69 368 GLN A N 1
ATOM 2872 C CA . GLN A 1 368 ? 15.480 2.835 18.534 1.00 77.69 368 GLN A CA 1
ATOM 2873 C C . GLN A 1 368 ? 16.999 3.044 18.467 1.00 77.69 368 GLN A C 1
ATOM 2875 O O . GLN A 1 368 ? 17.669 3.096 19.495 1.00 77.69 368 GLN A O 1
ATOM 2880 N N . GLY A 1 369 ? 17.541 3.194 17.256 1.00 70.12 369 GLY A N 1
ATOM 2881 C CA . GLY A 1 369 ? 18.946 3.503 17.022 1.00 70.12 369 GLY A CA 1
ATOM 2882 C C . GLY A 1 369 ? 19.309 3.468 15.540 1.00 70.12 369 GLY A C 1
ATOM 2883 O O . GLY A 1 369 ? 18.453 3.329 14.665 1.00 70.12 369 GLY A O 1
ATOM 2884 N N . LYS A 1 370 ? 20.606 3.568 15.257 1.00 66.06 370 LYS A N 1
ATOM 2885 C CA . LYS A 1 370 ? 21.184 3.266 13.947 1.00 66.06 370 LYS A CA 1
ATOM 2886 C C . LYS A 1 370 ? 22.235 2.181 14.162 1.00 66.06 370 LYS A C 1
ATOM 2888 O O . LYS A 1 370 ? 23.121 2.377 14.992 1.00 66.06 370 LYS A O 1
ATOM 2893 N N . ILE A 1 371 ? 22.148 1.075 13.425 1.00 60.66 371 ILE A N 1
ATOM 2894 C CA . ILE A 1 371 ? 23.266 0.136 13.298 1.00 60.66 371 ILE A CA 1
ATOM 2895 C C . ILE A 1 371 ? 24.433 0.946 12.713 1.00 60.66 371 ILE A C 1
ATOM 2897 O O . ILE A 1 371 ? 24.238 1.606 11.683 1.00 60.66 371 ILE A O 1
ATOM 2901 N N . PRO A 1 372 ? 25.620 0.969 13.345 1.00 49.22 372 PRO A N 1
ATOM 2902 C CA . PRO A 1 372 ? 26.792 1.567 12.723 1.00 49.22 372 PRO A CA 1
ATOM 2903 C C . PRO A 1 372 ? 26.981 0.997 11.307 1.00 49.22 372 PRO A C 1
ATOM 2905 O O . PRO A 1 372 ? 26.797 -0.206 11.120 1.00 49.22 372 PRO A O 1
ATOM 2908 N N . PRO A 1 373 ? 27.337 1.804 10.291 1.00 47.88 373 PRO A N 1
ATOM 2909 C CA . PRO A 1 373 ? 27.866 1.212 9.069 1.00 47.88 373 PRO A CA 1
ATOM 2910 C C . PRO A 1 373 ? 29.080 0.348 9.437 1.00 47.88 373 PRO A C 1
ATOM 2912 O O . PRO A 1 373 ? 29.816 0.687 10.371 1.00 47.88 373 PRO A O 1
ATOM 2915 N N . SER A 1 374 ? 29.291 -0.755 8.714 1.00 46.66 374 SER A N 1
ATOM 2916 C CA . SER A 1 374 ? 30.534 -1.522 8.826 1.00 46.66 374 SER A CA 1
ATOM 2917 C C . SER A 1 374 ? 31.737 -0.581 8.671 1.00 46.66 374 SER A C 1
ATOM 2919 O O . SER A 1 374 ? 31.674 0.407 7.931 1.00 46.66 374 SER A O 1
ATOM 2921 N N . ALA A 1 375 ? 32.841 -0.866 9.366 1.00 39.66 375 ALA A N 1
ATOM 2922 C CA . ALA A 1 375 ? 33.993 0.038 9.468 1.00 39.66 375 ALA A CA 1
ATOM 2923 C C . ALA A 1 375 ? 34.698 0.334 8.120 1.00 39.66 375 ALA A C 1
ATOM 2925 O O . ALA A 1 375 ? 35.594 1.173 8.070 1.00 39.66 375 ALA A O 1
ATOM 2926 N N . ALA A 1 376 ? 34.269 -0.313 7.031 1.00 40.22 376 ALA A N 1
ATOM 2927 C CA . ALA A 1 376 ? 34.702 -0.085 5.653 1.00 40.22 376 ALA A CA 1
ATOM 2928 C C . ALA A 1 376 ? 33.789 0.870 4.835 1.00 40.22 376 ALA A C 1
ATOM 2930 O O . ALA A 1 376 ? 33.925 0.939 3.615 1.00 40.22 376 ALA A O 1
ATOM 2931 N N . GLY A 1 377 ? 32.853 1.595 5.470 1.00 38.69 377 GLY A N 1
ATOM 2932 C CA . GLY A 1 377 ? 31.837 2.425 4.797 1.00 38.69 377 GLY A CA 1
ATOM 2933 C C . GLY A 1 377 ? 31.761 3.885 5.262 1.00 38.69 377 GLY A C 1
ATOM 2934 O O . GLY A 1 377 ? 30.705 4.327 5.714 1.00 38.69 377 GLY A O 1
ATOM 2935 N N . ALA A 1 378 ? 32.858 4.643 5.170 1.00 31.84 378 ALA A N 1
ATOM 2936 C CA . ALA A 1 378 ? 32.851 6.087 5.439 1.00 31.84 378 ALA A CA 1
ATOM 2937 C C . ALA A 1 378 ? 32.198 6.891 4.291 1.00 31.84 378 ALA A C 1
ATOM 2939 O O . ALA A 1 378 ? 32.381 6.570 3.117 1.00 31.84 378 ALA A O 1
ATOM 2940 N N . ASP A 1 379 ? 31.452 7.949 4.632 1.00 32.12 379 ASP A N 1
ATOM 2941 C CA . ASP A 1 379 ? 30.674 8.758 3.683 1.00 32.12 379 ASP A CA 1
ATOM 2942 C C . ASP A 1 379 ? 31.514 9.358 2.539 1.00 32.12 379 ASP A C 1
ATOM 2944 O O . ASP A 1 379 ? 32.409 10.173 2.761 1.00 32.12 379 ASP A O 1
ATOM 2948 N N . SER A 1 380 ? 31.103 9.092 1.295 1.00 31.72 380 SER A N 1
ATOM 2949 C CA . SER A 1 380 ? 31.413 9.938 0.127 1.00 31.72 380 SER A CA 1
ATOM 2950 C C . SER A 1 380 ? 30.310 10.986 -0.100 1.00 31.72 380 SER A C 1
ATOM 2952 O O . SER A 1 380 ? 29.865 11.245 -1.219 1.00 31.72 380 SER A O 1
ATOM 2954 N N . GLY A 1 381 ? 29.841 11.594 0.995 1.00 28.94 381 GLY A N 1
ATOM 2955 C CA . GLY A 1 381 ? 28.808 12.625 0.972 1.00 28.94 381 GLY A CA 1
ATOM 2956 C C . GLY A 1 381 ? 29.247 13.839 0.151 1.00 28.94 381 GLY A C 1
ATOM 2957 O O . GLY A 1 381 ? 30.286 14.442 0.418 1.00 28.94 381 GLY A O 1
ATOM 2958 N N . THR A 1 382 ? 28.447 14.226 -0.844 1.00 30.86 382 THR A N 1
ATOM 2959 C CA . THR A 1 382 ? 28.747 15.345 -1.751 1.00 30.86 382 THR A CA 1
ATOM 2960 C C . THR A 1 382 ? 28.578 16.704 -1.056 1.00 30.86 382 THR A C 1
ATOM 2962 O O . THR A 1 382 ? 27.585 17.402 -1.265 1.00 30.86 382 THR A O 1
ATOM 2965 N N . GLY A 1 383 ? 29.550 17.079 -0.223 1.00 23.47 383 GLY A N 1
ATOM 2966 C CA . GLY A 1 383 ? 29.639 18.374 0.454 1.00 23.47 383 GLY A CA 1
ATOM 2967 C C . GLY A 1 383 ? 30.935 19.097 0.093 1.00 23.47 383 GLY A C 1
ATOM 2968 O O . GLY A 1 383 ? 32.010 18.712 0.541 1.00 23.47 383 GLY A O 1
ATOM 2969 N N . ALA A 1 384 ? 30.846 20.158 -0.711 1.00 27.14 384 ALA A N 1
ATOM 2970 C CA . ALA A 1 384 ? 32.013 20.945 -1.098 1.00 27.14 384 ALA A CA 1
ATOM 2971 C C . ALA A 1 384 ? 32.473 21.864 0.051 1.00 27.14 384 ALA A C 1
ATOM 2973 O O . ALA A 1 384 ? 31.849 22.890 0.318 1.00 27.14 384 ALA A O 1
ATOM 2974 N N . VAL A 1 385 ? 33.591 21.515 0.693 1.00 24.45 385 VAL A N 1
ATOM 2975 C CA . VAL A 1 385 ? 34.346 22.378 1.620 1.00 24.45 385 VAL A CA 1
ATOM 2976 C C . VAL A 1 385 ? 35.831 22.281 1.263 1.00 24.45 385 VAL A C 1
ATOM 2978 O O . VAL A 1 385 ? 36.317 21.212 0.901 1.00 24.45 385 VAL A O 1
ATOM 2981 N N . THR A 1 386 ? 36.551 23.401 1.314 1.00 25.17 386 THR A N 1
ATOM 2982 C CA . THR A 1 386 ? 37.909 23.535 0.760 1.00 25.17 386 THR A CA 1
ATOM 2983 C C . THR A 1 386 ? 38.928 24.070 1.771 1.00 25.17 386 THR A C 1
ATOM 2985 O O . THR A 1 386 ? 38.581 24.935 2.569 1.00 25.17 386 THR A O 1
ATOM 2988 N N . VAL A 1 387 ? 40.202 23.699 1.551 1.00 22.73 387 VAL A N 1
ATOM 2989 C CA . VAL A 1 387 ? 41.464 24.293 2.070 1.00 22.73 387 VAL A CA 1
ATOM 2990 C C . VAL A 1 387 ? 41.980 23.781 3.442 1.00 22.73 387 VAL A C 1
ATOM 2992 O O . VAL A 1 387 ? 41.277 23.888 4.435 1.00 22.73 387 VAL A O 1
ATOM 2995 N N . SER A 1 388 ? 43.243 23.289 3.442 1.00 24.45 388 SER A N 1
ATOM 2996 C CA . SER A 1 388 ? 44.257 23.169 4.542 1.00 24.45 388 SER A CA 1
ATOM 2997 C C . SER A 1 388 ? 43.832 22.578 5.911 1.00 24.45 388 SER A C 1
ATOM 2999 O O . SER A 1 388 ? 42.953 23.125 6.558 1.00 24.45 388 SER A O 1
ATOM 3001 N N . ASP A 1 389 ? 44.446 21.559 6.528 1.00 23.98 389 ASP A N 1
ATOM 3002 C CA . ASP A 1 389 ? 45.832 21.062 6.495 1.00 23.98 389 ASP A CA 1
ATOM 3003 C C . ASP A 1 389 ? 45.919 19.661 7.142 1.00 23.98 389 ASP A C 1
ATOM 3005 O O . ASP A 1 389 ? 45.497 19.486 8.284 1.00 23.98 389 ASP A O 1
ATOM 3009 N N . ALA A 1 390 ? 46.515 18.674 6.456 1.00 22.95 390 ALA A N 1
ATOM 3010 C CA . ALA A 1 390 ? 46.851 17.358 7.035 1.00 22.95 390 ALA A CA 1
ATOM 3011 C C . ALA A 1 390 ? 47.914 16.586 6.215 1.00 22.95 390 ALA A C 1
ATOM 3013 O O . ALA A 1 390 ? 47.776 15.392 5.944 1.00 22.95 390 ALA A O 1
ATOM 3014 N N . ALA A 1 391 ? 48.983 17.254 5.772 1.00 24.81 391 ALA A N 1
ATOM 3015 C CA . ALA A 1 391 ? 50.111 16.555 5.152 1.00 24.81 391 ALA A CA 1
ATOM 3016 C C . ALA A 1 391 ? 50.927 15.762 6.200 1.00 24.81 391 ALA A C 1
ATOM 3018 O O . ALA A 1 391 ? 51.084 16.219 7.329 1.00 24.81 391 ALA A O 1
ATOM 3019 N N . SER A 1 392 ? 51.553 14.652 5.778 1.00 24.92 392 SER A N 1
ATOM 3020 C CA . SER A 1 392 ? 52.541 13.843 6.542 1.00 24.92 392 SER A CA 1
ATOM 3021 C C . SER A 1 392 ? 52.023 12.711 7.459 1.00 24.92 392 SER A C 1
ATOM 3023 O O . SER A 1 392 ? 52.379 12.657 8.632 1.00 24.92 392 SER A O 1
ATOM 3025 N N . ALA A 1 393 ? 51.284 11.729 6.916 1.00 23.89 393 ALA A N 1
ATOM 3026 C CA . ALA A 1 393 ? 51.091 10.418 7.581 1.00 23.89 393 ALA A CA 1
ATOM 3027 C C . ALA A 1 393 ? 51.004 9.178 6.645 1.00 23.89 393 ALA A C 1
ATOM 3029 O O . ALA A 1 393 ? 50.807 8.056 7.111 1.00 23.89 393 ALA A O 1
ATOM 3030 N N . SER A 1 394 ? 51.170 9.334 5.326 1.00 31.92 394 SER A N 1
ATOM 3031 C CA . SER A 1 394 ? 50.960 8.247 4.350 1.00 31.92 394 SER A CA 1
ATOM 3032 C C . SER A 1 394 ? 52.195 7.350 4.156 1.00 31.92 394 SER A C 1
ATOM 3034 O O . SER A 1 394 ? 52.875 7.444 3.135 1.00 31.92 394 SER A O 1
ATOM 3036 N N . ALA A 1 395 ? 52.478 6.471 5.124 1.00 24.72 395 ALA A N 1
ATOM 3037 C CA . ALA A 1 395 ? 53.494 5.412 4.976 1.00 24.72 395 ALA A CA 1
ATOM 3038 C C . ALA A 1 395 ? 53.270 4.137 5.823 1.00 24.72 395 ALA A C 1
ATOM 3040 O O . ALA A 1 395 ? 53.864 3.109 5.515 1.00 24.72 395 ALA A O 1
ATOM 3041 N N . ALA A 1 396 ? 52.443 4.181 6.879 1.00 25.38 396 ALA A N 1
ATOM 3042 C CA . ALA A 1 396 ? 52.364 3.110 7.889 1.00 25.38 396 ALA A CA 1
ATOM 3043 C C . ALA A 1 396 ? 50.962 2.485 8.084 1.00 25.38 396 ALA A C 1
ATOM 3045 O O . ALA A 1 396 ? 50.770 1.692 8.999 1.00 25.38 396 ALA A O 1
ATOM 3046 N N . ALA A 1 397 ? 49.972 2.838 7.256 1.00 27.52 397 ALA A N 1
ATOM 3047 C CA . ALA A 1 397 ? 48.575 2.431 7.465 1.00 27.52 397 ALA A CA 1
ATOM 3048 C C . ALA A 1 397 ? 48.251 0.981 7.033 1.00 27.52 397 ALA A C 1
ATOM 3050 O O . ALA A 1 397 ? 47.360 0.358 7.603 1.00 27.52 397 ALA A O 1
ATOM 3051 N N . LEU A 1 398 ? 49.004 0.412 6.081 1.00 31.50 398 LEU A N 1
ATOM 3052 C CA . LEU A 1 398 ? 48.700 -0.871 5.413 1.00 31.50 398 LEU A CA 1
ATOM 3053 C C . LEU A 1 398 ? 48.942 -2.142 6.261 1.00 31.50 398 LEU A C 1
ATOM 3055 O O . LEU A 1 398 ? 49.080 -3.237 5.721 1.00 31.50 398 LEU A O 1
ATOM 3059 N N . SER A 1 399 ? 48.989 -2.019 7.588 1.00 27.80 399 SER A N 1
ATOM 3060 C CA . SER A 1 399 ? 49.018 -3.156 8.520 1.00 27.80 399 SER A CA 1
ATOM 3061 C C . SER A 1 399 ? 48.116 -2.971 9.750 1.00 27.80 399 SER A C 1
ATOM 3063 O O . SER A 1 399 ? 48.269 -3.706 10.724 1.00 27.80 399 SER A O 1
ATOM 3065 N N . ALA A 1 400 ? 47.205 -1.987 9.737 1.00 28.64 400 ALA A N 1
ATOM 3066 C CA . ALA A 1 400 ? 46.320 -1.672 10.867 1.00 28.64 400 ALA A CA 1
ATOM 3067 C C . ALA A 1 400 ? 44.839 -2.064 10.647 1.00 28.64 400 ALA A C 1
ATOM 3069 O O . ALA A 1 400 ? 44.132 -2.317 11.624 1.00 28.64 400 ALA A O 1
ATOM 3070 N N . ASP A 1 401 ? 44.375 -2.173 9.396 1.00 33.66 401 ASP A N 1
ATOM 3071 C CA . ASP A 1 401 ? 42.944 -2.336 9.055 1.00 33.66 401 ASP A CA 1
ATOM 3072 C C . ASP A 1 401 ? 42.283 -3.630 9.572 1.00 33.66 401 ASP A C 1
ATOM 3074 O O . ASP A 1 401 ? 41.067 -3.684 9.768 1.00 33.66 401 ASP A O 1
ATOM 3078 N N . ALA A 1 402 ? 43.066 -4.674 9.854 1.00 31.95 402 ALA A N 1
ATOM 3079 C CA . ALA A 1 402 ? 42.553 -5.918 10.436 1.00 31.95 402 ALA A CA 1
ATOM 3080 C C . ALA A 1 402 ? 42.203 -5.796 11.937 1.00 31.95 402 ALA A C 1
ATOM 3082 O O . ALA A 1 402 ? 41.492 -6.641 12.475 1.00 31.95 402 ALA A O 1
ATOM 3083 N N . ALA A 1 403 ? 42.704 -4.764 12.627 1.00 30.14 403 ALA A N 1
ATOM 3084 C CA . ALA A 1 403 ? 42.447 -4.541 14.053 1.00 30.14 403 ALA A CA 1
ATOM 3085 C C . ALA A 1 403 ? 41.286 -3.562 14.305 1.00 30.14 403 ALA A C 1
ATOM 3087 O O . ALA A 1 403 ? 40.609 -3.663 15.329 1.00 30.14 403 ALA A O 1
ATOM 3088 N N . SER A 1 404 ? 41.034 -2.631 13.378 1.00 43.50 404 SER A N 1
ATOM 3089 C CA . SER A 1 404 ? 39.903 -1.695 13.440 1.00 43.50 404 SER A CA 1
ATOM 3090 C C . SER A 1 404 ? 38.574 -2.371 13.090 1.00 43.50 404 SER A C 1
ATOM 3092 O O . SER A 1 404 ? 37.587 -2.168 13.798 1.00 43.50 404 SER A O 1
ATOM 3094 N N . THR A 1 405 ? 38.558 -3.219 12.056 1.00 45.91 405 THR A N 1
ATOM 3095 C CA . THR A 1 405 ? 37.381 -4.009 11.649 1.00 45.91 405 THR A CA 1
ATOM 3096 C C . THR A 1 405 ? 36.911 -4.938 12.764 1.00 45.91 405 THR A C 1
ATOM 3098 O O . THR A 1 405 ? 35.789 -4.785 13.233 1.00 45.91 405 THR A O 1
ATOM 3101 N N . ALA A 1 406 ? 37.792 -5.786 13.305 1.00 43.38 406 ALA A N 1
ATOM 3102 C CA . ALA A 1 406 ? 37.447 -6.730 14.374 1.00 43.38 406 ALA A CA 1
ATOM 3103 C C . ALA A 1 406 ? 36.832 -6.069 15.631 1.00 43.38 406 ALA A C 1
ATOM 3105 O O . ALA A 1 406 ? 35.961 -6.654 16.276 1.00 43.38 406 ALA A O 1
ATOM 3106 N N . ALA A 1 407 ? 37.248 -4.844 15.976 1.00 45.53 407 ALA A N 1
ATOM 3107 C CA . ALA A 1 407 ? 36.653 -4.078 17.074 1.00 45.53 407 ALA A CA 1
ATOM 3108 C C . ALA A 1 407 ? 35.261 -3.513 16.718 1.00 45.53 407 ALA A C 1
ATOM 3110 O O . ALA A 1 407 ? 34.357 -3.527 17.559 1.00 45.53 407 ALA A O 1
ATOM 3111 N N . GLY A 1 408 ? 35.075 -3.053 15.476 1.00 53.47 408 GLY A N 1
ATOM 3112 C CA . GLY A 1 408 ? 33.778 -2.625 14.946 1.00 53.47 408 GLY A CA 1
ATOM 3113 C C . GLY A 1 408 ? 32.776 -3.777 14.859 1.00 53.47 408 GLY A C 1
ATOM 3114 O O . GLY A 1 408 ? 31.659 -3.653 15.358 1.00 53.47 408 GLY A O 1
ATOM 3115 N N . ASP A 1 409 ? 33.194 -4.921 14.320 1.00 53.03 409 ASP A N 1
ATOM 3116 C CA . ASP A 1 409 ? 32.368 -6.122 14.160 1.00 53.03 409 ASP A CA 1
ATOM 3117 C C . ASP A 1 409 ? 31.954 -6.722 15.510 1.00 53.03 409 ASP A C 1
ATOM 3119 O O . ASP A 1 409 ? 30.810 -7.146 15.683 1.00 53.03 409 ASP A O 1
ATOM 3123 N N . ALA A 1 410 ? 32.839 -6.691 16.514 1.00 58.47 410 ALA A N 1
ATOM 3124 C CA . ALA A 1 410 ? 32.498 -7.086 17.879 1.00 58.47 410 ALA A CA 1
ATOM 3125 C C . ALA A 1 410 ? 31.435 -6.160 18.503 1.00 58.47 410 ALA A C 1
ATOM 3127 O O . ALA A 1 410 ? 30.489 -6.645 19.128 1.00 58.47 410 ALA A O 1
ATOM 3128 N N . ALA A 1 411 ? 31.545 -4.841 18.303 1.00 57.31 411 ALA A N 1
ATOM 3129 C CA . ALA A 1 411 ? 30.548 -3.877 18.772 1.00 57.31 411 ALA A CA 1
ATOM 3130 C C . ALA A 1 411 ? 29.206 -4.016 18.025 1.00 57.31 411 ALA A C 1
ATOM 3132 O O . ALA A 1 411 ? 28.145 -3.959 18.649 1.00 57.31 411 ALA A O 1
ATOM 3133 N N . LEU A 1 412 ? 29.248 -4.261 16.712 1.00 59.50 412 LEU A N 1
ATOM 3134 C CA . LEU A 1 412 ? 28.084 -4.534 15.866 1.00 59.50 412 LEU A CA 1
ATOM 3135 C C . LEU A 1 412 ? 27.367 -5.821 16.275 1.00 59.50 412 LEU A C 1
ATOM 3137 O O . LEU A 1 412 ? 26.144 -5.821 16.419 1.00 59.50 412 LEU A O 1
ATOM 3141 N N . SER A 1 413 ? 28.116 -6.899 16.512 1.00 63.25 413 SER A N 1
ATOM 3142 C CA . SER A 1 413 ? 27.594 -8.179 16.998 1.00 63.25 413 SER A CA 1
ATOM 3143 C C . SER A 1 413 ? 26.949 -8.031 18.378 1.00 63.25 413 SER A C 1
ATOM 3145 O O . SER A 1 413 ? 25.821 -8.480 18.577 1.00 63.25 413 SER A O 1
ATOM 3147 N N . LEU A 1 414 ? 27.598 -7.317 19.305 1.00 63.47 414 LEU A N 1
ATOM 3148 C CA . LEU A 1 414 ? 27.049 -7.053 20.637 1.00 63.47 414 LEU A CA 1
ATOM 3149 C C . LEU A 1 414 ? 25.763 -6.213 20.578 1.00 63.47 414 LEU A C 1
ATOM 3151 O O . LEU A 1 414 ? 24.788 -6.551 21.245 1.00 63.47 414 LEU A O 1
ATOM 3155 N N . TRP A 1 415 ? 25.722 -5.157 19.757 1.00 66.00 415 TRP A N 1
ATOM 3156 C CA . TRP A 1 415 ? 24.513 -4.349 19.553 1.00 66.00 415 TRP A CA 1
ATOM 3157 C C . TRP A 1 415 ? 23.369 -5.190 18.965 1.00 66.00 415 TRP A C 1
ATOM 3159 O O . TRP A 1 415 ? 22.254 -5.184 19.484 1.00 66.00 415 TRP A O 1
ATOM 3169 N N . SER A 1 416 ? 23.673 -5.981 17.934 1.00 66.50 416 SER A N 1
ATOM 3170 C CA . SER A 1 416 ? 22.734 -6.896 17.271 1.00 66.50 416 SER A CA 1
ATOM 3171 C C . SER A 1 416 ? 22.125 -7.898 18.262 1.00 66.50 416 SER A C 1
ATOM 3173 O O . SER A 1 416 ? 20.905 -8.050 18.330 1.00 66.50 416 SER A O 1
ATOM 3175 N N . GLN A 1 417 ? 22.962 -8.514 19.105 1.00 72.38 417 GLN A N 1
ATOM 3176 C CA . GLN A 1 417 ? 22.536 -9.447 20.155 1.00 72.38 417 GLN A CA 1
ATOM 3177 C C . GLN A 1 417 ? 21.687 -8.774 21.244 1.00 72.38 417 GLN A C 1
ATOM 3179 O O . GLN A 1 417 ? 20.664 -9.330 21.638 1.00 72.38 417 GLN A O 1
ATOM 3184 N N . LEU A 1 418 ? 22.073 -7.580 21.712 1.00 67.69 418 LEU A N 1
ATOM 3185 C CA . LEU A 1 418 ? 21.347 -6.845 22.758 1.00 67.69 418 LEU A CA 1
ATOM 3186 C C . LEU A 1 418 ? 19.947 -6.393 22.320 1.00 67.69 418 LEU A C 1
ATOM 3188 O O . LEU A 1 418 ? 19.047 -6.314 23.155 1.00 67.69 418 LEU A O 1
ATOM 3192 N N . HIS A 1 419 ? 19.760 -6.102 21.031 1.00 65.25 419 HIS A N 1
ATOM 3193 C CA . HIS A 1 419 ? 18.485 -5.626 20.486 1.00 65.25 419 HIS A CA 1
ATOM 3194 C C . HIS A 1 419 ? 17.664 -6.708 19.762 1.00 65.25 419 HIS A C 1
ATOM 3196 O O . HIS A 1 419 ? 16.534 -6.434 19.359 1.00 65.25 419 HIS A O 1
ATOM 3202 N N . GLY A 1 420 ? 18.190 -7.929 19.603 1.00 66.44 420 GLY A N 1
ATOM 3203 C CA . GLY A 1 420 ? 17.533 -9.006 18.848 1.00 66.44 420 GLY A CA 1
ATOM 3204 C C . GLY A 1 420 ? 17.444 -8.732 17.340 1.00 66.44 420 GLY A C 1
ATOM 3205 O O . GLY A 1 420 ? 16.560 -9.253 16.664 1.00 66.44 420 GLY A O 1
ATOM 3206 N N . VAL A 1 421 ? 18.334 -7.883 16.822 1.00 67.62 421 VAL A N 1
ATOM 3207 C CA . VAL A 1 421 ? 18.341 -7.390 15.439 1.00 67.62 421 VAL A CA 1
ATOM 3208 C C . VAL A 1 421 ? 19.404 -8.152 14.644 1.00 67.62 421 VAL A C 1
ATOM 3210 O O . VAL A 1 421 ? 20.520 -8.286 15.142 1.00 67.62 421 VAL A O 1
ATOM 3213 N N . PRO A 1 422 ? 19.133 -8.644 13.420 1.00 66.44 422 PRO A N 1
ATOM 3214 C CA . PRO A 1 422 ? 20.193 -9.175 12.571 1.00 66.44 422 PRO A CA 1
ATOM 3215 C C . PRO A 1 422 ? 21.175 -8.057 12.206 1.00 66.44 422 PRO A C 1
ATOM 3217 O O . PRO A 1 422 ? 20.763 -6.968 11.806 1.00 66.44 422 PRO A O 1
ATOM 3220 N N . ALA A 1 423 ? 22.476 -8.335 12.304 1.00 68.88 423 ALA A N 1
ATOM 3221 C CA . ALA A 1 423 ? 23.504 -7.412 11.835 1.00 68.88 423 ALA A CA 1
ATOM 3222 C C . ALA A 1 423 ? 23.271 -7.055 10.355 1.00 68.88 423 ALA A C 1
ATOM 3224 O O . ALA A 1 423 ? 22.797 -7.892 9.582 1.00 68.88 423 ALA A O 1
ATOM 3225 N N . MET A 1 424 ? 23.632 -5.832 9.951 1.00 68.69 424 MET A N 1
ATOM 3226 C CA . MET A 1 424 ? 23.353 -5.316 8.603 1.00 68.69 424 MET A CA 1
ATOM 3227 C C . MET A 1 424 ? 23.746 -6.282 7.460 1.00 68.69 424 MET A C 1
ATOM 3229 O O . MET A 1 424 ? 22.890 -6.506 6.602 1.00 68.69 424 MET A O 1
ATOM 3233 N N . PRO A 1 425 ? 24.919 -6.958 7.473 1.00 68.50 425 PRO A N 1
ATOM 3234 C CA . PRO A 1 425 ? 25.276 -7.909 6.416 1.00 68.50 425 PRO A CA 1
ATOM 3235 C C . PRO A 1 425 ? 24.312 -9.100 6.316 1.00 68.50 425 PRO A C 1
ATOM 3237 O O . PRO A 1 425 ? 24.002 -9.557 5.220 1.00 68.50 425 PRO A O 1
ATOM 3240 N N . ALA A 1 426 ? 23.784 -9.585 7.447 1.00 69.62 426 ALA A N 1
ATOM 3241 C CA . ALA A 1 426 ? 22.814 -10.679 7.471 1.00 69.62 426 ALA A CA 1
ATOM 3242 C C . ALA A 1 426 ? 21.444 -10.232 6.934 1.00 69.62 426 ALA A C 1
ATOM 3244 O O . ALA A 1 426 ? 20.801 -10.977 6.201 1.00 69.62 426 ALA A O 1
ATOM 3245 N N . ALA A 1 427 ? 21.020 -8.997 7.223 1.00 70.25 427 ALA A N 1
ATOM 3246 C CA . ALA A 1 427 ? 19.810 -8.432 6.629 1.00 70.25 427 ALA A CA 1
ATOM 3247 C C . ALA A 1 427 ? 19.964 -8.208 5.112 1.00 70.25 427 ALA A C 1
ATOM 3249 O O . ALA A 1 427 ? 19.048 -8.513 4.350 1.00 70.25 427 ALA A O 1
ATOM 3250 N N . LEU A 1 428 ? 21.129 -7.744 4.648 1.00 71.50 428 LEU A N 1
ATOM 3251 C CA . LEU A 1 428 ? 21.427 -7.635 3.216 1.00 71.50 428 LEU A CA 1
ATOM 3252 C C . LEU A 1 428 ? 21.510 -9.015 2.539 1.00 71.50 428 LEU A C 1
ATOM 3254 O O . LEU A 1 428 ? 21.038 -9.169 1.415 1.00 71.50 428 LEU A O 1
ATOM 3258 N N . GLN A 1 429 ? 21.996 -10.047 3.232 1.00 72.62 429 GLN A N 1
ATOM 3259 C CA . GLN A 1 429 ? 21.952 -11.429 2.748 1.00 72.62 429 GLN A CA 1
ATOM 3260 C C . GLN A 1 429 ? 20.514 -11.973 2.644 1.00 72.62 429 GLN A C 1
ATOM 3262 O O . GLN A 1 429 ? 20.180 -12.601 1.639 1.00 72.62 429 GLN A O 1
ATOM 3267 N N . SER A 1 430 ? 19.627 -11.674 3.601 1.00 73.69 430 SER A N 1
ATOM 3268 C CA . SER A 1 430 ? 18.192 -11.976 3.464 1.00 73.69 430 SER A CA 1
ATOM 3269 C C . SER A 1 430 ? 17.562 -11.226 2.279 1.00 73.69 430 SER A C 1
ATOM 3271 O O . SER A 1 430 ? 16.712 -11.774 1.575 1.00 73.69 430 SER A O 1
ATOM 3273 N N . MET A 1 431 ? 17.998 -9.989 2.011 1.00 74.94 431 MET A N 1
ATOM 3274 C CA . MET A 1 431 ? 17.540 -9.191 0.865 1.00 74.94 431 MET A CA 1
ATOM 3275 C C . MET A 1 431 ? 17.980 -9.840 -0.457 1.00 74.94 431 MET A C 1
ATOM 3277 O O . MET A 1 431 ? 17.165 -10.025 -1.361 1.00 74.94 431 MET A O 1
ATOM 3281 N N . ALA A 1 432 ? 19.240 -10.275 -0.542 1.00 73.06 432 ALA A N 1
ATOM 3282 C CA . ALA A 1 432 ? 19.788 -11.039 -1.662 1.00 73.06 432 ALA A CA 1
ATOM 3283 C C . ALA A 1 432 ? 18.983 -12.317 -1.949 1.00 73.06 432 ALA A C 1
ATOM 3285 O O . ALA A 1 432 ? 18.627 -12.593 -3.098 1.00 73.06 432 ALA A O 1
ATOM 3286 N N . GLN A 1 433 ? 18.654 -13.079 -0.901 1.00 74.56 433 GLN A N 1
ATOM 3287 C CA . GLN A 1 433 ? 17.850 -14.301 -0.989 1.00 74.56 433 GLN A CA 1
ATOM 3288 C C . GLN A 1 433 ? 16.443 -14.019 -1.528 1.00 74.56 433 GLN A C 1
ATOM 3290 O O . GLN A 1 433 ? 15.981 -14.715 -2.434 1.00 74.56 433 GLN A O 1
ATOM 3295 N N . TYR A 1 434 ? 15.787 -12.971 -1.026 1.00 74.06 434 TYR A N 1
ATOM 3296 C CA . TYR A 1 434 ? 14.445 -12.570 -1.450 1.00 74.06 434 TYR A CA 1
ATOM 3297 C C . TYR A 1 434 ? 14.385 -12.221 -2.947 1.00 74.06 434 TYR A C 1
ATOM 3299 O O . TYR A 1 434 ? 13.535 -12.726 -3.686 1.00 74.06 434 TYR A O 1
ATOM 3307 N N . PHE A 1 435 ? 15.328 -11.406 -3.427 1.00 73.50 435 PHE A N 1
ATOM 3308 C CA . PHE A 1 435 ? 15.377 -11.027 -4.840 1.00 73.50 435 PHE A CA 1
ATOM 3309 C C . PHE A 1 435 ? 15.952 -12.118 -5.753 1.00 73.50 435 PHE A C 1
ATOM 3311 O O . PHE A 1 435 ? 15.610 -12.147 -6.930 1.00 73.50 435 PHE A O 1
ATOM 3318 N N . THR A 1 436 ? 16.731 -13.073 -5.232 1.00 70.19 436 THR A N 1
ATOM 3319 C CA . THR A 1 436 ? 17.088 -14.294 -5.982 1.00 70.19 436 THR A CA 1
ATOM 3320 C C . THR A 1 436 ? 15.844 -15.105 -6.353 1.00 70.19 436 THR A C 1
ATOM 3322 O O . THR A 1 436 ? 15.776 -15.674 -7.440 1.00 70.19 436 THR A O 1
ATOM 3325 N N . GLN A 1 437 ? 14.835 -15.125 -5.476 1.00 67.69 437 GLN A N 1
ATOM 3326 C CA . GLN A 1 437 ? 13.556 -15.797 -5.729 1.00 67.69 437 GLN A CA 1
ATOM 3327 C C . GLN A 1 437 ? 12.649 -14.997 -6.680 1.00 67.69 437 GLN A C 1
ATOM 3329 O O . GLN A 1 437 ? 11.866 -15.593 -7.416 1.00 67.69 437 GLN A O 1
ATOM 3334 N N . ASN A 1 438 ? 12.757 -13.661 -6.694 1.00 68.31 438 ASN A N 1
ATOM 3335 C CA . ASN A 1 438 ? 11.915 -12.782 -7.514 1.00 68.31 438 ASN A CA 1
ATOM 3336 C C . ASN A 1 438 ? 12.729 -11.665 -8.222 1.00 68.31 438 ASN A C 1
ATOM 3338 O O . ASN A 1 438 ? 12.520 -10.483 -7.939 1.00 68.31 438 ASN A O 1
ATOM 3342 N N . PRO A 1 439 ? 13.627 -11.983 -9.179 1.00 63.84 439 PRO A N 1
ATOM 3343 C CA . PRO A 1 439 ? 14.566 -11.006 -9.762 1.00 63.84 439 PRO A CA 1
ATOM 3344 C C . PRO A 1 439 ? 13.910 -9.904 -10.616 1.00 63.84 439 PRO A C 1
ATOM 3346 O O . PRO A 1 439 ? 14.555 -8.909 -10.945 1.00 63.84 439 PRO A O 1
ATOM 3349 N N . PHE A 1 440 ? 12.623 -10.065 -10.945 1.00 66.81 440 PHE A N 1
ATOM 3350 C CA . PHE A 1 440 ? 11.794 -9.105 -11.685 1.00 66.81 440 PHE A CA 1
ATOM 3351 C C . PHE A 1 440 ? 10.703 -8.437 -10.822 1.00 66.81 440 PHE A C 1
ATOM 3353 O O . PHE A 1 440 ? 9.887 -7.690 -11.360 1.00 66.81 440 PHE A O 1
ATOM 3360 N N . ALA A 1 441 ? 10.653 -8.708 -9.507 1.00 62.31 441 ALA A N 1
ATOM 3361 C CA . ALA A 1 441 ? 9.673 -8.101 -8.592 1.00 62.31 441 ALA A CA 1
ATOM 3362 C C . ALA A 1 441 ? 9.751 -6.571 -8.563 1.00 62.31 441 ALA A C 1
ATOM 3364 O O . ALA A 1 441 ? 8.764 -5.881 -8.302 1.00 62.31 441 ALA A O 1
ATOM 3365 N N . ASP A 1 442 ? 10.948 -6.053 -8.816 1.00 64.44 442 ASP A N 1
ATOM 3366 C CA . ASP A 1 442 ? 11.245 -4.640 -8.829 1.00 64.44 442 ASP A CA 1
ATOM 3367 C C . ASP A 1 442 ? 12.046 -4.270 -10.071 1.00 64.44 442 ASP A C 1
ATOM 3369 O O . ASP A 1 442 ? 12.749 -5.093 -10.656 1.00 64.44 442 ASP A O 1
ATOM 3373 N N . LEU A 1 443 ? 11.957 -3.000 -10.454 1.00 56.91 443 LEU A N 1
ATOM 3374 C CA . LEU A 1 443 ? 12.822 -2.444 -11.489 1.00 56.91 443 LEU A CA 1
ATOM 3375 C C . LEU A 1 443 ? 14.172 -2.006 -10.890 1.00 56.91 443 LEU A C 1
ATOM 3377 O O . LEU A 1 443 ? 15.167 -1.994 -11.609 1.00 56.91 443 LEU A O 1
ATOM 3381 N N . TYR A 1 444 ? 14.191 -1.645 -9.594 1.00 61.00 444 TYR A N 1
ATOM 3382 C CA . TYR A 1 444 ? 15.335 -1.045 -8.891 1.00 61.00 444 TYR A CA 1
ATOM 3383 C C . TYR A 1 444 ? 15.262 -1.331 -7.361 1.00 61.00 444 TYR A C 1
ATOM 3385 O O . TYR A 1 444 ? 14.817 -0.445 -6.617 1.00 61.00 444 TYR A O 1
ATOM 3393 N N . PRO A 1 445 ? 15.624 -2.535 -6.845 1.00 56.81 445 PRO A N 1
ATOM 3394 C CA . PRO A 1 445 ? 17.035 -2.790 -6.478 1.00 56.81 445 PRO A CA 1
ATOM 3395 C C . PRO A 1 445 ? 17.430 -4.289 -6.342 1.00 56.81 445 PRO A C 1
ATOM 3397 O O . PRO A 1 445 ? 16.581 -5.169 -6.403 1.00 56.81 445 PRO A O 1
ATOM 3400 N N . VAL A 1 446 ? 18.708 -4.572 -6.053 1.00 50.56 446 VAL A N 1
ATOM 3401 C CA . VAL A 1 446 ? 19.157 -5.547 -5.022 1.00 50.56 446 VAL A CA 1
ATOM 3402 C C . VAL A 1 446 ? 20.475 -4.994 -4.443 1.00 50.56 446 VAL A C 1
ATOM 3404 O O . VAL A 1 446 ? 21.119 -4.180 -5.108 1.00 50.56 446 VAL A O 1
ATOM 3407 N N . VAL A 1 447 ? 20.881 -5.382 -3.228 1.00 54.62 447 VAL A N 1
ATOM 3408 C CA . VAL A 1 447 ? 22.057 -4.830 -2.518 1.00 54.62 447 VAL A CA 1
ATOM 3409 C C . VAL A 1 447 ? 23.004 -5.935 -2.032 1.00 54.62 447 VAL A C 1
ATOM 3411 O O . VAL A 1 447 ? 22.542 -6.940 -1.507 1.00 54.62 447 VAL A O 1
ATOM 3414 N N . MET A 1 448 ? 24.319 -5.730 -2.198 1.00 50.44 448 MET A N 1
ATOM 3415 C CA . MET A 1 448 ? 25.389 -6.596 -1.669 1.00 50.44 448 MET A CA 1
ATOM 3416 C C . MET A 1 448 ? 26.150 -5.907 -0.544 1.00 50.44 448 MET A C 1
ATOM 3418 O O . MET A 1 448 ? 26.247 -4.681 -0.533 1.00 50.44 448 MET A O 1
ATOM 3422 N N . GLU A 1 449 ? 26.861 -6.703 0.249 1.00 49.53 449 GLU A N 1
ATOM 3423 C CA . GLU A 1 449 ? 28.112 -6.276 0.877 1.00 49.53 449 GLU A CA 1
ATOM 3424 C C . GLU A 1 449 ? 29.266 -7.140 0.318 1.00 49.53 449 GLU A C 1
ATOM 3426 O O . GLU A 1 449 ? 29.112 -8.348 0.152 1.00 49.53 449 GLU A O 1
ATOM 3431 N N . HIS A 1 450 ? 30.390 -6.499 -0.029 1.00 47.34 450 HIS A N 1
ATOM 3432 C CA . HIS A 1 450 ? 31.641 -7.086 -0.560 1.00 47.34 450 HIS A CA 1
ATOM 3433 C C . HIS A 1 450 ? 31.566 -7.901 -1.879 1.00 47.34 450 HIS A C 1
ATOM 3435 O O . HIS A 1 450 ? 31.650 -9.127 -1.883 1.00 47.34 450 HIS A O 1
ATOM 3441 N N . ALA A 1 451 ? 31.541 -7.209 -3.027 1.00 49.97 451 ALA A N 1
ATOM 3442 C CA . ALA A 1 451 ? 31.762 -7.802 -4.357 1.00 49.97 451 ALA A CA 1
ATOM 3443 C C . ALA A 1 451 ? 33.179 -7.514 -4.898 1.00 49.97 451 ALA A C 1
ATOM 3445 O O . ALA A 1 451 ? 33.695 -6.416 -4.700 1.00 49.97 451 ALA A O 1
ATOM 3446 N N . ASN A 1 452 ? 33.787 -8.469 -5.614 1.00 44.72 452 ASN A N 1
ATOM 3447 C CA . ASN A 1 452 ? 35.048 -8.297 -6.355 1.00 44.72 452 ASN A CA 1
ATOM 3448 C C . ASN A 1 452 ? 35.150 -9.312 -7.514 1.00 44.72 452 ASN A C 1
ATOM 3450 O O . ASN A 1 452 ? 34.564 -10.389 -7.437 1.00 44.72 452 ASN A O 1
ATOM 3454 N N . PHE A 1 453 ? 35.898 -8.980 -8.574 1.00 47.19 453 PHE A N 1
ATOM 3455 C CA . PHE A 1 453 ? 35.988 -9.768 -9.819 1.00 47.19 453 PHE A CA 1
ATOM 3456 C C . PHE A 1 453 ? 37.446 -10.161 -10.148 1.00 47.19 453 PHE A C 1
ATOM 3458 O O . PHE A 1 453 ? 38.355 -9.352 -9.971 1.00 47.19 453 PHE A O 1
ATOM 3465 N N . ALA A 1 454 ? 37.672 -11.392 -10.632 1.00 40.66 454 ALA A N 1
ATOM 3466 C CA . ALA A 1 454 ? 39.001 -11.944 -10.959 1.00 40.66 454 ALA A CA 1
ATOM 3467 C C . ALA A 1 454 ? 39.440 -11.661 -12.415 1.00 40.66 454 ALA A C 1
ATOM 3469 O O . ALA A 1 454 ? 38.599 -11.366 -13.263 1.00 40.66 454 ALA A O 1
ATOM 3470 N N . GLN A 1 455 ? 40.743 -11.753 -12.730 1.00 44.56 455 GLN A N 1
ATOM 3471 C CA . GLN A 1 455 ? 41.409 -10.979 -13.803 1.00 44.56 455 GLN A CA 1
ATOM 3472 C C . GLN A 1 455 ? 42.120 -11.801 -14.915 1.00 44.56 455 GLN A C 1
ATOM 3474 O O . GLN A 1 455 ? 42.932 -12.673 -14.646 1.00 44.56 455 GLN A O 1
ATOM 3479 N N . GLN A 1 456 ? 41.865 -11.439 -16.188 1.00 37.91 456 GLN A N 1
ATOM 3480 C CA . GLN A 1 456 ? 42.352 -12.121 -17.412 1.00 37.91 456 GLN A CA 1
ATOM 3481 C C . GLN A 1 456 ? 43.218 -11.049 -18.434 1.00 37.91 456 GLN A C 1
ATOM 3483 O O . GLN A 1 456 ? 42.896 -10.084 -20.131 1.00 37.91 456 GLN A O 1
ATOM 3488 N N . GLY A 1 457 ? 44.276 -11.205 -17.473 1.00 38.84 457 GLY A N 1
ATOM 3489 C CA . GLY A 1 457 ? 45.758 -10.996 -17.345 1.00 38.84 457 GLY A CA 1
ATOM 3490 C C . GLY A 1 457 ? 46.489 -11.909 -16.348 1.00 38.84 457 GLY A C 1
ATOM 3491 O O . GLY A 1 457 ? 45.955 -12.176 -15.289 1.00 38.84 457 GLY A O 1
ATOM 3492 N N . ALA A 1 458 ? 47.720 -12.384 -16.605 1.00 53.28 458 ALA A N 1
ATOM 3493 C CA . ALA A 1 458 ? 48.644 -12.086 -17.716 1.00 53.28 458 ALA A CA 1
ATOM 3494 C C . ALA A 1 458 ? 49.157 -13.360 -18.463 1.00 53.28 458 ALA A C 1
ATOM 3496 O O . ALA A 1 458 ? 50.206 -13.892 -18.119 1.00 53.28 458 ALA A O 1
ATOM 3497 N N . THR A 1 459 ? 48.525 -13.875 -19.534 1.00 48.38 459 THR A N 1
ATOM 3498 C CA . THR A 1 459 ? 47.261 -13.424 -20.144 1.00 48.38 459 THR A CA 1
ATOM 3499 C C . THR A 1 459 ? 46.015 -14.053 -19.500 1.00 48.38 459 THR A C 1
ATOM 3501 O O . THR A 1 459 ? 45.847 -13.809 -18.322 1.00 48.38 459 THR A O 1
ATOM 3504 N N . TYR A 1 460 ? 45.080 -14.707 -20.192 1.00 47.59 460 TYR A N 1
ATOM 3505 C CA . TYR A 1 460 ? 43.666 -14.721 -19.751 1.00 47.59 460 TYR A CA 1
ATOM 3506 C C . TYR A 1 460 ? 43.067 -16.182 -19.660 1.00 47.59 460 TYR A C 1
ATOM 3508 O O . TYR A 1 460 ? 42.607 -16.633 -20.704 1.00 47.59 460 TYR A O 1
ATOM 3516 N N . ASN A 1 461 ? 43.045 -17.036 -18.582 1.00 41.38 461 ASN A N 1
ATOM 3517 C CA . ASN A 1 461 ? 43.496 -17.072 -17.136 1.00 41.38 461 ASN A CA 1
ATOM 3518 C C . ASN A 1 461 ? 42.478 -16.821 -15.940 1.00 41.38 461 ASN A C 1
ATOM 3520 O O . ASN A 1 461 ? 42.714 -15.930 -15.131 1.00 41.38 461 ASN A O 1
ATOM 3524 N N . GLY A 1 462 ? 41.326 -17.513 -15.848 1.00 44.81 462 GLY A N 1
ATOM 3525 C CA . GLY A 1 462 ? 40.283 -17.455 -14.772 1.00 44.81 462 GLY A CA 1
ATOM 3526 C C . GLY A 1 462 ? 39.484 -16.150 -14.449 1.00 44.81 462 GLY A C 1
ATOM 3527 O O . GLY A 1 462 ? 39.730 -15.550 -13.406 1.00 44.81 462 GLY A O 1
ATOM 3528 N N . THR A 1 463 ? 38.465 -15.725 -15.238 1.00 45.25 463 THR A N 1
ATOM 3529 C CA . THR A 1 463 ? 37.788 -14.396 -15.046 1.00 45.25 463 THR A CA 1
ATOM 3530 C C . THR A 1 463 ? 36.300 -14.258 -15.326 1.00 45.25 463 THR A C 1
ATOM 3532 O O . THR A 1 463 ? 35.722 -14.938 -16.172 1.00 45.25 463 THR A O 1
ATOM 3535 N N . TRP A 1 464 ? 35.747 -13.218 -14.678 1.00 51.38 464 TRP A N 1
ATOM 3536 C CA . TRP A 1 464 ? 34.407 -12.679 -14.862 1.00 51.38 464 TRP A CA 1
ATOM 3537 C C . TRP A 1 464 ? 34.392 -11.121 -14.962 1.00 51.38 464 TRP A C 1
ATOM 3539 O O . TRP A 1 464 ? 35.210 -10.492 -14.300 1.00 51.38 464 TRP A O 1
ATOM 3549 N N . PHE A 1 465 ? 33.477 -10.468 -15.713 1.00 49.09 465 PHE A N 1
ATOM 3550 C CA . PHE A 1 465 ? 33.346 -8.987 -15.779 1.00 49.09 465 PHE A CA 1
ATOM 3551 C C . PHE A 1 465 ? 31.889 -8.455 -15.755 1.00 49.09 465 PHE A C 1
ATOM 3553 O O . PHE A 1 465 ? 30.945 -9.132 -16.171 1.00 49.09 465 PHE A O 1
ATOM 3560 N N . LEU A 1 466 ? 31.709 -7.195 -15.317 1.00 47.41 466 LEU A N 1
ATOM 3561 C CA . LEU A 1 466 ? 30.408 -6.524 -15.129 1.00 47.41 466 LEU A CA 1
ATOM 3562 C C . LEU A 1 466 ? 30.569 -4.975 -15.198 1.00 47.41 466 LEU A C 1
ATOM 3564 O O . LEU A 1 466 ? 31.384 -4.420 -14.471 1.00 47.41 466 LEU A O 1
ATOM 3568 N N . CYS A 1 467 ? 29.857 -4.280 -16.107 1.00 43.56 467 CYS A N 1
ATOM 3569 C CA . CYS A 1 467 ? 30.156 -2.897 -16.572 1.00 43.56 467 CYS A CA 1
ATOM 3570 C C . CYS A 1 467 ? 28.894 -2.035 -16.886 1.00 43.56 467 CYS A C 1
ATOM 3572 O O . CYS A 1 467 ? 27.782 -2.467 -16.555 1.00 43.56 467 CYS A O 1
ATOM 3574 N N . ASP A 1 468 ? 29.079 -0.843 -17.490 1.00 39.06 468 ASP A N 1
ATOM 3575 C CA . ASP A 1 468 ? 28.439 0.448 -17.127 1.00 39.06 468 ASP A CA 1
ATOM 3576 C C . ASP A 1 468 ? 27.443 1.090 -18.149 1.00 39.06 468 ASP A C 1
ATOM 3578 O O . ASP A 1 468 ? 27.204 0.517 -19.215 1.00 39.06 468 ASP A O 1
ATOM 3582 N N . PRO A 1 469 ? 26.831 2.266 -17.838 1.00 35.91 469 PRO A N 1
ATOM 3583 C CA . PRO A 1 469 ? 25.889 2.974 -18.724 1.00 35.91 469 PRO A CA 1
ATOM 3584 C C . PRO A 1 469 ? 26.490 3.793 -19.882 1.00 35.91 469 PRO A C 1
ATOM 3586 O O . PRO A 1 469 ? 25.724 4.275 -20.714 1.00 35.91 469 PRO A O 1
ATOM 3589 N N . GLU A 1 470 ? 27.809 4.003 -19.938 1.00 34.41 470 GLU A N 1
ATOM 3590 C CA . GLU A 1 470 ? 28.464 4.822 -20.980 1.00 34.41 470 GLU A CA 1
ATOM 3591 C C . GLU A 1 470 ? 29.077 3.963 -22.101 1.00 34.41 470 GLU A C 1
ATOM 3593 O O . GLU A 1 470 ? 29.597 4.482 -23.089 1.00 34.41 470 GLU A O 1
ATOM 3598 N N . GLY A 1 471 ? 28.946 2.637 -21.992 1.00 36.59 471 GLY A N 1
ATOM 3599 C CA . GLY A 1 471 ? 29.349 1.675 -23.015 1.00 36.59 471 GLY A CA 1
ATOM 3600 C C . GLY A 1 471 ? 30.739 1.078 -22.795 1.00 36.59 471 GLY A C 1
ATOM 3601 O O . GLY A 1 471 ? 31.244 0.385 -23.684 1.00 36.59 471 GLY A O 1
ATOM 3602 N N . HIS A 1 472 ? 31.359 1.290 -21.629 1.00 36.69 472 HIS A N 1
ATOM 3603 C CA . HIS A 1 472 ? 32.610 0.614 -21.293 1.00 36.69 472 HIS A CA 1
ATOM 3604 C C . HIS A 1 472 ? 32.353 -0.895 -21.131 1.00 36.69 472 HIS A C 1
ATOM 3606 O O . HIS A 1 472 ? 31.416 -1.335 -20.460 1.00 36.69 472 HIS A O 1
ATOM 3612 N N . ALA A 1 473 ? 33.136 -1.704 -21.849 1.00 47.50 473 ALA A N 1
ATOM 3613 C CA . ALA A 1 473 ? 32.658 -2.997 -22.331 1.00 47.50 473 ALA A CA 1
ATOM 3614 C C . ALA A 1 473 ? 32.602 -4.117 -21.274 1.00 47.50 473 ALA A C 1
ATOM 3616 O O . ALA A 1 473 ? 33.584 -4.444 -20.613 1.00 47.50 473 ALA A O 1
ATOM 3617 N N . ARG A 1 474 ? 31.443 -4.783 -21.233 1.00 44.53 474 ARG A N 1
ATOM 3618 C CA . ARG A 1 474 ? 31.089 -5.942 -20.397 1.00 44.53 474 ARG A CA 1
ATOM 3619 C C . ARG A 1 474 ? 31.426 -7.248 -21.136 1.00 44.53 474 ARG A C 1
ATOM 3621 O O . ARG A 1 474 ? 30.966 -7.434 -22.266 1.00 44.53 474 ARG A O 1
ATOM 3628 N N . GLN A 1 475 ? 32.172 -8.168 -20.522 1.00 45.78 475 GLN A N 1
ATOM 3629 C CA . GLN A 1 475 ? 32.398 -9.521 -21.057 1.00 45.78 475 GLN A CA 1
ATOM 3630 C C . GLN A 1 475 ? 32.096 -10.602 -20.012 1.00 45.78 475 GLN A C 1
ATOM 3632 O O . GLN A 1 475 ? 32.388 -10.452 -18.838 1.00 45.78 475 GLN A O 1
ATOM 3637 N N . LEU A 1 476 ? 31.552 -11.717 -20.482 1.00 48.31 476 LEU A N 1
ATOM 3638 C CA . LEU A 1 476 ? 31.808 -13.083 -20.029 1.00 48.31 476 LEU A CA 1
ATOM 3639 C C . LEU A 1 476 ? 31.728 -13.944 -21.301 1.00 48.31 476 LEU A C 1
ATOM 3641 O O . LEU A 1 476 ? 31.143 -13.511 -22.298 1.00 48.31 476 LEU A O 1
ATOM 3645 N N . SER A 1 477 ? 32.341 -15.125 -21.314 1.00 38.28 477 SER A N 1
ATOM 3646 C CA . SER A 1 477 ? 32.421 -15.933 -22.539 1.00 38.28 477 SER A CA 1
ATOM 3647 C C . SER A 1 477 ? 32.801 -17.383 -22.268 1.00 38.28 477 SER A C 1
ATOM 3649 O O . SER A 1 477 ? 33.723 -17.632 -21.495 1.00 38.28 477 SER A O 1
ATOM 3651 N N . CYS A 1 478 ? 32.175 -18.318 -22.981 1.00 42.97 478 CYS A N 1
ATOM 3652 C CA . CYS A 1 478 ? 32.576 -19.722 -23.028 1.00 42.97 478 CYS A CA 1
ATOM 3653 C C . CYS A 1 478 ? 32.372 -20.307 -24.439 1.00 42.97 478 CYS A C 1
ATOM 3655 O O . CYS A 1 478 ? 31.256 -20.614 -24.830 1.00 42.97 478 CYS A O 1
ATOM 3657 N N . ASP A 1 479 ? 33.471 -20.428 -25.189 1.00 39.88 479 ASP A N 1
ATOM 3658 C CA . ASP A 1 479 ? 33.653 -21.251 -26.399 1.00 39.88 479 ASP A CA 1
ATOM 3659 C C . ASP A 1 479 ? 35.150 -21.163 -26.780 1.00 39.88 479 ASP A C 1
ATOM 3661 O O . ASP A 1 479 ? 35.726 -20.077 -26.747 1.00 39.88 479 ASP A O 1
ATOM 3665 N N . GLY A 1 480 ? 35.895 -22.215 -27.130 1.00 43.97 480 GLY A N 1
ATOM 3666 C CA . GLY A 1 480 ? 35.572 -23.647 -27.192 1.00 43.97 480 GLY A CA 1
ATOM 3667 C C . GLY A 1 480 ? 36.800 -24.516 -26.860 1.00 43.97 480 GLY A C 1
ATOM 3668 O O . GLY A 1 480 ? 37.145 -25.438 -27.597 1.00 43.97 480 GLY A O 1
ATOM 3669 N N . LYS A 1 481 ? 37.510 -24.167 -25.779 1.00 40.28 481 LYS A N 1
ATOM 3670 C CA . LYS A 1 481 ? 38.506 -24.999 -25.078 1.00 40.28 481 LYS A CA 1
ATOM 3671 C C . LYS A 1 481 ? 38.245 -24.828 -23.580 1.00 40.28 481 LYS A C 1
ATOM 3673 O O . LYS A 1 481 ? 38.181 -23.685 -23.143 1.00 40.28 481 LYS A O 1
ATOM 3678 N N . ASN A 1 482 ? 38.043 -25.934 -22.863 1.00 47.34 482 ASN A N 1
ATOM 3679 C CA . ASN A 1 482 ? 37.370 -26.026 -21.559 1.00 47.34 482 ASN A CA 1
ATOM 3680 C C . ASN A 1 482 ? 37.544 -24.806 -20.622 1.00 47.34 482 ASN A C 1
ATOM 3682 O O . ASN A 1 482 ? 38.654 -24.384 -20.329 1.00 47.34 482 ASN A O 1
ATOM 3686 N N . GLN A 1 483 ? 36.481 -24.180 -20.104 1.00 47.88 483 GLN A N 1
ATOM 3687 C CA . GLN A 1 483 ? 35.403 -24.776 -19.284 1.00 47.88 483 GLN A CA 1
ATOM 3688 C C . GLN A 1 483 ? 35.886 -25.367 -17.940 1.00 47.88 483 GLN A C 1
ATOM 3690 O O . GLN A 1 483 ? 35.088 -25.979 -17.246 1.00 47.88 483 GLN A O 1
ATOM 3695 N N . GLU A 1 484 ? 37.153 -25.175 -17.552 1.00 43.38 484 GLU A N 1
ATOM 3696 C CA . GLU A 1 484 ? 37.711 -25.737 -16.305 1.00 43.38 484 GLU A CA 1
ATOM 3697 C C . GLU A 1 484 ? 37.985 -24.670 -15.225 1.00 43.38 484 GLU A C 1
ATOM 3699 O O . GLU A 1 484 ? 37.463 -24.798 -14.123 1.00 43.38 484 GLU A O 1
ATOM 3704 N N . GLU A 1 485 ? 38.642 -23.541 -15.531 1.00 42.50 485 GLU A N 1
ATOM 3705 C CA . GLU A 1 485 ? 38.873 -22.458 -14.538 1.00 42.50 485 GLU A CA 1
ATOM 3706 C C . GLU A 1 485 ? 37.580 -21.784 -14.019 1.00 42.50 485 GLU A C 1
ATOM 3708 O O . GLU A 1 485 ? 37.600 -21.043 -13.039 1.00 42.50 485 GLU A O 1
ATOM 3713 N N . LEU A 1 486 ? 36.442 -22.024 -14.677 1.00 45.50 486 LEU A N 1
ATOM 3714 C CA . LEU A 1 486 ? 35.130 -21.491 -14.296 1.00 45.50 486 LEU A CA 1
ATOM 3715 C C . LEU A 1 486 ? 34.411 -22.388 -13.263 1.00 45.50 486 LEU A C 1
ATOM 3717 O O . LEU A 1 486 ? 33.413 -21.973 -12.680 1.00 45.50 486 LEU A O 1
ATOM 3721 N N . HIS A 1 487 ? 34.906 -23.612 -13.037 1.00 45.38 487 HIS A N 1
ATOM 3722 C CA . HIS A 1 487 ? 34.221 -24.666 -12.279 1.00 45.38 487 HIS A CA 1
ATOM 3723 C C . HIS A 1 487 ? 34.650 -24.798 -10.802 1.00 45.38 487 HIS A C 1
ATOM 3725 O O . HIS A 1 487 ? 34.030 -25.582 -10.087 1.00 45.38 487 HIS A O 1
ATOM 3731 N N . GLU A 1 488 ? 35.657 -24.052 -10.325 1.00 44.97 488 GLU A N 1
ATOM 3732 C CA . GLU A 1 488 ? 36.227 -24.249 -8.972 1.00 44.97 488 GLU A CA 1
ATOM 3733 C C . GLU A 1 488 ? 36.107 -23.049 -8.001 1.00 44.97 488 GLU A C 1
ATOM 3735 O O . GLU A 1 488 ? 36.372 -23.225 -6.815 1.00 44.97 488 GLU A O 1
ATOM 3740 N N . GLN A 1 489 ? 35.728 -21.835 -8.447 1.00 45.47 489 GLN A N 1
ATOM 3741 C CA . GLN A 1 489 ? 35.761 -20.615 -7.601 1.00 45.47 489 GLN A CA 1
ATOM 3742 C C . GLN A 1 489 ? 34.633 -19.584 -7.858 1.00 45.47 489 GLN A C 1
ATOM 3744 O O . GLN A 1 489 ? 34.886 -18.401 -8.095 1.00 45.47 489 GLN A O 1
ATOM 3749 N N . VAL A 1 490 ? 33.362 -19.981 -7.752 1.00 50.06 490 VAL A N 1
ATOM 3750 C CA . VAL A 1 490 ? 32.331 -19.013 -7.301 1.00 50.06 490 VAL A CA 1
ATOM 3751 C C . VAL A 1 490 ? 32.519 -18.827 -5.790 1.00 50.06 490 VAL A C 1
ATOM 3753 O O . VAL A 1 490 ? 32.904 -19.793 -5.158 1.00 50.06 490 VAL A O 1
ATOM 3756 N N . VAL A 1 491 ? 32.244 -17.650 -5.199 1.00 49.47 491 VAL A N 1
ATOM 3757 C CA . VAL A 1 491 ? 32.035 -17.526 -3.731 1.00 49.47 491 VAL A CA 1
ATOM 3758 C C . VAL A 1 491 ? 30.967 -16.491 -3.352 1.00 49.47 491 VAL A C 1
ATOM 3760 O O . VAL A 1 491 ? 30.182 -16.788 -2.466 1.00 49.47 491 VAL A O 1
ATOM 3763 N N . SER A 1 492 ? 30.853 -15.311 -3.992 1.00 46.50 492 SER A N 1
ATOM 3764 C CA . SER A 1 492 ? 29.711 -14.389 -3.763 1.00 46.50 492 SER A CA 1
ATOM 3765 C C . SER A 1 492 ? 29.539 -13.253 -4.782 1.00 46.50 492 SER A C 1
ATOM 3767 O O . SER A 1 492 ? 30.486 -12.865 -5.458 1.00 46.50 492 SER A O 1
ATOM 3769 N N . CYS A 1 493 ? 28.306 -12.740 -4.873 1.00 54.31 493 CYS A N 1
ATOM 3770 C CA . CYS A 1 493 ? 27.823 -11.548 -5.580 1.00 54.31 493 CYS A CA 1
ATOM 3771 C C . CYS A 1 493 ? 26.363 -11.266 -5.132 1.00 54.31 493 CYS A C 1
ATOM 3773 O O . CYS A 1 493 ? 25.453 -11.408 -5.935 1.00 54.31 493 CYS A O 1
ATOM 3775 N N . LEU A 1 494 ? 26.110 -10.917 -3.860 1.00 57.72 494 LEU A N 1
ATOM 3776 C CA . LEU A 1 494 ? 24.783 -10.836 -3.188 1.00 57.72 494 LEU A CA 1
ATOM 3777 C C . LEU A 1 494 ? 23.677 -9.926 -3.814 1.00 57.72 494 LEU A C 1
ATOM 3779 O O . LEU A 1 494 ? 22.692 -9.609 -3.158 1.00 57.72 494 LEU A O 1
ATOM 3783 N N . ALA A 1 495 ? 23.764 -9.490 -5.070 1.00 55.50 495 ALA A N 1
ATOM 3784 C CA . ALA A 1 495 ? 22.743 -8.669 -5.716 1.00 55.50 495 ALA A CA 1
ATOM 3785 C C . ALA A 1 495 ? 22.795 -8.759 -7.228 1.00 55.50 495 ALA A C 1
ATOM 3787 O O . ALA A 1 495 ? 23.883 -8.808 -7.785 1.00 55.50 495 ALA A O 1
ATOM 3788 N N . LEU A 1 496 ? 21.637 -8.592 -7.870 1.00 60.00 496 LEU A N 1
ATOM 3789 C CA . LEU A 1 496 ? 21.301 -7.450 -8.728 1.00 60.00 496 LEU A CA 1
ATOM 3790 C C . LEU A 1 496 ? 19.868 -7.658 -9.307 1.00 60.00 496 LEU A C 1
ATOM 3792 O O . LEU A 1 496 ? 19.220 -8.642 -8.968 1.00 60.00 496 LEU A O 1
ATOM 3796 N N . THR A 1 497 ? 19.333 -6.708 -10.091 1.00 58.28 497 THR A N 1
ATOM 3797 C CA . THR A 1 497 ? 17.872 -6.478 -10.254 1.00 58.28 497 THR A CA 1
ATOM 3798 C C . THR A 1 497 ? 17.401 -6.209 -11.686 1.00 58.28 497 THR A C 1
ATOM 3800 O O . THR A 1 497 ? 18.196 -5.765 -12.512 1.00 58.28 497 THR A O 1
ATOM 3803 N N . GLY A 1 498 ? 16.095 -6.322 -11.953 1.00 51.91 498 GLY A N 1
ATOM 3804 C CA . GLY A 1 498 ? 15.413 -5.279 -12.729 1.00 51.91 498 GLY A CA 1
ATOM 3805 C C . GLY A 1 498 ? 14.622 -5.709 -13.967 1.00 51.91 498 GLY A C 1
ATOM 3806 O O . GLY A 1 498 ? 14.478 -6.884 -14.308 1.00 51.91 498 GLY A O 1
ATOM 3807 N N . GLY A 1 499 ? 14.141 -4.695 -14.689 1.00 53.12 499 GLY A N 1
ATOM 3808 C CA . GLY A 1 499 ? 13.488 -4.806 -15.994 1.00 53.12 499 GLY A CA 1
ATOM 3809 C C . GLY A 1 499 ? 13.558 -3.468 -16.740 1.00 53.12 499 GLY A C 1
ATOM 3810 O O . GLY A 1 499 ? 13.823 -2.424 -16.158 1.00 53.12 499 GLY A O 1
ATOM 3811 N N . HIS A 1 500 ? 13.349 -3.376 -18.049 1.00 47.16 500 HIS A N 1
ATOM 3812 C CA . HIS A 1 500 ? 12.853 -4.358 -19.029 1.00 47.16 500 HIS A CA 1
ATOM 3813 C C . HIS A 1 500 ? 13.916 -4.653 -20.119 1.00 47.16 500 HIS A C 1
ATOM 3815 O O . HIS A 1 500 ? 13.647 -5.356 -21.083 1.00 47.16 500 HIS A O 1
ATOM 3821 N N . GLU A 1 501 ? 15.126 -4.101 -19.994 1.00 50.66 501 GLU A N 1
ATOM 3822 C CA . GLU A 1 501 ? 16.222 -4.301 -20.962 1.00 50.66 501 GLU A CA 1
ATOM 3823 C C . GLU A 1 501 ? 17.412 -4.981 -20.282 1.00 50.66 501 GLU A C 1
ATOM 3825 O O . GLU A 1 501 ? 17.677 -6.145 -20.559 1.00 50.66 501 GLU A O 1
ATOM 3830 N N . PHE A 1 502 ? 18.034 -4.334 -19.294 1.00 50.03 502 PHE A N 1
ATOM 3831 C CA . PHE A 1 502 ? 19.009 -4.983 -18.417 1.00 50.03 502 PHE A CA 1
ATOM 3832 C C . PHE A 1 502 ? 18.326 -5.469 -17.132 1.00 50.03 502 PHE A C 1
ATOM 3834 O O . PHE A 1 502 ? 18.073 -4.683 -16.221 1.00 50.03 502 PHE A O 1
ATOM 3841 N N . THR A 1 503 ? 18.051 -6.768 -17.043 1.00 53.09 503 THR A N 1
ATOM 3842 C CA . THR A 1 503 ? 17.961 -7.457 -15.742 1.00 53.09 503 THR A CA 1
ATOM 3843 C C . THR A 1 503 ? 19.376 -7.591 -15.164 1.00 53.09 503 THR A C 1
ATOM 3845 O O . THR A 1 503 ? 20.361 -7.500 -15.906 1.00 53.09 503 THR A O 1
ATOM 3848 N N . ALA A 1 504 ? 19.514 -7.840 -13.859 1.00 54.47 504 ALA A N 1
ATOM 3849 C CA . ALA A 1 504 ? 20.793 -8.134 -13.217 1.00 54.47 504 ALA A CA 1
ATOM 3850 C C . ALA A 1 504 ? 20.672 -9.168 -12.053 1.00 54.47 504 ALA A C 1
ATOM 3852 O O . ALA A 1 504 ? 19.555 -9.572 -11.750 1.00 54.47 504 ALA A O 1
ATOM 3853 N N . ILE A 1 505 ? 21.784 -9.766 -11.567 1.00 57.91 505 ILE A N 1
ATOM 3854 C CA . ILE A 1 505 ? 21.837 -11.149 -11.000 1.00 57.91 505 ILE A CA 1
ATOM 3855 C C . ILE A 1 505 ? 22.855 -11.386 -9.824 1.00 57.91 505 ILE A C 1
ATOM 3857 O O . ILE A 1 505 ? 23.896 -10.739 -9.809 1.00 57.91 505 ILE A O 1
ATOM 3861 N N . VAL A 1 506 ? 22.573 -12.362 -8.918 1.00 59.16 506 VAL A N 1
ATOM 3862 C CA . VAL A 1 506 ? 22.940 -12.505 -7.467 1.00 59.16 506 VAL A CA 1
ATOM 3863 C C . VAL A 1 506 ? 23.703 -13.824 -7.010 1.00 59.16 506 VAL A C 1
ATOM 3865 O O . VAL A 1 506 ? 23.038 -14.802 -6.697 1.00 59.16 506 VAL A O 1
ATOM 3868 N N . LEU A 1 507 ? 25.042 -13.943 -6.852 1.00 59.62 507 LEU A N 1
ATOM 3869 C CA . LEU A 1 507 ? 25.754 -15.195 -6.389 1.00 59.62 507 LEU A CA 1
ATOM 3870 C C . LEU A 1 507 ? 26.057 -15.327 -4.853 1.00 59.62 507 LEU A C 1
ATOM 3872 O O . LEU A 1 507 ? 26.179 -14.312 -4.175 1.00 59.62 507 LEU A O 1
ATOM 3876 N N . LEU A 1 508 ? 26.284 -16.567 -4.345 1.00 56.34 508 LEU A N 1
ATOM 3877 C CA . LEU A 1 508 ? 27.022 -17.009 -3.114 1.00 56.34 508 LEU A CA 1
ATOM 3878 C C . LEU A 1 508 ? 27.277 -18.550 -3.012 1.00 56.34 508 LEU A C 1
ATOM 3880 O O . LEU A 1 508 ? 26.333 -19.333 -2.915 1.00 56.34 508 LEU A O 1
ATOM 3884 N N . ASN A 1 509 ? 28.542 -18.993 -2.928 1.00 48.97 509 ASN A N 1
ATOM 3885 C CA . ASN A 1 509 ? 28.979 -20.373 -2.602 1.00 48.97 509 ASN A CA 1
ATOM 3886 C C . ASN A 1 509 ? 29.705 -20.431 -1.232 1.00 48.97 509 ASN A C 1
ATOM 3888 O O . ASN A 1 509 ? 30.004 -19.407 -0.631 1.00 48.97 509 ASN A O 1
ATOM 3892 N N . ASP A 1 510 ? 29.989 -21.595 -0.647 1.00 48.00 510 ASP A N 1
ATOM 3893 C CA . ASP A 1 510 ? 29.528 -22.953 -0.996 1.00 48.00 510 ASP A CA 1
ATOM 3894 C C . ASP A 1 510 ? 28.454 -23.416 0.013 1.00 48.00 510 ASP A C 1
ATOM 3896 O O . ASP A 1 510 ? 28.273 -24.601 0.278 1.00 48.00 510 ASP A O 1
ATOM 3900 N N . VAL A 1 511 ? 27.781 -22.442 0.651 1.00 47.75 511 VAL A N 1
ATOM 3901 C CA . VAL A 1 511 ? 27.005 -22.658 1.886 1.00 47.75 511 VAL A CA 1
ATOM 3902 C C . VAL A 1 511 ? 25.549 -22.167 1.810 1.00 47.75 511 VAL A C 1
ATOM 3904 O O . VAL A 1 511 ? 24.697 -22.763 2.463 1.00 47.75 511 VAL A O 1
ATOM 3907 N N . GLN A 1 512 ? 25.209 -21.125 1.040 1.00 47.47 512 GLN A N 1
ATOM 3908 C CA . GLN A 1 512 ? 23.800 -20.666 0.868 1.00 47.47 512 GLN A CA 1
ATOM 3909 C C . GLN A 1 512 ? 23.411 -19.820 -0.398 1.00 47.47 512 GLN A C 1
ATOM 3911 O O . GLN A 1 512 ? 24.338 -19.066 -0.110 1.00 47.47 512 GLN A O 1
ATOM 3916 N N . THR A 1 513 ? 23.415 -18.958 -1.417 1.00 56.00 513 THR A N 1
ATOM 3917 C CA . THR A 1 513 ? 22.298 -18.731 -2.357 1.00 56.00 513 THR A CA 1
ATOM 3918 C C . THR A 1 513 ? 22.813 -18.033 -3.618 1.00 56.00 513 THR A C 1
ATOM 3920 O O . THR A 1 513 ? 23.591 -17.095 -3.515 1.00 56.00 513 THR A O 1
ATOM 3923 N N . ILE A 1 514 ? 22.387 -18.474 -4.805 1.00 47.34 514 ILE A N 1
ATOM 3924 C CA . ILE A 1 514 ? 23.061 -18.193 -6.083 1.00 47.34 514 ILE A CA 1
ATOM 3925 C C . ILE A 1 514 ? 22.078 -17.882 -7.222 1.00 47.34 514 ILE A C 1
ATOM 3927 O O . ILE A 1 514 ? 21.035 -18.517 -7.345 1.00 47.34 514 ILE A O 1
ATOM 3931 N N . LEU A 1 515 ? 22.490 -16.984 -8.114 1.00 55.94 515 LEU A N 1
ATOM 3932 C CA . LEU A 1 515 ? 21.927 -16.630 -9.414 1.00 55.94 515 LEU A CA 1
ATOM 3933 C C . LEU A 1 515 ? 23.103 -16.022 -10.214 1.00 55.94 515 LEU A C 1
ATOM 3935 O O . LEU A 1 515 ? 23.796 -15.169 -9.670 1.00 55.94 515 LEU A O 1
ATOM 3939 N N . CYS A 1 516 ? 23.397 -16.456 -11.452 1.00 55.97 516 CYS A N 1
ATOM 3940 C CA . CYS A 1 516 ? 24.784 -16.342 -11.970 1.00 55.97 516 CYS A CA 1
ATOM 3941 C C . CYS A 1 516 ? 25.158 -15.235 -12.987 1.00 55.97 516 CYS A C 1
ATOM 3943 O O . CYS A 1 516 ? 26.277 -14.733 -12.913 1.00 55.97 516 CYS A O 1
ATOM 3945 N N . GLY A 1 517 ? 24.293 -14.821 -13.921 1.00 53.12 517 GLY A N 1
ATOM 3946 C CA . GLY A 1 517 ? 24.627 -13.750 -14.868 1.00 53.12 517 GLY A CA 1
ATOM 3947 C C . GLY A 1 517 ? 23.488 -13.316 -15.801 1.00 53.12 517 GLY A C 1
ATOM 3948 O O . GLY A 1 517 ? 22.441 -13.960 -15.867 1.00 53.12 517 GLY A O 1
ATOM 3949 N N . VAL A 1 518 ? 23.685 -12.179 -16.483 1.00 52.84 518 VAL A N 1
ATOM 3950 C CA . VAL A 1 518 ? 22.638 -11.408 -17.186 1.00 52.84 518 VAL A CA 1
ATOM 3951 C C . VAL A 1 518 ? 22.981 -10.884 -18.563 1.00 52.84 518 VAL A C 1
ATOM 3953 O O . VAL A 1 518 ? 24.131 -10.819 -18.970 1.00 52.84 518 VAL A O 1
ATOM 3956 N N . VAL A 1 519 ? 21.935 -10.483 -19.281 1.00 49.81 519 VAL A N 1
ATOM 3957 C CA . VAL A 1 519 ? 21.958 -10.330 -20.726 1.00 49.81 519 VAL A CA 1
ATOM 3958 C C . VAL A 1 519 ? 21.192 -9.083 -21.137 1.00 49.81 519 VAL A C 1
ATOM 3960 O O . VAL A 1 519 ? 20.035 -8.918 -20.766 1.00 49.81 519 VAL A O 1
ATOM 3963 N N . TYR A 1 520 ? 21.819 -8.264 -21.973 1.00 43.56 520 TYR A N 1
ATOM 3964 C CA . TYR A 1 520 ? 21.140 -7.378 -22.915 1.00 43.56 520 TYR A CA 1
ATOM 3965 C C . TYR A 1 520 ? 22.039 -7.196 -24.148 1.00 43.56 520 TYR A C 1
ATOM 3967 O O . TYR A 1 520 ? 23.226 -7.521 -24.102 1.00 43.56 520 TYR A O 1
ATOM 3975 N N . GLU A 1 521 ? 21.456 -6.761 -25.268 1.00 46.19 521 GLU A N 1
ATOM 3976 C CA . GLU A 1 521 ? 22.151 -6.413 -26.524 1.00 46.19 521 GLU A CA 1
ATOM 3977 C C . GLU A 1 521 ? 23.262 -7.372 -27.007 1.00 46.19 521 GLU A C 1
ATOM 3979 O O . GLU A 1 521 ? 24.250 -6.986 -27.627 1.00 46.19 521 GLU A O 1
ATOM 3984 N N . GLY A 1 522 ? 23.040 -8.675 -26.817 1.00 45.06 522 GLY A N 1
ATOM 3985 C CA . GLY A 1 522 ? 23.758 -9.720 -27.551 1.00 45.06 522 GLY A CA 1
ATOM 3986 C C . GLY A 1 522 ? 25.057 -10.227 -26.925 1.00 45.06 522 GLY A C 1
ATOM 3987 O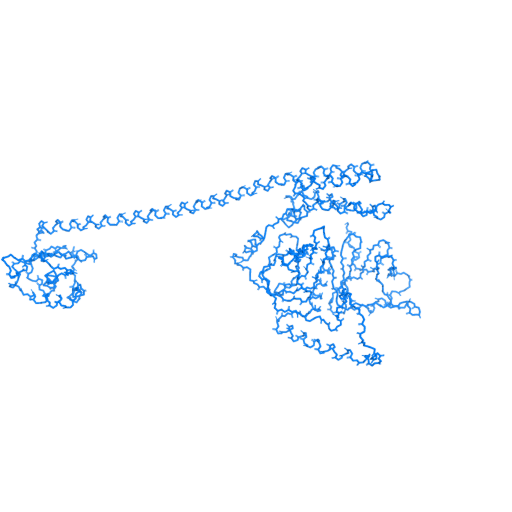 O . GLY A 1 522 ? 25.778 -10.967 -27.593 1.00 45.06 522 GLY A O 1
ATOM 3988 N N . ARG A 1 523 ? 25.358 -9.907 -25.658 1.00 40.22 523 ARG A N 1
ATOM 3989 C CA . ARG A 1 523 ? 26.401 -10.619 -24.893 1.00 40.22 523 ARG A CA 1
ATOM 3990 C C . ARG A 1 523 ? 25.823 -11.276 -23.644 1.00 40.22 523 ARG A C 1
ATOM 3992 O O . ARG A 1 523 ? 25.336 -10.609 -22.737 1.00 40.22 523 ARG A O 1
ATOM 3999 N N . PHE A 1 524 ? 25.861 -12.607 -23.648 1.00 44.91 524 PHE A N 1
ATOM 4000 C CA . PHE A 1 524 ? 25.452 -13.461 -22.539 1.00 44.91 524 PHE A CA 1
ATOM 4001 C C . PHE A 1 524 ? 26.513 -13.439 -21.449 1.00 44.91 524 PHE A C 1
ATOM 4003 O O . PHE A 1 524 ? 27.696 -13.636 -21.722 1.00 44.91 524 PHE A O 1
ATOM 4010 N N . LEU A 1 525 ? 26.073 -13.230 -20.215 1.00 46.56 525 LEU A N 1
ATOM 4011 C CA . LEU A 1 525 ? 26.901 -13.318 -19.029 1.00 46.56 525 LEU A CA 1
ATOM 4012 C C . LEU A 1 525 ? 26.295 -14.483 -18.213 1.00 46.56 525 LEU A C 1
ATOM 4014 O O . LEU A 1 525 ? 25.124 -14.374 -17.864 1.00 46.56 525 LEU A O 1
ATOM 4018 N N . PRO A 1 526 ? 26.960 -15.651 -18.055 1.00 48.78 526 PRO A N 1
ATOM 4019 C CA . PRO A 1 526 ? 26.248 -16.923 -17.902 1.00 48.78 526 PRO A CA 1
ATOM 4020 C C . PRO A 1 526 ? 25.400 -17.147 -16.648 1.00 48.78 526 PRO A C 1
ATOM 4022 O O . PRO A 1 526 ? 25.807 -16.873 -15.526 1.00 48.78 526 PRO A O 1
ATOM 4025 N N . LEU A 1 527 ? 24.260 -17.802 -16.880 1.00 55.16 527 LEU A N 1
ATOM 4026 C CA . LEU A 1 527 ? 23.322 -18.391 -15.920 1.00 55.16 527 LEU A CA 1
ATOM 4027 C C . LEU A 1 527 ? 22.941 -19.794 -16.430 1.00 55.16 527 LEU A C 1
ATOM 4029 O O . LEU A 1 527 ? 22.925 -20.000 -17.643 1.00 55.16 527 LEU A O 1
ATOM 4033 N N . ASN A 1 528 ? 22.575 -20.748 -15.564 1.00 47.34 528 ASN A N 1
ATOM 4034 C CA . ASN A 1 528 ? 22.018 -22.024 -16.034 1.00 47.34 528 ASN A CA 1
ATOM 4035 C C . ASN A 1 528 ? 20.804 -22.512 -15.227 1.00 47.34 528 ASN A C 1
ATOM 4037 O O . ASN A 1 528 ? 20.904 -23.367 -14.354 1.00 47.34 528 ASN A O 1
ATOM 4041 N N . ILE A 1 529 ? 19.634 -22.001 -15.616 1.00 41.22 529 ILE A N 1
ATOM 4042 C CA . ILE A 1 529 ? 18.361 -22.726 -15.539 1.00 41.22 529 ILE A CA 1
ATOM 4043 C C . ILE A 1 529 ? 17.911 -22.881 -16.998 1.00 41.22 529 ILE A C 1
ATOM 4045 O O . ILE A 1 529 ? 17.353 -21.957 -17.586 1.00 41.22 529 ILE A O 1
ATOM 4049 N N . SER A 1 530 ? 18.243 -24.013 -17.625 1.00 38.28 530 SER A N 1
ATOM 4050 C CA . SER A 1 530 ? 18.422 -24.156 -19.089 1.00 38.28 530 SER A CA 1
ATOM 4051 C C . SER A 1 530 ? 17.159 -24.037 -19.966 1.00 38.28 530 SER A C 1
ATOM 4053 O O . SER A 1 530 ? 17.202 -24.389 -21.143 1.00 38.28 530 SER A O 1
ATOM 4055 N N . LYS A 1 531 ? 16.022 -23.606 -19.407 1.00 44.00 531 LYS A N 1
ATOM 4056 C CA . LYS A 1 531 ? 14.692 -23.602 -20.047 1.00 44.00 531 LYS A CA 1
ATOM 4057 C C . LYS A 1 531 ? 13.819 -22.391 -19.679 1.00 44.00 531 LYS A C 1
ATOM 4059 O O . LYS A 1 531 ? 12.602 -22.513 -19.691 1.00 44.00 531 LYS A O 1
ATOM 4064 N N . LEU A 1 532 ? 14.427 -21.257 -19.308 1.00 41.59 532 LEU A N 1
ATOM 4065 C CA . LEU A 1 532 ? 13.750 -20.106 -18.677 1.00 41.59 532 LEU A CA 1
ATOM 4066 C C . LEU A 1 532 ? 12.344 -19.785 -19.224 1.00 41.59 532 LEU A C 1
ATOM 4068 O O . LEU A 1 532 ? 11.430 -19.658 -18.418 1.00 41.59 532 LEU A O 1
ATOM 4072 N N . PHE A 1 533 ? 12.170 -19.724 -20.551 1.00 37.53 533 PHE A N 1
ATOM 4073 C CA . PHE A 1 533 ? 10.854 -19.661 -21.202 1.00 37.53 533 PHE A CA 1
ATOM 4074 C C . PHE A 1 533 ? 10.829 -20.509 -22.484 1.00 37.53 533 PHE A C 1
ATOM 4076 O O . PHE A 1 533 ? 11.126 -20.032 -23.578 1.00 37.53 533 PHE A O 1
ATOM 4083 N N . SER A 1 534 ? 10.514 -21.792 -22.313 1.00 33.41 534 SER A N 1
ATOM 4084 C CA . SER A 1 534 ? 9.859 -22.618 -23.332 1.00 33.41 534 SER A CA 1
ATOM 4085 C C . SER A 1 534 ? 8.597 -23.199 -22.681 1.00 33.41 534 SER A C 1
ATOM 4087 O O . SER A 1 534 ? 8.737 -23.963 -21.721 1.00 33.41 534 SER A O 1
ATOM 4089 N N . ASP A 1 535 ? 7.379 -22.874 -23.105 1.00 32.66 535 ASP A N 1
ATOM 4090 C CA . ASP A 1 535 ? 6.973 -22.166 -24.339 1.00 32.66 535 ASP A CA 1
ATOM 4091 C C . ASP A 1 535 ? 6.748 -20.640 -24.196 1.00 32.66 535 ASP A C 1
ATOM 4093 O O . ASP A 1 535 ? 6.587 -20.160 -23.050 1.00 32.66 535 ASP A O 1
#

InterPro domains:
  IPR007527 Zinc finger, SWIM-type [PF04434] (70-88)
  IPR007527 Zinc finger, SWIM-type [PS50966] (56-91)

Foldseek 3Di:
DADPLQDALVNLLVQFPDPVQVVLLVVQLDLVQWPAWEDDSFKTWTFGHDPDPGTKIKMWGSDPDDIAIDIPDPDPGPVGSPNSNSVSNCNVPVVSYYYDPDDPVRVVVVVVVVVVVVVVVVVVVVVVVVVVVVVVVVVVVVVVVVVVVVVVVVVVVVVLLVLQLVLLVVLLVVLVVCVVVDVVVCVVCLQVVLVVSLVSLVVSVQNLLNVLSVVLRPQDPVDPVSVVVNNVSSVVSNVLSVCSVCLVVDDQQSVQVSCVNSPNDDDPVNLQVVVCVVVVVDGFFWFKKAFLDWDWDDDPFFIKIWTWIATLVVRAIATEIFTQGPDPVVNVVGDDDDDHQWMWIWRWGFDRHDVLHTYTDTPPTGTPDGQDDQPVDDDPDPDDDDDDDDPDDPDPCVPCVVPSRVVSVVVSVVVCVVVVHPRSQVSLLSQLQSCLVVQASAADFRDHDDDDWDDQPPHGDQTAFDDDDVCPDHDDDDDDDDDPSPPPDDAWDSDGHRDDAWRAFTCHDDPDDGFFGTDHDPHTRDGDPPCPDDD

Radius of gyration: 45.28 Å; chains: 1; bounding box: 115×51×120 Å

Sequence (535 aa):
MGSEVKLTSNEVESLAPDASSLKAARGLIKQAKWPLLEYSDHALWGHCQGSGKNPYVAMVDLTQPDIAFKCSCPSRKFPCKHGLALLLNFVEHQDWFKSAPEPQNVTEWLDKRAANAQKKEQRSQEKIDKAKAALEKAQQAAQQAAEGQVQAKSATLVKREAAIADGIAELKLWLKDCLRIGLMQVMQQRVSDINRLSKRLVDAKAPALANMLQEAKDIDCSTNEGRRQYLKQLSRVYLVASSFERRESLTPEWQSEIARLVGIPTPKEEVMAAAMVANGGQDVAPETVLVCADWPYKVANGTNHKQYCYRLAQQEFVTYFTFVPNNAQAAQQVEQPLPIGAVFSAKVYPYPGLPQVPRVLLEERVLQGKIPPSAAGADSGTGAVTVSDAASASAAALSADAASTAAGDAALSLWSQLHGVPAMPAALQSMAQYFTQNPFADLYPVVMEHANFAQQGATYNGTWFLCDPEGHARQLSCDGKNQEELHEQVVSCLALTGGHEFTAIVLLNDVQTILCGVVYEGRFLPLNISKLFSD

Organism: NCBI:txid2838451